Protein 1EWF (pdb70)

Sequence (456 aa):
VNPGVVVRISQKGLDYASQQGTAALQQKELKRIKIPDYSDSFKIKHLGKGHYSFYSMDDIREFQLPSSQISMVPNVGLKFSSISNANIKISSGKWKAQKRFLKMSGNFDLSSIEGMSISADLKLGSNPTSGKPTITCSSCSSHINSVHHVHISKSKVGWLIQLFHKKIESALRNKMNSQVCEKVTTNSVSSSELQPYFQTLPVMTKIDSVAGINYGLVAPPATTAETLDVQMKGEFYSENHHNPPPFAPPVVMEFPAAHDRMVYLGLSDYFFNTAGLVYQEAGVLKMTLRDDMIPKESKFRLTTKFFGTFLPEVAKKFPNMKIQIHVSASTPPHHLLSVQPTGLTFYPAVDVQAFAVLPNSALASLFLIGMHTTTGSMEVSAESNNRRLVGELKLDRLLLELKHSNIGPFPVELLQDIMNYIVPILVLPRVNEKLQKGFFPLPTPARVQLYNNVVLQPHQNFLLFGADVVVVYK

CATH classification: 3.15.10.10 (+1 more: 3.15.20.10)

Secondary structure (DSSP, 8-state):
---SEEEEEEHHHHHHHHHHHHHHHHHHHTT--PPPEEEE-S-SSSSS-EEEEEEEEEEEEE---EEEEEETTTEEEEEEEEEEEEEEEEEEEEETTEEEEEEEEEEEEEEEEEEEEEEEEETTTTEEEEEEEEEEEE--EEEEE-S-GGGHHHHHHIIIIIHHHHHHHHHHHHHHHHHHHIIIIIHHHHTTS-SEEE-SSS-EEE--BSS--EE-SSEEEEEE--EEE-SS--PPPSS-PPP-------SSSEEEEEEHHHHHHHHHHHHHTT-SEEEEEGGGS-TT-S--SBHHHHHTTSSSHHHHSTT-BEEEEEE-SSPPEEEEETTEEEEE-EEEEEEEEE-TTSPEEEEEEEEEE--EEEEEEE-SSEEEEEEEE-PPEEEEEEESS----GGGGHHHHHHHIIIIIHHHHHHHHHH-EE----TTEEEEEEEEEEETTEEEEEEEEEE-

Organism: Homo sapiens (NCBI:txid9606)

GO terms:
  GO:0005576 extracellular region (C, EXP)
  GO:0035578 azurophil granule lumen (C, TAS)
  GO:0035580 specific granule lumen (C, TAS)
  GO:0005576 extracellular region (C, TAS)
  GO:0001530 lipopolysaccharide binding (F, IDA)
  GO:0043031 negative regulation of macrophage activation (P, IDA)
  GO:0032715 negative regulation of interleukin-6 production (P, IDA)
  GO:0032717 negative regulation of interleukin-8 production (P, IDA)
  GO:0032720 negative regulation of tumor necrosis factor production (P, IDA)
  GO:0070062 extracellular exosome (C, HDA)
  GO:0010494 cytoplasmic stress granule (C, IDA)
  GO:0019731 antibacterial humoral response (P, IDA)
  GO:0050829 defense response to Gram-negative bacterium (P, IDA)
  GO:0061844 antimicrobial humoral immune response mediated by antimicrobial peptide (P, IDA)
  GO:0071222 cellular response to lipopolysaccharide (P, IDA)

InterPro domains:
  IPR001124 Lipid-binding serum glycoprotein, C-terminal [PF02886] (249-486)
  IPR001124 Lipid-binding serum glycoprotein, C-terminal [SM00329] (279-482)
  IPR017942 Lipid-binding serum glycoprotein, N-terminal [PF01273] (44-214)
  IPR017942 Lipid-binding serum glycoprotein, N-terminal [SM00328] (39-264)
  IPR017943 Bactericidal permeability-increasing protein, alpha/beta domain superfamily [SSF55394] (33-247)
  IPR017943 Bactericidal permeability-increasing protein, alpha/beta domain superfamily [SSF55394] (250-486)
  IPR017954 Lipid-binding serum glycoprotein, conserved site [PS00400] (34-66)
  IPR030675 Lipid binding protein BPI/LBP [PIRSF002417] (14-487)
  IPR032942 BPI/LBP/Plunc family [PTHR10504] (11-487)

Foldseek 3Di:
DFAQKKKKFWQLQQQVVLVVVVVVLQVLLQPDDAAKDKDFAQFDCAGGKIKIWDPKGWPGWAQPGWGWAFDAQFAIKIKGWWIKTKMKTKMWMDDPHDIDIDMKIKMFTGKMKMWGWGKWADQVQLFIAIATPDMWIATDDMDMDTPDPVVPVVVVCCVVPPVVVSRVVSRVSSVVSVRCCCVPPVGVQSRLFDAFADDDQFKTFGFRFNTIFGTRRTITMTGGNLAIDGPPDDDDPPDDWDHDDDDRDRPFGMKMKRFQRNVQNVLVRCQVVVNQKDKAWQVNPDPPDPQGQWLVRVVVQDACSCPVAPGFGKMKMKGAPDRWGWFFAQVAIKTKDKIKIWMWTQDPVRDTHTAFIKIKIFMWGWDWDDDWQFIAIAIDTDQIDMGTDTGPRDDDDRVSCRVVCVCCCVPPNRVVVRVVRHVGGGHRDTPQKTWDPWDWGIHGRIIMIGTYIDGD

B-factor: mean 29.44, std 10.06, range [12.9, 69.2]

Radius of gyration: 35.16 Å; Cα contacts (8 Å, |Δi|>4): 1064; chains: 1; bounding box: 123×43×54 Å

Nearest PDB structures (foldseek):
  1ewf-assembly1_A  TM=1.002E+00  e=1.754E-95  Homo sapiens
  1bp1-assembly1_A  TM=9.850E-01  e=1.234E-85  Homo sapiens
  4m4d-assembly1_A  TM=7.418E-01  e=2.536E-52  Mus musculus
  4m4d-assembly2_B  TM=7.754E-01  e=2.052E-51  Mus musculus
  4f2a-assembly1_A  TM=6.447E-01  e=2.519E-32  Homo sapiens

Structure (mmCIF, N/CA/C/O backbone):
data_1EWF
#
_entry.id   1EWF
#
_cell.length_a   184.320
_cell.length_b   31.230
_cell.length_c   80.660
_cell.angle_alpha   90.00
_cell.angle_beta   103.20
_cell.angle_gamma   90.00
#
_symmetry.space_group_name_H-M   'C 1 2 1'
#
loop_
_entity.id
_entity.type
_entity.pdbx_description
1 polymer 'BACTERICIDAL/PERMEABILITY-INCREASING PROTEIN'
2 non-polymer 1,2-DIACYL-SN-GLYCERO-3-PHOSPHOCHOLINE
3 water water
#
loop_
_atom_site.group_PDB
_atom_site.id
_atom_site.type_symbol
_atom_site.label_atom_id
_atom_site.label_alt_id
_atom_site.label_comp_id
_atom_site.label_asym_id
_atom_site.label_entity_id
_atom_site.label_seq_id
_atom_site.pdbx_PDB_ins_code
_atom_site.Cartn_x
_atom_site.Cartn_y
_atom_site.Cartn_z
_atom_site.occupancy
_atom_site.B_iso_or_equiv
_atom_site.auth_seq_id
_atom_site.auth_comp_id
_atom_site.auth_asym_id
_a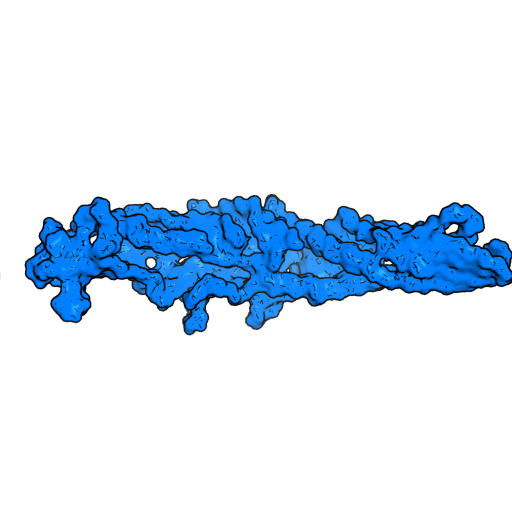tom_site.auth_atom_id
_atom_site.pdbx_PDB_model_num
ATOM 1 N N . VAL A 1 1 ? 99.123 12.600 15.157 1.00 44.04 1 VAL A N 1
ATOM 2 C CA . VAL A 1 1 ? 98.694 12.677 13.729 1.00 40.54 1 VAL A CA 1
ATOM 3 C C . VAL A 1 1 ? 97.859 13.917 13.453 1.00 38.35 1 VAL A C 1
ATOM 4 O O . VAL A 1 1 ? 98.159 14.635 12.519 1.00 38.36 1 VAL A O 1
ATOM 6 N N . ASN A 1 2 ? 96.797 14.144 14.233 1.00 34.30 2 ASN A N 1
ATOM 7 C CA . ASN A 1 2 ? 95.951 15.329 14.047 1.00 33.52 2 ASN A CA 1
ATOM 8 C C . ASN A 1 2 ? 96.045 16.262 15.254 1.00 28.68 2 ASN A C 1
ATOM 9 O O . ASN A 1 2 ? 95.362 16.081 16.275 1.00 31.83 2 ASN A O 1
ATOM 14 N N . PRO A 1 3 ? 96.933 17.237 15.177 1.00 23.64 3 PRO A N 1
ATOM 15 C CA . PRO A 1 3 ? 97.026 18.145 16.319 1.00 22.44 3 PRO A CA 1
ATOM 16 C C . PRO A 1 3 ? 95.864 19.158 16.345 1.00 18.47 3 PRO A C 1
ATOM 17 O O . PRO A 1 3 ? 95.165 19.342 15.339 1.00 20.64 3 PRO A O 1
ATOM 21 N N . GLY A 1 4 ? 95.701 19.803 17.500 1.00 19.55 4 GLY A N 1
ATOM 22 C CA . GLY A 1 4 ? 94.713 20.880 17.661 1.00 18.57 4 GLY A CA 1
ATOM 23 C C . GLY A 1 4 ? 95.225 22.175 17.010 1.00 18.22 4 GLY A C 1
ATOM 24 O O . GLY A 1 4 ? 94.427 23.044 16.520 1.00 18.00 4 GLY A O 1
ATOM 25 N N . VAL A 1 5 ? 96.545 22.311 16.979 1.00 16.24 5 VAL A N 1
ATOM 26 C CA . VAL A 1 5 ? 97.203 23.505 16.429 1.00 16.48 5 VAL A CA 1
ATOM 27 C C . VAL A 1 5 ? 98.475 23.082 15.680 1.00 20.26 5 VAL A C 1
ATOM 28 O O . VAL A 1 5 ? 99.229 22.213 16.168 1.00 17.97 5 VAL A O 1
ATOM 32 N N . VAL A 1 6 ? 98.688 23.657 14.497 1.00 17.00 6 VAL A N 1
ATOM 33 C CA . VAL A 1 6 ? 99.937 23.344 13.755 1.00 20.95 6 VAL A CA 1
ATOM 34 C C . VAL A 1 6 ? 100.655 24.631 13.408 1.00 21.83 6 VAL A C 1
ATOM 35 O O . VAL A 1 6 ? 100.010 25.634 13.120 1.00 20.53 6 VAL A O 1
ATOM 39 N N . VAL A 1 7 ? 101.990 24.614 13.507 1.00 23.46 7 VAL A N 1
ATOM 40 C CA . VAL A 1 7 ? 102.813 25.761 13.117 1.00 22.32 7 VAL A CA 1
ATOM 41 C C . VAL A 1 7 ? 103.700 25.203 11.996 1.00 22.10 7 VAL A C 1
ATOM 42 O O . VAL A 1 7 ? 104.494 24.260 12.214 1.00 23.46 7 VAL A O 1
ATOM 46 N N . ARG A 1 8 ? 103.496 25.740 10.794 1.00 19.55 8 ARG A N 1
ATOM 47 C CA . ARG A 1 8 ? 104.251 25.357 9.629 1.00 19.01 8 ARG A CA 1
ATOM 48 C C . ARG A 1 8 ? 105.253 26.462 9.288 1.00 18.98 8 ARG A C 1
ATOM 49 O O . ARG A 1 8 ? 104.859 27.620 9.075 1.00 22.70 8 ARG A O 1
ATOM 57 N N . ILE A 1 9 ? 106.537 26.124 9.262 1.00 17.75 9 ILE A N 1
ATOM 58 C CA . ILE A 1 9 ? 107.562 27.105 8.903 1.00 20.58 9 ILE A CA 1
ATOM 59 C C . ILE A 1 9 ? 107.946 26.883 7.419 1.00 23.60 9 ILE A C 1
ATOM 60 O O . ILE A 1 9 ? 108.258 25.756 7.005 1.00 19.72 9 ILE A O 1
ATOM 65 N N . SER A 1 10 ? 10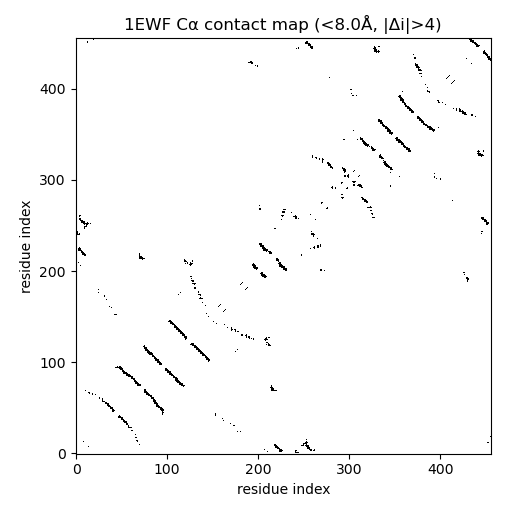7.875 27.965 6.625 1.00 19.29 10 SER A N 1
ATOM 66 C CA . SER A 1 10 ? 108.174 27.924 5.201 1.00 19.13 10 SER A CA 1
ATOM 67 C C . SER A 1 10 ? 109.674 28.141 4.963 1.00 19.57 10 SER A C 1
ATOM 68 O O . SER A 1 10 ? 110.418 28.494 5.901 1.00 21.31 10 SER A O 1
ATOM 71 N N . GLN A 1 11 ? 110.092 27.979 3.710 1.00 17.69 11 GLN A N 1
ATOM 72 C CA . GLN A 1 11 ? 111.508 28.195 3.353 1.00 19.09 11 GLN A CA 1
ATOM 73 C C . GLN A 1 11 ? 111.826 29.669 3.683 1.00 20.86 11 GLN A C 1
ATOM 74 O O . GLN A 1 11 ? 112.908 29.984 4.141 1.00 19.21 11 GLN A O 1
ATOM 80 N N . LYS A 1 12 ? 110.854 30.559 3.470 1.00 22.63 12 LYS A N 1
ATOM 81 C CA . LYS A 1 12 ? 111.066 31.994 3.811 1.00 22.40 12 LYS A CA 1
ATOM 82 C C . LYS A 1 12 ? 111.381 32.168 5.312 1.00 20.21 12 LYS A C 1
ATOM 83 O O . LYS A 1 12 ? 112.272 32.910 5.698 1.00 23.98 12 LYS A O 1
ATOM 89 N N . GLY A 1 13 ? 110.655 31.468 6.171 1.00 18.40 13 GLY A N 1
ATOM 90 C CA . GLY A 1 13 ? 110.922 31.561 7.587 1.00 16.33 13 GLY A CA 1
ATOM 91 C C . GLY A 1 13 ? 112.261 30.955 7.970 1.00 17.16 13 GLY A C 1
ATOM 92 O O . GLY A 1 13 ? 112.974 31.471 8.839 1.00 17.11 13 GLY A O 1
ATOM 93 N N . LEU A 1 14 ? 112.610 29.836 7.337 1.00 18.18 14 LEU A N 1
ATOM 94 C CA . LEU A 1 14 ? 113.891 29.232 7.632 1.00 19.55 14 LEU A CA 1
ATOM 95 C C . LEU A 1 14 ? 114.998 30.128 7.069 1.00 21.19 14 LEU A C 1
ATOM 96 O O . LEU A 1 14 ? 116.057 30.158 7.650 1.00 24.39 14 LEU A O 1
ATOM 101 N N . ASP A 1 15 ? 114.751 30.853 5.961 1.00 22.66 15 ASP A N 1
ATOM 102 C CA . ASP A 1 15 ? 115.777 31.781 5.370 1.00 24.92 15 ASP A CA 1
ATOM 103 C C . ASP A 1 15 ? 116.022 32.883 6.445 1.00 25.67 15 ASP A C 1
ATOM 104 O O . ASP A 1 15 ? 117.154 33.329 6.682 1.00 27.66 15 ASP A O 1
ATOM 109 N N . TYR A 1 16 ? 114.953 33.356 7.067 1.00 22.85 16 TYR A N 1
ATOM 110 C CA . TYR A 1 16 ? 115.121 34.367 8.122 1.00 21.53 16 TYR A CA 1
ATOM 111 C C . TYR A 1 16 ? 115.809 33.782 9.370 1.00 22.53 16 TYR A C 1
ATOM 112 O O . TYR A 1 16 ? 116.688 34.415 10.002 1.00 22.77 16 TYR A O 1
ATOM 121 N N . ALA A 1 17 ? 115.422 32.568 9.767 1.00 22.91 17 ALA A N 1
ATOM 122 C CA . ALA A 1 17 ? 116.047 31.995 10.941 1.00 22.31 17 ALA A CA 1
ATOM 123 C C . ALA A 1 17 ? 117.536 31.815 10.688 1.00 24.09 17 ALA A C 1
ATOM 124 O O . ALA A 1 17 ? 118.368 32.006 11.609 1.00 26.66 17 ALA A O 1
ATOM 126 N N . SER A 1 18 ? 117.874 31.460 9.448 1.00 23.70 18 SER A N 1
ATOM 127 C CA . SER A 1 18 ? 119.286 31.233 9.074 1.00 27.25 18 SER A CA 1
ATOM 128 C C . SER A 1 18 ? 120.097 32.533 9.307 1.00 27.23 18 SER A C 1
ATOM 129 O O . SER A 1 18 ? 121.153 32.500 9.928 1.00 27.40 18 SER A O 1
ATOM 132 N N . GLN A 1 19 ? 119.547 33.657 8.853 1.00 29.26 19 GLN A N 1
ATOM 133 C CA . GLN A 1 19 ? 120.178 34.965 8.970 1.00 30.47 19 GLN A CA 1
ATOM 134 C C . GLN A 1 19 ? 120.407 35.319 10.441 1.00 29.93 19 GLN A C 1
ATOM 135 O O . GLN A 1 19 ? 121.474 35.834 10.800 1.00 27.60 19 GLN A O 1
ATOM 141 N N . GLN A 1 20 ? 119.430 35.023 11.301 1.00 27.81 20 GLN A N 1
ATOM 142 C CA . GLN A 1 20 ? 119.579 35.331 12.720 1.00 26.88 20 GLN A CA 1
ATOM 143 C C . GLN A 1 20 ? 120.591 34.436 13.410 1.00 27.29 20 GLN A C 1
ATOM 144 O O . GLN A 1 20 ? 121.374 34.902 14.246 1.00 28.18 20 GLN A O 1
ATOM 150 N N . GLY A 1 21 ? 120.579 33.143 13.094 1.00 26.15 21 GLY A N 1
ATOM 151 C CA . GLY A 1 21 ? 121.532 32.247 13.744 1.00 26.98 21 GLY A CA 1
ATOM 152 C C . GLY A 1 21 ? 122.952 32.535 13.251 1.00 27.76 21 GLY A C 1
ATOM 153 O O . GLY A 1 21 ? 123.943 32.364 13.976 1.00 29.86 21 GLY A O 1
ATOM 154 N N . THR A 1 22 ? 123.056 32.980 12.007 1.00 27.86 22 THR A N 1
ATOM 155 C CA . THR A 1 22 ? 124.376 33.293 11.453 1.00 29.40 22 THR A CA 1
ATOM 156 C C . THR A 1 22 ? 124.942 34.519 12.183 1.00 30.38 22 THR A C 1
ATOM 157 O O . THR A 1 22 ? 126.147 34.587 12.470 1.00 31.00 22 THR A O 1
ATOM 161 N N . ALA A 1 23 ? 124.070 35.474 12.493 1.00 32.27 23 ALA A N 1
ATOM 162 C CA . ALA A 1 23 ? 124.522 36.681 13.205 1.00 31.91 23 ALA A CA 1
ATOM 163 C C . ALA A 1 23 ? 125.080 36.300 14.556 1.00 31.53 23 ALA A C 1
ATOM 164 O O . ALA A 1 23 ? 126.148 36.793 14.947 1.00 33.72 23 ALA A O 1
ATOM 166 N N . ALA A 1 24 ? 124.377 35.432 15.287 1.00 30.88 24 ALA A N 1
ATOM 167 C CA . ALA A 1 24 ? 124.860 34.999 16.592 1.00 31.01 24 ALA A CA 1
ATOM 168 C C . ALA A 1 24 ? 126.163 34.233 16.449 1.00 32.95 24 ALA A C 1
ATOM 169 O O . ALA A 1 24 ? 127.132 34.487 17.167 1.00 30.51 24 ALA A O 1
ATOM 171 N N . LEU A 1 25 ? 126.200 33.309 15.501 1.00 30.79 25 LEU A N 1
ATOM 172 C CA . LEU A 1 25 ? 127.389 32.503 15.305 1.00 32.62 25 LEU A CA 1
ATOM 173 C C . LEU A 1 25 ? 128.633 33.330 14.924 1.00 32.00 25 LEU A C 1
ATOM 174 O O . LEU A 1 25 ? 129.758 33.012 15.331 1.00 32.68 25 LEU A O 1
ATOM 179 N N A GLN A 1 26 ? 128.413 34.388 14.151 0.50 31.93 26 GLN A N 1
ATOM 180 N N B GLN A 1 26 ? 128.422 34.388 14.146 0.50 32.36 26 GLN A N 1
ATOM 181 C CA A GLN A 1 26 ? 129.494 35.258 13.704 0.50 32.03 26 GLN A CA 1
ATOM 182 C CA B GLN A 1 26 ? 129.520 35.239 13.701 0.50 32.83 26 GLN A CA 1
ATOM 183 C C A GLN A 1 26 ? 130.257 35.902 14.864 0.50 33.14 26 GLN A C 1
ATOM 184 C C B GLN A 1 26 ? 130.266 35.892 14.872 0.50 33.63 26 GLN A C 1
ATOM 185 O O A GLN A 1 26 ? 131.483 36.046 14.811 0.50 31.31 26 GLN A O 1
ATOM 186 O O B GLN A 1 26 ? 131.493 36.027 14.835 0.50 31.80 26 GLN A O 1
ATOM 197 N N . LYS A 1 27 ? 129.532 36.294 15.910 1.00 32.03 27 LYS A N 1
ATOM 198 C CA . LYS A 1 27 ? 130.175 36.902 17.069 1.00 33.30 27 LYS A CA 1
ATOM 199 C C . LYS A 1 27 ? 131.027 35.858 17.813 1.00 33.11 27 LYS A C 1
ATOM 200 O O . LYS A 1 27 ? 132.120 36.164 18.292 1.00 35.00 27 LYS A O 1
ATOM 206 N N . GLU A 1 28 ? 130.536 34.629 17.903 1.00 30.90 28 GLU A N 1
ATOM 207 C CA . GLU A 1 28 ? 131.260 33.553 18.580 1.00 31.44 28 GLU A CA 1
ATOM 208 C C . GLU A 1 28 ? 132.476 33.067 17.783 1.00 30.26 28 GLU A C 1
ATOM 209 O O . GLU A 1 28 ? 133.509 32.709 18.351 1.00 33.05 28 GLU A O 1
ATOM 215 N N . LEU A 1 29 ? 132.352 33.047 16.466 1.00 27.78 29 LEU A N 1
ATOM 216 C CA . LEU A 1 29 ? 133.458 32.616 15.628 1.00 28.25 29 LEU A CA 1
ATOM 217 C C . LEU A 1 29 ? 134.595 33.617 15.735 1.00 28.09 29 LEU A C 1
ATOM 218 O O . LEU A 1 29 ? 135.778 33.260 15.739 1.00 26.00 29 LEU A O 1
ATOM 223 N N . LYS A 1 30 ? 134.213 34.885 15.805 1.00 30.04 30 LYS A N 1
ATOM 224 C CA . LYS A 1 30 ? 135.184 35.947 15.898 1.00 33.25 30 LYS A CA 1
ATOM 225 C C . LYS A 1 30 ? 136.012 35.843 17.172 1.00 34.88 30 LYS A C 1
ATOM 226 O O . LYS A 1 30 ? 137.089 36.454 17.253 1.00 35.29 30 LYS A O 1
ATOM 232 N N . ARG A 1 31 ? 135.535 35.066 18.151 1.00 33.63 31 ARG A N 1
ATOM 233 C CA . ARG A 1 31 ? 136.250 34.888 19.425 1.00 36.10 31 ARG A CA 1
ATOM 234 C C . ARG A 1 31 ? 137.212 33.687 19.424 1.00 34.55 31 ARG A C 1
ATOM 235 O O . ARG A 1 31 ? 137.882 33.409 20.417 1.00 35.67 31 ARG A O 1
ATOM 243 N N . ILE A 1 32 ? 137.256 32.947 18.330 1.00 31.42 32 ILE A N 1
ATOM 244 C CA . ILE A 1 32 ? 138.181 31.823 18.259 1.00 28.65 32 ILE A CA 1
ATOM 245 C C . ILE A 1 32 ? 139.593 32.338 18.597 1.00 32.86 32 ILE A C 1
ATOM 246 O O . ILE A 1 32 ? 140.020 33.391 18.125 1.00 30.92 32 ILE A O 1
ATOM 251 N N . LYS A 1 33 ? 140.293 31.598 19.446 1.00 31.18 33 LYS A N 1
ATOM 252 C CA . LYS A 1 33 ? 141.643 31.965 19.812 1.00 32.80 33 LYS A CA 1
ATOM 253 C C . LYS A 1 33 ? 142.589 31.133 18.939 1.00 30.39 33 LYS A C 1
ATOM 254 O O . LYS A 1 33 ? 142.700 29.900 19.087 1.00 27.22 33 LYS A O 1
ATOM 256 N N . ILE A 1 34 ? 143.279 31.815 18.023 1.00 29.33 34 ILE A N 1
ATOM 257 C CA . ILE A 1 34 ? 144.196 31.126 17.119 1.00 28.76 34 ILE A CA 1
ATOM 258 C C . ILE A 1 34 ? 145.556 30.908 17.810 1.00 29.96 34 ILE A C 1
ATOM 259 O O . ILE A 1 34 ? 146.093 31.843 18.415 1.00 28.31 34 ILE A O 1
ATOM 264 N N . PRO A 1 35 ? 146.095 29.676 17.748 1.00 25.45 35 PRO A N 1
ATOM 265 C CA . PRO A 1 35 ? 147.387 29.333 18.361 1.00 24.11 35 PRO A CA 1
ATOM 266 C C . PRO A 1 35 ? 148.567 30.033 17.647 1.00 27.07 35 PRO A C 1
ATOM 267 O O . PRO A 1 35 ? 148.472 30.384 16.469 1.00 25.07 35 PRO A O 1
ATOM 271 N N . ASP A 1 36 ? 149.668 30.223 18.374 1.00 25.04 36 ASP A N 1
ATOM 272 C CA . ASP A 1 36 ? 150.909 30.750 17.791 1.00 24.93 36 ASP A CA 1
ATOM 273 C C . ASP A 1 36 ? 151.548 29.579 17.030 1.00 23.50 36 ASP A C 1
ATOM 274 O O . ASP A 1 36 ? 151.391 28.420 17.438 1.00 24.29 36 ASP A O 1
ATOM 279 N N . TYR A 1 37 ? 152.281 29.871 15.951 1.00 23.21 37 TYR A N 1
ATOM 280 C CA . TYR A 1 37 ? 152.984 28.847 15.167 1.00 25.87 37 TYR A CA 1
ATOM 281 C C . TYR A 1 37 ? 154.477 29.185 15.058 1.00 28.85 37 TYR A C 1
ATOM 282 O O . TYR A 1 37 ? 154.815 30.243 14.556 1.00 29.19 37 TYR A O 1
ATOM 291 N N . SER A 1 38 ? 155.374 28.308 15.503 1.00 25.37 38 SER A N 1
ATOM 292 C CA . SER A 1 38 ? 156.815 28.593 15.386 1.00 27.72 38 SER A CA 1
ATOM 293 C C . SER A 1 38 ? 157.466 27.438 14.673 1.00 28.75 38 SER A C 1
ATOM 294 O O . SER A 1 38 ? 156.922 26.330 14.688 1.00 27.50 38 SER A O 1
ATOM 297 N N . ASP A 1 39 ? 158.606 27.688 14.016 1.00 28.33 39 ASP A N 1
ATOM 298 C CA . ASP A 1 39 ? 159.341 26.646 13.302 1.00 28.25 39 ASP A CA 1
ATOM 299 C C . ASP A 1 39 ? 160.769 27.083 13.017 1.00 28.61 39 ASP A C 1
ATOM 300 O O . ASP A 1 39 ? 161.186 28.195 13.386 1.00 29.37 39 ASP A O 1
ATOM 305 N N . SER A 1 40 ? 161.526 26.209 12.364 1.00 29.41 40 SER A N 1
ATOM 306 C CA . SER A 1 40 ? 162.921 26.499 12.020 1.00 29.70 40 SER A CA 1
ATOM 307 C C . SER A 1 40 ? 163.157 26.372 10.515 1.00 28.44 40 SER A C 1
ATOM 308 O O . SER A 1 40 ? 162.338 25.793 9.799 1.00 29.16 40 SER A O 1
ATOM 311 N N . PHE A 1 41 ? 164.286 26.896 10.036 1.00 26.94 41 PHE A N 1
ATOM 312 C CA . PHE A 1 41 ? 164.644 26.814 8.630 1.00 33.23 41 PHE A CA 1
ATOM 313 C C . PHE A 1 41 ? 166.145 26.756 8.400 1.00 36.88 41 PHE A C 1
ATOM 314 O O . PHE A 1 41 ? 166.933 26.980 9.309 1.00 34.29 41 PHE A O 1
ATOM 322 N N . LYS A 1 42 ? 166.486 26.494 7.137 1.00 42.47 42 LYS A N 1
ATOM 323 C CA . LYS A 1 42 ? 167.843 26.440 6.577 1.00 47.56 42 LYS A CA 1
ATOM 324 C C . LYS A 1 42 ? 167.475 27.021 5.209 1.00 50.97 42 LYS A C 1
ATOM 325 O O . LYS A 1 42 ? 167.348 26.289 4.220 1.00 52.20 42 LYS A O 1
ATOM 331 N N . ILE A 1 43 ? 167.231 28.331 5.175 1.00 54.51 43 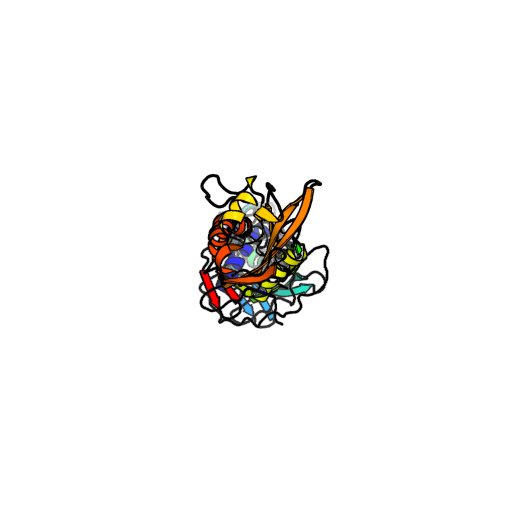ILE A N 1
ATOM 332 C CA . ILE A 1 43 ? 166.802 29.038 3.954 1.00 57.47 43 ILE A CA 1
ATOM 333 C C . ILE A 1 43 ? 166.818 30.544 4.277 1.00 60.72 43 ILE A C 1
ATOM 334 O O . ILE A 1 43 ? 165.919 31.108 4.912 1.00 63.60 43 ILE A O 1
ATOM 339 N N . LYS A 1 44 ? 167.916 31.150 3.846 1.00 62.14 44 LYS A N 1
ATOM 340 C CA . LYS A 1 44 ? 168.292 32.548 4.025 1.00 62.63 44 LYS A CA 1
ATOM 341 C C . LYS A 1 44 ? 167.409 33.771 4.349 1.00 62.83 44 LYS A C 1
ATOM 342 O O . LYS A 1 44 ? 166.191 33.755 4.459 1.00 61.93 44 LYS A O 1
ATOM 344 N N . HIS A 1 45 ? 168.186 34.838 4.453 1.00 64.30 45 HIS A N 1
ATOM 345 C CA . HIS A 1 45 ? 167.944 36.229 4.800 1.00 65.63 45 HIS A CA 1
ATOM 346 C C . HIS A 1 45 ? 169.347 36.141 5.414 1.00 66.88 45 HIS A C 1
ATOM 347 O O . HIS A 1 45 ? 169.977 37.122 5.836 1.00 68.54 45 HIS A O 1
ATOM 349 N N . LEU A 1 46 ? 169.764 34.864 5.420 1.00 67.18 46 LEU A N 1
ATOM 350 C CA . LEU A 1 46 ? 171.008 34.268 5.892 1.00 65.88 46 LEU A CA 1
ATOM 351 C C . LEU A 1 46 ? 170.667 32.906 6.558 1.00 65.40 46 LEU A C 1
ATOM 352 O O . LEU A 1 46 ? 170.094 32.857 7.653 1.00 66.14 46 LEU A O 1
ATOM 357 N N . GLY A 1 47 ? 171.001 31.820 5.850 1.00 64.85 47 GLY A N 1
ATOM 358 C CA . GLY A 1 47 ? 170.779 30.421 6.260 1.00 62.94 47 GLY A CA 1
ATOM 359 C C . GLY A 1 47 ? 170.024 29.849 7.476 1.00 61.36 47 GLY A C 1
ATOM 360 O O . GLY A 1 47 ? 168.941 29.279 7.335 1.00 62.05 47 GLY A O 1
ATOM 361 N N . LYS A 1 48 ? 170.657 29.963 8.642 1.00 59.03 48 LYS A N 1
ATOM 362 C CA . LYS A 1 48 ? 170.269 29.507 10.001 1.00 56.52 48 LYS A CA 1
ATOM 363 C C . LYS A 1 48 ? 168.870 29.261 10.669 1.00 53.42 48 LYS A C 1
ATOM 364 O O . LYS A 1 48 ? 168.304 28.175 10.725 1.00 54.47 48 LYS A O 1
ATOM 370 N N . GLY A 1 49 ? 168.451 30.328 11.324 1.00 48.55 49 GLY A N 1
ATOM 371 C CA . GLY A 1 49 ? 167.242 30.449 12.104 1.00 36.57 49 GLY A CA 1
ATOM 372 C C . GLY A 1 49 ? 165.954 29.725 12.386 1.00 30.66 49 GLY A C 1
ATOM 373 O O . GLY A 1 49 ? 165.681 28.544 12.124 1.00 29.43 49 GLY A O 1
ATOM 374 N N . HIS A 1 50 ? 165.138 30.561 13.003 1.00 28.49 50 HIS A N 1
ATOM 375 C CA . HIS A 1 50 ? 163.824 30.229 13.499 1.00 24.43 50 HIS A CA 1
ATOM 376 C C . HIS A 1 50 ? 162.902 31.383 13.182 1.00 25.65 50 HIS A C 1
ATOM 377 O O . HIS A 1 50 ? 163.348 32.525 12.946 1.00 26.86 50 HIS A O 1
ATOM 384 N N . TYR A 1 51 ? 161.611 31.104 13.226 1.00 21.98 51 TYR A N 1
ATOM 385 C CA . TYR A 1 51 ? 160.664 32.159 12.964 1.00 24.95 51 TYR A CA 1
ATOM 386 C C . TYR A 1 51 ? 159.329 31.830 13.662 1.00 22.65 51 TYR A C 1
ATOM 387 O O . TYR A 1 51 ? 159.119 30.721 14.118 1.00 23.78 51 TYR A O 1
ATOM 396 N N . SER A 1 52 ? 158.447 32.818 13.787 1.00 23.46 52 SER A N 1
ATOM 397 C CA . SER A 1 52 ? 157.161 32.544 14.412 1.00 24.05 52 SER A CA 1
ATOM 398 C C . SER A 1 52 ? 156.082 33.505 13.944 1.00 26.47 52 SER A C 1
ATOM 399 O O . SER A 1 52 ? 156.381 34.646 13.662 1.00 24.23 52 SER A O 1
ATOM 402 N N . PHE A 1 53 ? 154.836 33.020 13.847 1.00 24.70 53 PHE A N 1
ATOM 403 C CA . PHE A 1 53 ? 153.675 33.867 13.494 1.00 22.44 53 PHE A CA 1
ATOM 404 C C . PHE A 1 53 ? 152.849 33.792 14.790 1.00 22.83 53 PHE A C 1
ATOM 405 O O . PHE A 1 53 ? 152.386 32.701 15.165 1.00 26.89 53 PHE A O 1
ATOM 413 N N . TYR A 1 54 ? 152.675 34.917 15.480 1.00 23.21 54 TYR A N 1
ATOM 414 C CA . TYR A 1 54 ? 152.010 34.864 16.772 1.00 23.10 54 TYR A CA 1
ATOM 415 C C . TYR A 1 54 ? 151.084 36.005 17.155 1.00 23.18 54 TYR A C 1
ATOM 416 O O . TYR A 1 54 ? 150.928 36.985 16.403 1.00 23.21 54 TYR A O 1
ATOM 425 N N . SER A 1 55 ? 150.454 35.891 18.330 1.00 23.77 55 SER A N 1
ATOM 426 C CA . SER A 1 55 ? 149.468 36.907 18.817 1.00 22.90 55 SER A CA 1
ATOM 427 C C . SER A 1 55 ? 148.474 37.298 17.734 1.00 25.18 55 SER A C 1
ATOM 428 O O . SER A 1 55 ? 148.253 38.504 17.479 1.00 23.41 55 SER A O 1
ATOM 431 N N . MET A 1 56 ? 147.897 36.289 17.094 1.00 24.74 56 MET A N 1
ATOM 432 C CA . MET A 1 56 ? 146.935 36.530 16.020 1.00 25.71 56 MET A CA 1
ATOM 433 C C . MET A 1 56 ? 145.557 36.808 16.615 1.00 26.78 56 MET A C 1
ATOM 434 O O . MET A 1 56 ? 145.189 36.244 17.641 1.00 25.51 56 MET A O 1
ATOM 439 N N A ASP A 1 57 ? 144.808 37.676 15.945 0.50 25.73 57 ASP A N 1
ATOM 440 N N B ASP A 1 57 ? 144.804 37.679 15.955 0.50 26.36 57 ASP A N 1
ATOM 441 C CA A ASP A 1 57 ? 143.468 38.055 16.374 0.50 28.11 57 ASP A CA 1
ATOM 442 C CA B ASP A 1 57 ? 143.458 38.041 16.386 0.50 28.97 57 ASP A CA 1
ATOM 443 C C A ASP A 1 57 ? 142.578 38.134 15.136 0.50 25.78 57 ASP A C 1
ATOM 444 C C B ASP A 1 57 ? 142.578 38.129 15.142 0.50 26.58 57 ASP A C 1
ATOM 445 O O A ASP A 1 57 ? 143.010 38.604 14.082 0.50 24.22 57 ASP A O 1
ATOM 446 O O B ASP A 1 57 ? 143.016 38.603 14.093 0.50 25.12 57 ASP A O 1
ATOM 455 N N . ILE A 1 58 ? 141.341 37.656 15.252 1.00 27.15 58 ILE A N 1
ATOM 456 C CA . ILE A 1 58 ? 140.423 37.741 14.132 1.00 25.72 58 ILE A CA 1
ATOM 457 C C . ILE A 1 58 ? 139.821 39.168 14.128 1.00 27.58 58 ILE A C 1
ATOM 458 O O . ILE A 1 58 ? 139.111 39.562 15.061 1.00 30.85 58 ILE A O 1
ATOM 463 N N . ARG A 1 59 ? 140.136 39.938 13.099 1.00 29.15 59 ARG A N 1
ATOM 464 C CA . ARG A 1 59 ? 139.638 41.307 12.949 1.00 30.60 59 ARG A CA 1
ATOM 465 C C . ARG A 1 59 ? 138.252 41.275 12.315 1.00 32.65 59 ARG A C 1
ATOM 466 O O . ARG A 1 59 ? 137.389 42.083 12.669 1.00 32.68 59 ARG A O 1
ATOM 474 N N . GLU A 1 60 ? 138.055 40.356 11.370 1.00 29.22 60 GLU A N 1
ATOM 475 C CA . GLU A 1 60 ? 136.761 40.190 10.695 1.00 29.61 60 GLU A CA 1
ATOM 476 C C . GLU A 1 60 ? 136.479 38.735 10.303 1.00 29.36 60 GLU A C 1
ATOM 477 O O . GLU A 1 60 ? 137.370 38.043 9.845 1.00 26.75 60 GLU A O 1
ATOM 483 N N . PHE A 1 61 ? 135.233 38.280 10.497 1.00 26.31 61 PHE A N 1
ATOM 484 C CA . PHE A 1 61 ? 134.841 36.905 10.122 1.00 29.11 61 PHE A CA 1
ATOM 485 C C . PHE A 1 61 ? 133.548 37.172 9.333 1.00 28.32 61 PHE A C 1
ATOM 486 O O . PHE A 1 61 ? 132.473 37.330 9.924 1.00 32.28 61 PHE A O 1
ATOM 494 N N . GLN A 1 62 ? 133.713 37.316 8.020 1.00 29.23 62 GLN A N 1
ATOM 495 C CA . GLN A 1 62 ? 132.647 37.649 7.070 1.00 30.19 62 GLN A CA 1
ATOM 496 C C . GLN A 1 62 ? 131.866 36.417 6.667 1.00 28.99 62 GLN A C 1
ATOM 497 O O . GLN A 1 62 ? 132.435 35.466 6.136 1.00 25.59 62 GLN A O 1
ATOM 503 N N . LEU A 1 63 ? 130.560 36.459 6.883 1.00 33.41 63 LEU A N 1
ATOM 504 C CA . LEU A 1 63 ? 129.673 35.349 6.524 1.00 32.25 63 LEU A CA 1
ATOM 505 C C . LEU A 1 63 ? 128.623 36.031 5.683 1.00 37.17 63 LEU A C 1
ATOM 506 O O . LEU A 1 63 ? 127.551 36.355 6.190 1.00 38.61 63 LEU A O 1
ATOM 511 N N . PRO A 1 64 ? 128.928 36.272 4.399 1.00 39.32 64 PRO A N 1
ATOM 512 C CA . PRO A 1 64 ? 128.160 36.927 3.328 1.00 42.91 64 PRO A CA 1
ATOM 513 C C . PRO A 1 64 ? 126.774 36.372 3.075 1.00 44.03 64 PRO A C 1
ATOM 514 O O . PRO A 1 64 ? 125.818 37.125 2.829 1.00 44.61 64 PRO A O 1
ATOM 518 N N . SER A 1 65 ? 126.677 35.048 3.090 1.00 42.25 65 SER A N 1
ATOM 519 C CA . SER A 1 65 ? 125.398 34.404 2.882 1.00 40.81 65 SER A CA 1
ATOM 520 C C . SER A 1 65 ? 125.436 33.048 3.563 1.00 39.28 65 SER A C 1
ATOM 521 O O . SER A 1 65 ? 126.507 32.458 3.788 1.00 38.70 65 SER A O 1
ATOM 524 N N . SER A 1 66 ? 124.251 32.579 3.922 1.00 36.47 66 SER A N 1
ATOM 525 C CA . SER A 1 66 ? 124.095 31.310 4.599 1.00 32.25 66 SER A CA 1
ATOM 526 C C . SER A 1 66 ? 122.755 30.807 4.118 1.00 27.93 66 SER A C 1
ATOM 527 O O . SER A 1 66 ? 121.990 31.570 3.533 1.00 27.87 66 SER A O 1
ATOM 530 N N . GLN A 1 67 ? 122.474 29.536 4.347 1.00 22.30 67 GLN A N 1
ATOM 531 C CA . GLN A 1 67 ? 121.184 28.985 3.936 1.00 22.45 67 GLN A CA 1
ATOM 532 C C . GLN A 1 67 ? 120.797 27.881 4.881 1.00 23.86 67 GLN A C 1
ATOM 533 O O . GLN A 1 67 ? 121.664 27.294 5.506 1.00 22.05 67 GLN A O 1
ATOM 539 N N . ILE A 1 68 ? 119.492 27.580 4.964 1.00 22.22 68 ILE A N 1
ATOM 540 C CA . ILE A 1 68 ? 119.034 26.422 5.731 1.00 21.71 68 ILE A CA 1
ATOM 541 C C . ILE A 1 68 ? 118.310 25.603 4.644 1.00 20.86 68 ILE A C 1
ATOM 542 O O . ILE A 1 68 ? 117.463 26.167 3.944 1.00 26.85 68 ILE A O 1
ATOM 547 N N . SER A 1 69 ? 118.688 24.331 4.462 1.00 19.48 69 SER A N 1
ATOM 548 C CA . SER A 1 69 ? 118.089 23.458 3.435 1.00 19.11 69 SER A CA 1
ATOM 549 C C . SER A 1 69 ? 117.155 22.488 4.140 1.00 22.11 69 SER A C 1
ATOM 550 O O . SER A 1 69 ? 117.482 21.959 5.190 1.00 22.70 69 SER A O 1
ATOM 553 N N . MET A 1 70 ? 115.988 22.249 3.560 1.00 19.12 70 MET A N 1
ATOM 554 C CA . MET A 1 70 ? 115.078 21.272 4.172 1.00 19.35 70 MET A CA 1
ATOM 555 C C . MET A 1 70 ? 115.367 19.925 3.501 1.00 19.79 70 MET A C 1
ATOM 556 O O . MET A 1 70 ? 115.147 19.783 2.277 1.00 19.65 70 MET A O 1
ATOM 561 N N . VAL A 1 71 ? 115.826 18.949 4.291 1.00 17.44 71 VAL A N 1
ATOM 562 C CA . VAL A 1 71 ? 116.166 17.580 3.769 1.00 18.30 71 VAL A CA 1
ATOM 563 C C . VAL A 1 71 ? 114.936 16.733 4.156 1.00 18.45 71 VAL A C 1
ATOM 564 O O . VAL A 1 71 ? 114.738 16.375 5.318 1.00 20.54 71 VAL A O 1
ATOM 568 N N . PRO A 1 72 ? 114.111 16.359 3.168 1.00 19.94 72 PRO A N 1
ATOM 569 C CA . PRO A 1 72 ? 112.908 15.617 3.522 1.00 19.94 72 PRO A CA 1
ATOM 570 C C . PRO A 1 72 ? 113.092 14.387 4.383 1.00 22.65 72 PRO A C 1
ATOM 571 O O . PRO A 1 72 ? 113.927 13.537 4.051 1.00 22.68 72 PRO A O 1
ATOM 575 N N . ASN A 1 73 ? 112.321 14.333 5.482 1.00 24.03 73 ASN A N 1
ATOM 576 C CA . ASN A 1 73 ? 112.298 13.230 6.435 1.00 24.79 73 ASN A CA 1
ATOM 577 C C . ASN A 1 73 ? 113.597 12.986 7.160 1.00 25.88 73 ASN A C 1
ATOM 578 O O . ASN A 1 73 ? 113.772 11.921 7.769 1.00 24.35 73 ASN A O 1
ATOM 583 N N . VAL A 1 74 ? 114.506 13.961 7.101 1.00 23.53 74 VAL A N 1
ATOM 584 C CA . VAL A 1 74 ? 115.790 13.818 7.757 1.00 22.72 74 VAL A CA 1
ATOM 585 C C . VAL A 1 74 ? 115.994 14.966 8.748 1.00 23.25 74 VAL A C 1
ATOM 586 O O . VAL A 1 74 ? 116.283 14.739 9.913 1.00 21.64 74 VAL A O 1
ATOM 590 N N . GLY A 1 75 ? 115.791 16.201 8.285 1.00 18.56 75 GLY A N 1
ATOM 591 C CA . GLY A 1 75 ? 116.026 17.339 9.162 1.00 20.15 75 GLY A CA 1
ATOM 592 C C . GLY A 1 75 ? 116.504 18.566 8.369 1.00 19.09 75 GLY A C 1
ATOM 593 O O . GLY A 1 75 ? 116.192 18.714 7.194 1.00 17.07 75 GLY A O 1
ATOM 594 N N . LEU A 1 76 ? 117.291 19.422 9.009 1.00 18.27 76 LEU A N 1
ATOM 595 C CA . LEU A 1 76 ? 117.780 20.636 8.352 1.00 16.25 76 LEU A CA 1
ATOM 596 C C . LEU A 1 76 ? 119.284 20.610 8.125 1.00 21.88 76 LEU A C 1
ATOM 597 O O . LEU A 1 76 ? 120.027 19.940 8.870 1.00 24.75 76 LEU A O 1
ATOM 602 N N . LYS A 1 77 ? 119.739 21.307 7.077 1.00 20.48 77 LYS A N 1
ATOM 603 C CA . LYS A 1 77 ? 121.181 21.419 6.838 1.00 21.33 77 LYS A CA 1
ATOM 604 C C . LYS A 1 77 ? 121.513 22.919 6.845 1.00 20.52 77 LYS A C 1
ATOM 605 O O . LYS A 1 77 ? 120.930 23.687 6.104 1.00 23.43 77 LYS A O 1
ATOM 611 N N . PHE A 1 78 ? 122.403 23.340 7.744 1.00 20.17 78 PHE A N 1
ATOM 612 C CA . PHE A 1 78 ? 122.831 24.736 7.818 1.00 21.37 78 PHE A CA 1
ATOM 613 C C . PHE A 1 78 ? 124.165 24.869 7.020 1.00 20.62 78 PHE A C 1
ATOM 614 O O . PHE A 1 78 ? 125.098 24.070 7.216 1.00 22.60 78 PHE A O 1
ATOM 622 N N A SER A 1 79 ? 124.256 25.849 6.124 0.50 19.53 79 SER A N 1
ATOM 623 N N B SER A 1 79 ? 124.250 25.863 6.144 0.50 20.75 79 SER A N 1
ATOM 624 C CA A SER A 1 79 ? 125.488 26.013 5.340 0.50 19.78 79 SER A CA 1
ATOM 625 C CA B SER A 1 79 ? 125.466 26.042 5.349 0.50 22.15 79 SER A CA 1
ATOM 626 C C A SER A 1 79 ? 125.881 27.466 5.099 0.50 21.05 79 SER A C 1
ATOM 627 C C B SER A 1 79 ? 125.879 27.494 5.198 0.50 22.32 79 SER A C 1
ATOM 628 O O A SER A 1 79 ? 125.034 28.351 4.928 0.50 19.47 79 SER A O 1
ATOM 629 O O B SER A 1 79 ? 125.042 28.404 5.194 0.50 20.13 79 SER A O 1
ATOM 634 N N . ILE A 1 80 ? 127.193 27.683 5.092 1.00 22.24 80 ILE A N 1
ATOM 635 C CA . ILE A 1 80 ? 127.794 28.978 4.868 1.00 24.19 80 ILE A CA 1
ATOM 636 C C . ILE A 1 80 ? 128.715 28.696 3.709 1.00 24.41 80 ILE A C 1
ATOM 637 O O . ILE A 1 80 ? 129.588 27.842 3.772 1.00 24.11 80 ILE A O 1
ATOM 642 N N . SER A 1 81 ? 128.553 29.425 2.612 1.00 27.37 81 SER A N 1
ATOM 643 C CA . SER A 1 81 ? 129.334 29.091 1.429 1.00 29.84 81 SER A CA 1
ATOM 644 C C . SER A 1 81 ? 130.668 29.687 1.057 1.00 33.15 81 SER A C 1
ATOM 645 O O . SER A 1 81 ? 131.572 28.980 0.608 1.00 36.37 81 SER A O 1
ATOM 648 N N . ASN A 1 82 ? 130.765 30.989 1.212 1.00 31.00 82 ASN A N 1
ATOM 649 C CA . ASN A 1 82 ? 131.949 31.726 0.793 1.00 32.50 82 ASN A CA 1
ATOM 650 C C . ASN A 1 82 ? 132.363 32.705 1.880 1.00 28.11 82 ASN A C 1
ATOM 651 O O . ASN A 1 82 ? 132.411 33.918 1.658 1.00 29.86 82 ASN A O 1
ATOM 656 N N . ALA A 1 83 ? 132.634 32.166 3.061 1.00 24.41 83 ALA A N 1
ATOM 657 C CA . ALA A 1 83 ? 133.053 32.975 4.208 1.00 22.45 83 ALA A CA 1
ATOM 658 C C . ALA A 1 83 ? 134.532 33.409 4.070 1.00 22.84 83 ALA A C 1
ATOM 659 O O . ALA A 1 83 ? 135.311 32.758 3.378 1.00 21.56 83 ALA A O 1
ATOM 661 N N . ASN A 1 84 ? 134.904 34.518 4.699 1.00 23.80 84 ASN A N 1
ATOM 662 C CA . ASN A 1 84 ? 136.321 34.927 4.628 1.00 24.29 84 ASN A CA 1
ATOM 663 C C . ASN A 1 84 ? 136.732 35.488 5.978 1.00 23.21 84 ASN A C 1
ATOM 664 O O . ASN A 1 84 ? 135.947 36.119 6.663 1.00 24.01 84 ASN A O 1
ATOM 669 N N . ILE A 1 85 ? 137.959 35.190 6.392 1.00 22.67 85 ILE A N 1
ATOM 670 C CA . ILE A 1 85 ? 138.407 35.650 7.696 1.00 22.26 85 ILE A CA 1
ATOM 671 C C . ILE A 1 85 ? 139.610 36.557 7.493 1.00 25.49 85 ILE A C 1
ATOM 672 O O . ILE A 1 85 ? 140.452 36.256 6.677 1.00 22.03 85 ILE A O 1
ATOM 677 N N . LYS A 1 86 ? 139.640 37.683 8.199 1.00 23.67 86 LYS A N 1
ATOM 678 C CA . LYS A 1 86 ? 140.791 38.580 8.128 1.00 25.28 86 LYS A CA 1
ATOM 679 C C . LYS A 1 86 ? 141.435 38.518 9.512 1.00 25.53 86 LYS A C 1
ATOM 680 O O . LYS A 1 86 ? 140.764 38.738 10.520 1.00 23.83 86 LYS A O 1
ATOM 683 N N . ILE A 1 87 ? 142.737 38.203 9.556 1.00 22.34 87 ILE A N 1
ATOM 684 C CA . ILE A 1 87 ? 143.453 38.064 10.816 1.00 22.43 87 ILE A CA 1
ATOM 685 C C . ILE A 1 87 ? 144.691 38.950 10.797 1.00 22.61 87 ILE A C 1
ATOM 686 O O . ILE A 1 87 ? 145.310 39.132 9.748 1.00 22.28 87 ILE A O 1
ATOM 691 N N A SER A 1 88 ? 145.015 39.555 11.949 0.50 23.16 88 SER A N 1
ATOM 692 N N B SER A 1 88 ? 145.046 39.497 11.949 0.50 23.70 88 SER A N 1
ATOM 693 C CA A SER A 1 88 ? 146.211 40.416 12.083 0.50 20.26 88 SER A CA 1
ATOM 694 C CA B SER A 1 88 ? 146.264 40.282 12.005 0.50 21.49 88 SER A CA 1
ATOM 695 C C A SER A 1 88 ? 147.072 39.844 13.219 0.50 20.40 88 SER A C 1
ATOM 696 C C B SER A 1 88 ? 147.098 39.584 13.068 0.50 20.77 88 SER A C 1
ATOM 697 O O A SER A 1 88 ? 146.539 39.471 14.247 0.50 19.73 88 SER A O 1
ATOM 698 O O B SER A 1 88 ? 146.584 38.813 13.859 0.50 22.55 88 SER A O 1
ATOM 703 N N . GLY A 1 89 ? 148.391 39.830 13.040 1.00 20.01 89 GLY A N 1
ATOM 704 C CA . GLY A 1 89 ? 149.278 39.251 14.033 1.00 24.31 89 GLY A CA 1
ATOM 705 C C . GLY A 1 89 ? 150.678 39.814 13.896 1.00 22.39 89 GLY A C 1
ATOM 706 O O . GLY A 1 89 ? 150.881 40.779 13.164 1.00 23.72 89 GLY A O 1
ATOM 707 N N . LYS A 1 90 ? 151.610 39.222 14.640 1.00 24.28 90 LYS A N 1
ATOM 708 C CA . LYS A 1 90 ? 153.008 39.641 14.663 1.00 23.69 90 LYS A CA 1
ATOM 709 C C . LYS A 1 90 ? 153.855 38.479 14.165 1.00 23.77 90 LYS A C 1
ATOM 710 O O . LYS A 1 90 ? 153.516 37.312 14.343 1.00 21.80 90 LYS A O 1
ATOM 716 N N . TRP A 1 91 ? 154.973 38.805 13.522 1.00 21.76 91 TRP A N 1
ATOM 717 C CA . TRP A 1 91 ? 155.888 37.757 13.056 1.00 22.40 91 TRP A CA 1
ATOM 718 C C . TRP A 1 91 ? 157.309 38.133 13.524 1.00 21.38 91 TRP A C 1
ATOM 719 O O . TRP A 1 91 ? 157.563 39.282 13.827 1.00 22.12 91 TRP A O 1
ATOM 730 N N . LYS A 1 92 ? 158.204 37.163 13.598 1.00 21.79 92 LYS A N 1
ATOM 731 C CA . LYS A 1 92 ? 159.609 37.469 13.944 1.00 20.93 92 LYS A CA 1
ATOM 732 C C . LYS A 1 92 ? 160.455 36.355 13.351 1.00 21.03 92 LYS A C 1
ATOM 733 O O . LYS A 1 92 ? 159.972 35.227 13.146 1.00 21.06 92 LYS A O 1
ATOM 739 N N . ALA A 1 93 ? 161.694 36.662 12.968 1.00 18.15 93 ALA A N 1
ATOM 740 C CA . ALA A 1 93 ? 162.559 35.620 12.424 1.00 19.46 93 ALA A CA 1
ATOM 741 C C . ALA A 1 93 ? 163.972 35.935 12.869 1.00 24.33 93 ALA A C 1
ATOM 742 O O . ALA A 1 93 ? 164.306 37.094 13.138 1.00 24.02 93 ALA A O 1
ATOM 744 N N . GLN A 1 94 ? 164.802 34.896 12.934 1.00 22.39 94 GLN A N 1
ATOM 745 C CA . GLN A 1 94 ? 166.175 35.100 13.357 1.00 26.59 94 GLN A CA 1
ATOM 746 C C . GLN A 1 94 ? 167.136 34.197 12.602 1.00 22.65 94 GLN A C 1
ATOM 747 O O . GLN A 1 94 ? 166.860 33.027 12.371 1.00 25.68 94 GLN A O 1
ATOM 753 N N . LYS A 1 95 ? 168.273 34.779 12.212 1.00 24.42 95 LYS A N 1
ATOM 754 C CA . LYS A 1 95 ? 169.315 34.075 11.484 1.00 21.97 95 LYS A CA 1
ATOM 755 C C . LYS A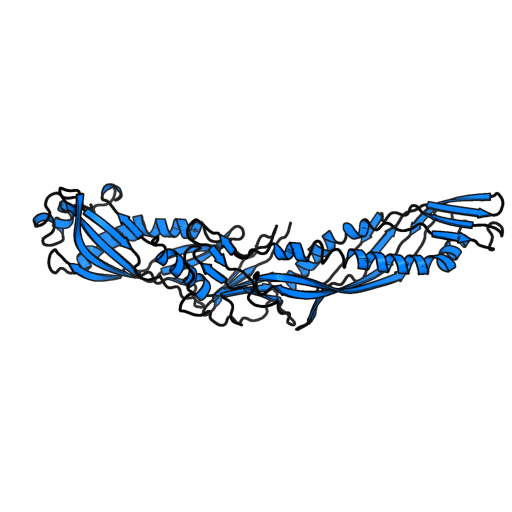 1 95 ? 170.602 34.619 12.138 1.00 25.33 95 LYS A C 1
ATOM 756 O O . LYS A 1 95 ? 170.953 35.800 11.985 1.00 24.33 95 LYS A O 1
ATOM 758 N N . ARG A 1 96 ? 171.264 33.749 12.873 1.00 24.94 96 ARG A N 1
ATOM 759 C CA . ARG A 1 96 ? 172.474 34.109 13.615 1.00 24.07 96 ARG A CA 1
ATOM 760 C C . ARG A 1 96 ? 172.075 35.229 14.589 1.00 23.00 96 ARG A C 1
ATOM 761 O O . ARG A 1 96 ? 171.250 35.008 15.480 1.00 24.39 96 ARG A O 1
ATOM 769 N N . PHE A 1 97 ? 172.619 36.427 14.422 1.00 22.63 97 PHE A N 1
ATOM 770 C CA . PHE A 1 97 ? 172.291 37.501 15.371 1.00 23.86 97 PHE A CA 1
ATOM 771 C C . PHE A 1 97 ? 171.279 38.480 14.815 1.00 23.28 97 PHE A C 1
ATOM 772 O O . PHE A 1 97 ? 170.825 39.378 15.534 1.00 25.98 97 PHE A O 1
ATOM 780 N N . LEU A 1 98 ? 170.932 38.306 13.549 1.00 23.41 98 LEU A N 1
ATOM 781 C CA . LEU A 1 98 ? 169.990 39.239 12.917 1.00 26.32 98 LEU A CA 1
ATOM 782 C C . LEU A 1 98 ? 168.559 38.925 13.351 1.00 27.35 98 LEU A C 1
ATOM 783 O O . LEU A 1 98 ? 168.113 37.787 13.240 1.00 30.10 98 LEU A O 1
ATOM 788 N N . LYS A 1 99 ? 167.868 39.935 13.870 1.00 25.74 99 LYS A N 1
ATOM 789 C CA . LYS A 1 99 ? 166.501 39.783 14.338 1.00 27.25 99 LYS A CA 1
ATOM 790 C C . LYS A 1 99 ? 165.617 40.623 13.416 1.00 30.30 99 LYS A C 1
ATOM 791 O O . LYS A 1 99 ? 165.926 41.776 13.119 1.00 30.57 99 LYS A O 1
ATOM 793 N N . MET A 1 100 ? 164.545 40.009 12.917 1.00 29.66 100 MET A N 1
ATOM 794 C CA . MET A 1 100 ? 163.618 40.700 12.019 1.00 28.99 100 MET A CA 1
ATOM 795 C C . MET A 1 100 ? 162.248 40.559 12.658 1.00 27.42 100 MET A C 1
ATOM 796 O O . MET A 1 100 ? 161.983 39.563 13.299 1.00 27.29 100 MET A O 1
ATOM 801 N N . SER A 1 101 ? 161.378 41.556 12.507 1.00 23.45 101 SER A N 1
ATOM 802 C CA . SER A 1 101 ? 160.056 41.423 13.116 1.00 24.63 101 SER A CA 1
ATOM 803 C C . SER A 1 101 ? 159.082 42.436 12.502 1.00 23.55 101 SER A C 1
ATOM 804 O O . SER A 1 101 ? 159.502 43.403 11.852 1.00 24.07 101 SER A O 1
ATOM 807 N N . GLY A 1 102 ? 157.789 42.230 12.755 1.00 22.08 102 GLY A N 1
ATOM 808 C CA . GLY A 1 102 ? 156.804 43.151 12.209 1.00 23.14 102 GLY A CA 1
ATOM 809 C C . GLY A 1 102 ? 155.380 42.658 12.371 1.00 22.83 102 GLY A C 1
ATOM 810 O O . GLY A 1 102 ? 155.102 41.809 13.207 1.00 22.38 102 GLY A O 1
ATOM 811 N N . ASN A 1 103 ? 154.469 43.231 11.586 1.00 23.46 103 ASN A N 1
ATOM 812 C CA . ASN A 1 103 ? 153.061 42.825 11.614 1.00 22.49 103 ASN A CA 1
ATOM 813 C C . ASN A 1 103 ? 152.747 42.049 10.322 1.00 20.64 103 ASN A C 1
ATOM 814 O O . ASN A 1 103 ? 153.428 42.176 9.299 1.00 19.15 103 ASN A O 1
ATOM 819 N N . PHE A 1 104 ? 151.696 41.243 10.384 1.00 20.66 104 PHE A N 1
ATOM 820 C CA . PHE A 1 104 ? 151.242 40.569 9.151 1.00 19.34 104 PHE A CA 1
ATOM 821 C C . PHE A 1 104 ? 149.713 40.497 9.171 1.00 21.52 104 PHE A C 1
ATOM 822 O O . PHE A 1 104 ? 149.072 40.588 10.220 1.00 20.97 104 PHE A O 1
ATOM 830 N N . ASP A 1 105 ? 149.135 40.362 7.978 1.00 23.74 105 ASP A N 1
ATOM 831 C CA . ASP A 1 105 ? 147.689 40.204 7.828 1.00 20.72 105 ASP A CA 1
ATOM 832 C C . ASP A 1 105 ? 147.527 38.895 7.096 1.00 21.31 105 ASP A C 1
ATOM 833 O O . ASP A 1 105 ? 148.220 38.614 6.122 1.00 20.54 105 ASP A O 1
ATOM 838 N N . LEU A 1 106 ? 146.565 38.113 7.541 1.00 21.47 106 LEU A N 1
ATOM 839 C CA . LEU A 1 106 ? 146.313 36.822 6.925 1.00 22.72 106 LEU A CA 1
ATOM 840 C C . LEU A 1 106 ? 144.860 36.844 6.442 1.00 24.68 106 LEU A C 1
ATOM 841 O O . LEU A 1 106 ? 143.964 37.296 7.180 1.00 24.55 106 LEU A O 1
ATOM 846 N N A SER A 1 107 ? 144.637 36.378 5.211 0.50 21.67 107 SER A N 1
ATOM 847 N N B SER A 1 107 ? 144.632 36.374 5.217 0.50 22.18 107 SER A N 1
ATOM 848 C CA A SER A 1 107 ? 143.305 36.321 4.622 0.50 21.78 107 SER A CA 1
ATOM 849 C CA B SER A 1 107 ? 143.289 36.320 4.660 0.50 22.50 107 SER A CA 1
ATOM 850 C C A SER A 1 107 ? 142.947 34.861 4.333 0.50 21.97 107 SER A C 1
ATOM 851 C C B SER A 1 107 ? 142.947 34.867 4.342 0.50 22.41 107 SER A C 1
ATOM 852 O O A SER A 1 107 ? 143.645 34.208 3.555 0.50 21.66 107 SER A O 1
ATOM 853 O O B SER A 1 107 ? 143.651 34.227 3.558 0.50 21.93 107 SER A O 1
ATOM 858 N N . ILE A 1 108 ? 141.890 34.344 4.966 1.00 21.20 108 ILE A N 1
ATOM 859 C CA . ILE A 1 108 ? 141.452 32.979 4.723 1.00 21.64 108 ILE A CA 1
ATOM 860 C C . ILE A 1 108 ? 140.218 33.194 3.842 1.00 21.69 108 ILE A C 1
ATOM 861 O O . ILE A 1 108 ? 139.250 33.852 4.275 1.00 23.36 108 ILE A O 1
ATOM 866 N N . GLU A 1 109 ? 140.279 32.640 2.635 1.00 23.05 109 GLU A N 1
ATOM 867 C CA . GLU A 1 109 ? 139.251 32.850 1.626 1.00 23.47 109 GLU A CA 1
ATOM 868 C C . GLU A 1 109 ? 138.484 31.618 1.179 1.00 22.66 109 GLU A C 1
ATOM 869 O O . GLU A 1 109 ? 138.991 30.506 1.188 1.00 20.85 109 GLU A O 1
ATOM 875 N N . GLY A 1 110 ? 137.232 31.846 0.808 1.00 22.53 110 GLY A N 1
ATOM 876 C CA . GLY A 1 110 ? 136.442 30.731 0.305 1.00 25.28 110 GLY A CA 1
ATOM 877 C C . GLY A 1 110 ? 136.208 29.591 1.277 1.00 24.79 110 GLY A C 1
ATOM 878 O O . GLY A 1 110 ? 136.309 28.407 0.886 1.00 23.81 110 GLY A O 1
ATOM 879 N N . MET A 1 111 ? 135.833 29.921 2.514 1.00 23.49 111 MET A N 1
ATOM 880 C CA . MET A 1 111 ? 135.605 28.882 3.520 1.00 21.00 111 MET A CA 1
ATOM 881 C C . MET A 1 111 ? 134.153 28.414 3.437 1.00 22.68 111 MET A C 1
ATOM 882 O O . MET A 1 111 ? 133.233 29.232 3.356 1.00 24.61 111 MET A O 1
ATOM 887 N N . SER A 1 112 ? 133.949 27.100 3.428 1.00 17.62 112 SER A N 1
ATOM 888 C CA . SER A 1 112 ? 132.569 26.616 3.393 1.00 22.22 112 SER A CA 1
ATOM 889 C C . SER A 1 112 ? 132.347 25.777 4.652 1.00 21.56 112 SER A C 1
ATOM 890 O O . SER A 1 112 ? 133.193 24.959 5.017 1.00 22.01 112 SER A O 1
ATOM 893 N N . ILE A 1 113 ? 131.222 26.007 5.308 1.00 22.11 113 ILE A N 1
ATOM 894 C CA . ILE A 1 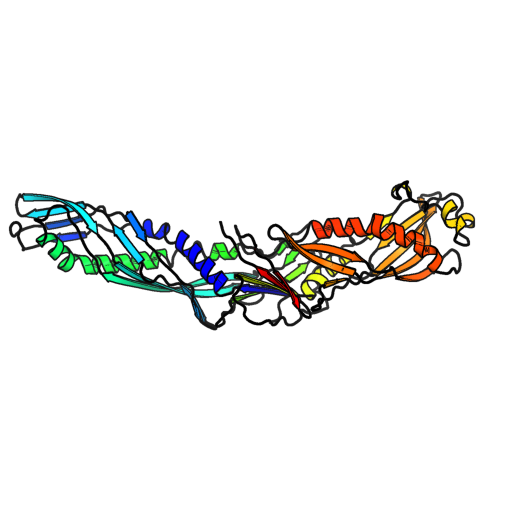113 ? 130.891 25.297 6.535 1.00 20.66 113 ILE A CA 1
ATOM 895 C C . ILE A 1 113 ? 129.512 24.644 6.409 1.00 24.58 113 ILE A C 1
ATOM 896 O O . ILE A 1 113 ? 128.568 25.229 5.795 1.00 22.13 113 ILE A O 1
ATOM 901 N N . SER A 1 114 ? 129.376 23.426 6.917 1.00 20.55 114 SER A N 1
ATOM 902 C CA . SER A 1 114 ? 128.016 22.861 6.864 1.00 25.37 114 SER A CA 1
ATOM 903 C C . SER A 1 114 ? 127.736 21.944 8.060 1.00 27.04 114 SER A C 1
ATOM 904 O O . SER A 1 114 ? 128.610 21.194 8.523 1.00 24.97 114 SER A O 1
ATOM 907 N N . ALA A 1 115 ? 126.510 22.024 8.570 1.00 24.26 115 ALA A N 1
ATOM 908 C CA . ALA A 1 115 ? 126.120 21.250 9.750 1.00 24.95 115 ALA A CA 1
ATOM 909 C C . ALA A 1 115 ? 124.722 20.692 9.623 1.00 26.40 115 ALA A C 1
ATOM 910 O O . ALA A 1 115 ? 123.787 21.443 9.268 1.00 24.48 115 ALA A O 1
ATOM 912 N N . ASP A 1 116 ? 124.580 19.401 9.938 1.00 22.64 116 ASP A N 1
ATOM 913 C CA . ASP A 1 116 ? 123.269 18.736 9.858 1.00 22.98 116 ASP A CA 1
ATOM 914 C C . ASP A 1 116 ? 122.568 18.819 11.217 1.00 22.09 116 ASP A C 1
ATOM 915 O O . ASP A 1 116 ? 123.178 18.537 12.254 1.00 23.22 116 ASP A O 1
ATOM 920 N N . LEU A 1 117 ? 121.296 19.225 11.211 1.00 20.41 117 LEU A N 1
ATOM 921 C CA . LEU A 1 117 ? 120.546 19.386 12.448 1.00 21.52 117 LEU A CA 1
ATOM 922 C C . LEU A 1 117 ? 119.379 18.392 12.479 1.00 23.01 117 LEU A C 1
ATOM 923 O O . LEU A 1 117 ? 118.590 18.343 11.544 1.00 23.43 117 LEU A O 1
ATOM 928 N N . LYS A 1 118 ? 119.321 17.549 13.519 1.00 21.80 118 LYS A N 1
ATOM 929 C CA . LYS A 1 118 ? 118.227 16.557 13.663 1.00 19.22 118 LYS A CA 1
ATOM 930 C C . LYS A 1 118 ? 117.261 17.199 14.650 1.00 19.99 118 LYS A C 1
ATOM 931 O O . LYS A 1 118 ? 117.669 17.641 15.745 1.00 18.76 118 LYS A O 1
ATOM 933 N N . LEU A 1 119 ? 116.007 17.309 14.234 1.00 22.60 119 LEU A N 1
ATOM 934 C CA . LEU A 1 119 ? 114.961 17.902 15.072 1.00 23.30 119 LEU A CA 1
ATOM 935 C C . LEU A 1 119 ? 114.130 16.780 15.685 1.00 24.97 119 LEU A C 1
ATOM 936 O O . LEU A 1 119 ? 113.818 15.800 14.999 1.00 27.05 119 LEU A O 1
ATOM 941 N N . GLY A 1 120 ? 113.734 16.939 16.942 1.00 21.57 120 GLY A N 1
ATOM 942 C CA . GLY A 1 120 ? 112.921 15.914 17.576 1.00 20.39 120 GLY A CA 1
ATOM 943 C C . GLY A 1 120 ? 112.024 16.523 18.645 1.00 25.82 120 GLY A C 1
ATOM 944 O O . GLY A 1 120 ? 111.875 17.750 18.727 1.00 24.69 120 GLY A O 1
ATOM 945 N N . SER A 1 121 ? 111.399 15.671 19.449 1.00 22.61 121 SER A N 1
ATOM 946 C CA . SER A 1 121 ? 110.546 16.153 20.548 1.00 25.90 121 SER A CA 1
ATOM 947 C C . SER A 1 121 ? 110.669 15.184 21.733 1.00 29.24 121 SER A C 1
ATOM 948 O O . SER A 1 121 ? 110.905 13.996 21.526 1.00 28.90 121 SER A O 1
ATOM 951 N N . ASN A 1 122 ? 110.524 15.704 22.953 1.00 32.34 122 ASN A N 1
ATOM 952 C CA . ASN A 1 122 ? 110.533 14.889 24.168 1.00 35.84 122 ASN A CA 1
ATOM 953 C C . ASN A 1 122 ? 109.033 14.641 24.406 1.00 33.91 122 ASN A C 1
ATOM 954 O O . ASN A 1 122 ? 108.291 15.545 24.817 1.00 30.71 122 ASN A O 1
ATOM 959 N N . PRO A 1 123 ? 108.568 13.407 24.177 1.00 33.73 123 PRO A N 1
ATOM 960 C CA . PRO A 1 123 ? 107.136 13.051 24.331 1.00 33.66 123 PRO A CA 1
ATOM 961 C C . PRO A 1 123 ? 106.423 13.294 25.670 1.00 36.42 123 PRO A C 1
ATOM 962 O O . PRO A 1 123 ? 105.212 13.534 25.715 1.00 35.65 123 PRO A O 1
ATOM 966 N N . THR A 1 124 ? 107.183 13.216 26.744 1.00 34.58 124 THR A N 1
ATOM 967 C CA . THR A 1 124 ? 106.648 13.425 28.076 1.00 38.05 124 THR A CA 1
ATOM 968 C C . THR A 1 124 ? 106.471 14.938 28.360 1.00 35.63 124 THR A C 1
ATOM 969 O O . THR A 1 124 ? 105.428 15.365 28.835 1.00 38.20 124 THR A O 1
ATOM 973 N N . SER A 1 125 ? 107.491 15.733 28.060 1.00 34.06 125 SER A N 1
ATOM 974 C CA . SER A 1 125 ? 107.442 17.178 28.352 1.00 30.51 125 SER A CA 1
ATOM 975 C C . SER A 1 125 ? 106.802 18.047 27.269 1.00 29.87 125 SER A C 1
ATOM 976 O O . SER A 1 125 ? 106.440 19.209 27.537 1.00 26.13 125 SER A O 1
ATOM 979 N N . GLY A 1 126 ? 106.652 17.493 26.060 1.00 23.48 126 GLY A N 1
ATOM 980 C CA . GLY A 1 126 ? 106.097 18.264 24.950 1.00 21.99 126 GLY A CA 1
ATOM 981 C C . GLY A 1 126 ? 107.063 19.341 24.441 1.00 21.52 126 GLY A C 1
ATOM 982 O O . GLY A 1 126 ? 106.653 20.272 23.742 1.00 17.73 126 GLY A O 1
ATOM 983 N N . LYS A 1 127 ? 108.356 19.225 24.765 1.00 21.71 127 LYS A N 1
ATOM 984 C CA . LYS A 1 127 ? 109.345 20.229 24.334 1.00 25.04 127 LYS A CA 1
ATOM 985 C C . LYS A 1 127 ? 110.155 19.745 23.119 1.00 25.34 127 LYS A C 1
ATOM 986 O O . LYS A 1 127 ? 110.351 18.556 22.960 1.00 25.65 127 LYS A O 1
ATOM 992 N N . PRO A 1 128 ? 110.594 20.668 22.243 1.00 24.84 128 PRO A N 1
ATOM 993 C CA . PRO A 1 128 ? 111.393 20.336 21.049 1.00 24.56 128 PRO A CA 1
ATOM 994 C C . PRO A 1 128 ? 112.870 20.023 21.367 1.00 23.01 128 PRO A C 1
ATOM 995 O O . PRO A 1 128 ? 113.424 20.517 22.373 1.00 24.57 128 PRO A O 1
ATOM 999 N N . THR A 1 129 ? 113.527 19.243 20.509 1.00 23.56 129 THR A N 1
ATOM 1000 C CA . THR A 1 129 ? 114.976 19.008 20.684 1.00 21.19 129 THR A CA 1
ATOM 1001 C C . THR A 1 129 ? 115.655 19.300 19.324 1.00 22.02 129 THR A C 1
ATOM 1002 O O . THR A 1 129 ? 115.043 19.163 18.266 1.00 21.34 129 THR A O 1
ATOM 1006 N N . ILE A 1 130 ? 116.900 19.747 19.363 1.00 22.22 130 ILE A N 1
ATOM 1007 C CA . ILE A 1 130 ? 117.663 19.995 18.146 1.00 21.56 130 ILE A CA 1
ATOM 1008 C C . ILE A 1 130 ? 119.087 19.567 18.428 1.00 26.53 130 ILE A C 1
ATOM 1009 O O . ILE A 1 130 ? 119.727 20.082 19.376 1.00 25.09 130 ILE A O 1
ATOM 1014 N N . THR A 1 131 ? 119.596 18.630 17.636 1.00 24.43 131 THR A N 1
ATOM 1015 C CA . THR A 1 131 ? 120.977 18.174 17.855 1.00 26.97 131 THR A CA 1
ATOM 1016 C C . THR A 1 131 ? 121.810 18.292 16.575 1.00 26.32 131 THR A C 1
ATOM 1017 O O . THR A 1 131 ? 121.272 18.190 15.457 1.00 25.94 131 THR A O 1
ATOM 1021 N N . CYS A 1 132 ? 123.105 18.552 16.735 1.00 26.85 132 CYS A N 1
ATOM 1022 C CA . CYS A 1 132 ? 123.973 18.693 15.562 1.00 27.04 132 CYS A CA 1
ATOM 1023 C C . CYS A 1 132 ? 124.628 17.334 15.316 1.00 27.37 132 CYS A C 1
ATOM 1024 O O . CYS A 1 132 ? 125.398 16.848 16.158 1.00 30.63 132 CYS A O 1
ATOM 1027 N N . SER A 1 133 ? 124.309 16.701 14.179 1.00 26.87 133 SER A N 1
ATOM 1028 C CA . SER A 1 133 ? 124.843 15.348 13.924 1.00 30.35 133 SER A CA 1
ATOM 1029 C C . SER A 1 133 ? 126.123 15.277 13.137 1.00 30.92 133 SER A C 1
ATOM 1030 O O . SER A 1 133 ? 126.722 14.206 13.021 1.00 33.53 133 SER A O 1
ATOM 1033 N N . SER A 1 134 ? 126.528 16.395 12.552 1.00 29.99 134 SER A N 1
ATOM 1034 C CA . SER A 1 134 ? 127.797 16.441 11.831 1.00 29.02 134 SER A CA 1
ATOM 1035 C C . SER A 1 134 ? 128.100 17.876 11.445 1.00 28.23 134 SER A C 1
ATOM 1036 O O . SER A 1 134 ? 127.205 18.732 11.394 1.00 26.16 134 SER A O 1
ATOM 1039 N N . CYS A 1 135 ? 129.375 18.125 11.188 1.00 24.39 135 CYS A N 1
ATOM 1040 C CA . CYS A 1 135 ? 129.826 19.449 10.797 1.00 23.58 135 CYS A CA 1
ATOM 1041 C C . CYS A 1 135 ? 131.121 19.253 9.985 1.00 22.61 135 CYS A C 1
ATOM 1042 O O . CYS A 1 135 ? 131.951 18.389 10.317 1.00 23.89 135 CYS A O 1
ATOM 1045 N N . SER A 1 136 ? 131.271 20.035 8.922 1.00 21.46 136 SER A N 1
ATOM 1046 C CA . SER A 1 136 ? 132.504 20.024 8.126 1.00 22.04 136 SER A CA 1
ATOM 1047 C C . SER A 1 136 ? 132.815 21.501 7.819 1.00 23.24 136 SER A C 1
ATOM 1048 O O . SER A 1 136 ? 131.922 22.324 7.786 1.00 23.47 136 SER A O 1
ATOM 1051 N N . SER A 1 137 ? 134.082 21.826 7.637 1.00 23.28 137 SER A N 1
ATOM 1052 C CA . SER A 1 137 ? 134.519 23.203 7.357 1.00 21.12 137 SER A CA 1
ATOM 1053 C C . SER A 1 137 ? 135.714 23.006 6.399 1.00 24.00 137 SER A C 1
ATOM 1054 O O . SER A 1 137 ? 136.613 22.184 6.676 1.00 26.28 137 SER A O 1
ATOM 1057 N N . HIS A 1 138 ? 135.720 23.718 5.274 1.00 22.89 138 HIS A N 1
ATOM 1058 C CA . HIS A 1 138 ? 136.817 23.603 4.321 1.00 22.59 138 HIS A CA 1
ATOM 1059 C C . HIS A 1 138 ? 137.270 25.033 3.960 1.00 21.69 138 HIS A C 1
ATOM 1060 O O . HIS A 1 138 ? 136.487 25.986 4.108 1.00 22.19 138 HIS A O 1
ATOM 1067 N N . ILE A 1 139 ? 138.506 25.177 3.480 1.00 22.03 139 ILE A N 1
ATOM 1068 C CA . ILE A 1 139 ? 139.056 26.499 3.125 1.00 21.48 139 ILE A CA 1
ATOM 1069 C C . ILE A 1 139 ? 139.622 26.443 1.724 1.00 23.05 139 ILE A C 1
ATOM 1070 O O . ILE A 1 139 ? 140.310 25.489 1.392 1.00 25.15 139 ILE A O 1
ATOM 1075 N N . ASN A 1 140 ? 139.350 27.466 0.909 1.00 24.38 140 ASN A N 1
ATOM 1076 C CA . ASN A 1 140 ? 139.867 27.433 -0.464 1.00 25.84 140 ASN A CA 1
ATOM 1077 C C . ASN A 1 140 ? 141.297 27.943 -0.609 1.00 26.82 140 ASN A C 1
ATOM 1078 O O . ASN A 1 140 ? 142.129 27.306 -1.280 1.00 26.46 140 ASN A O 1
ATOM 1083 N N . SER A 1 141 ? 141.592 29.077 0.028 1.00 24.19 141 SER A N 1
ATOM 1084 C CA . SER A 1 141 ? 142.943 29.620 -0.069 1.00 21.42 141 SER A CA 1
ATOM 1085 C C . SER A 1 141 ? 143.304 30.511 1.115 1.00 21.81 141 SER A C 1
ATOM 1086 O O . SER A 1 141 ? 142.428 30.958 1.877 1.00 20.83 141 SER A O 1
ATOM 1089 N N . VAL A 1 142 ? 144.616 30.687 1.319 1.00 20.93 142 VAL A N 1
ATOM 1090 C CA . VAL A 1 142 ? 145.137 31.530 2.413 1.00 22.71 142 VAL A CA 1
ATOM 1091 C C . VAL A 1 142 ? 146.206 32.455 1.855 1.00 24.50 142 VAL A C 1
ATOM 1092 O O . VAL A 1 142 ? 147.129 31.983 1.148 1.00 27.06 142 VAL A O 1
ATOM 1096 N N A HIS A 1 143 ? 146.113 33.741 2.183 0.50 22.08 143 HIS A N 1
ATOM 1097 N N B HIS A 1 143 ? 146.113 33.750 2.158 0.50 22.98 143 HIS A N 1
ATOM 1098 C CA A HIS A 1 143 ? 147.083 34.704 1.690 0.50 23.19 143 HIS A CA 1
ATOM 1099 C CA B HIS A 1 143 ? 147.112 34.707 1.682 0.50 24.45 143 HIS A CA 1
ATOM 1100 C C A HIS A 1 143 ? 147.674 35.551 2.832 0.50 22.83 143 HIS A C 1
ATOM 1101 C C B HIS A 1 143 ? 147.683 35.509 2.852 0.50 23.68 143 HIS A C 1
ATOM 1102 O O A HIS A 1 143 ? 146.933 36.116 3.653 0.50 22.06 143 HIS A O 1
ATOM 1103 O O B HIS A 1 143 ? 146.939 35.990 3.718 0.50 23.22 143 HIS A O 1
ATOM 1116 N N . VAL A 1 144 ? 149.006 35.658 2.855 1.00 22.26 144 VAL A N 1
ATOM 1117 C CA . VAL A 1 144 ? 149.710 36.432 3.899 1.00 23.31 144 VAL A CA 1
ATOM 1118 C C . VAL A 1 144 ? 150.288 37.716 3.282 1.00 23.12 144 VAL A C 1
ATOM 1119 O O . VAL A 1 144 ? 150.855 37.668 2.174 1.00 22.14 144 VAL A O 1
ATOM 1123 N N . HIS A 1 145 ? 150.118 38.855 3.949 1.00 20.90 145 HIS A N 1
ATOM 1124 C CA . HIS A 1 145 ? 150.690 40.117 3.453 1.00 20.43 145 HIS A CA 1
ATOM 1125 C C . HIS A 1 145 ? 151.527 40.727 4.563 1.00 20.71 145 HIS A C 1
ATOM 1126 O O . HIS A 1 145 ? 151.091 40.792 5.713 1.00 21.06 145 HIS A O 1
ATOM 1133 N N . ILE A 1 146 ? 152.743 41.139 4.210 1.00 18.59 146 ILE A N 1
ATOM 1134 C CA . ILE A 1 146 ? 153.609 41.835 5.167 1.00 18.37 146 ILE A CA 1
ATOM 1135 C C . ILE A 1 146 ? 154.094 43.107 4.467 1.00 18.36 146 ILE A C 1
ATOM 1136 O O . ILE A 1 146 ? 154.538 43.055 3.338 1.00 17.91 146 ILE A O 1
ATOM 1141 N N . SER A 1 147 ? 153.973 44.247 5.144 1.00 20.80 147 SER A N 1
ATOM 1142 C CA . SER A 1 147 ? 154.378 45.529 4.554 1.00 22.81 147 SER A CA 1
ATOM 1143 C C . SER A 1 147 ? 155.837 45.584 4.090 1.00 23.25 147 SER A C 1
ATOM 1144 O O . SER A 1 147 ? 156.169 46.280 3.108 1.00 26.01 147 SER A O 1
ATOM 1147 N N . LYS A 1 148 ? 156.728 44.878 4.782 1.00 24.52 148 LYS A N 1
ATOM 1148 C CA . LYS A 1 148 ? 158.136 44.872 4.359 1.00 25.59 148 LYS A CA 1
ATOM 1149 C C . LYS A 1 148 ? 158.293 43.850 3.213 1.00 25.07 148 LYS A C 1
ATOM 1150 O O . LYS A 1 148 ? 158.142 42.646 3.416 1.00 24.80 148 LYS A O 1
ATOM 1156 N N . SER A 1 149 ? 158.649 44.343 2.027 1.00 23.82 149 SER A N 1
ATOM 1157 C CA . SER A 1 149 ? 158.801 43.501 0.831 1.00 23.15 149 SER A CA 1
ATOM 1158 C C . SER A 1 149 ? 159.932 42.495 0.900 1.00 25.21 149 SER A C 1
ATOM 1159 O O . SER A 1 149 ? 159.894 41.459 0.204 1.00 24.56 149 SER A O 1
ATOM 1162 N N . LYS A 1 150 ? 160.924 42.749 1.754 1.00 22.84 150 LYS A N 1
ATOM 1163 C CA . LYS A 1 150 ? 162.064 41.825 1.789 1.00 23.22 150 LYS A CA 1
ATOM 1164 C C . LYS A 1 150 ? 161.823 40.439 2.389 1.00 23.06 150 LYS A C 1
ATOM 1165 O O . LYS A 1 150 ? 162.769 39.622 2.339 1.00 21.71 150 LYS A O 1
ATOM 1171 N N . VAL A 1 151 ? 160.618 40.146 2.907 1.00 23.33 151 VAL A N 1
ATOM 1172 C CA . VAL A 1 151 ? 160.411 38.820 3.517 1.00 24.28 151 VAL A CA 1
ATOM 1173 C C . VAL A 1 151 ? 159.562 37.812 2.770 1.00 23.01 151 VAL A C 1
ATOM 1174 O O . VAL A 1 151 ? 158.873 37.001 3.360 1.00 20.36 151 VAL A O 1
ATOM 1178 N N . GLY A 1 152 ? 159.649 37.889 1.444 1.00 21.86 152 GLY A N 1
ATOM 1179 C CA . GLY A 1 152 ? 158.959 36.964 0.571 1.00 21.76 152 GLY A CA 1
ATOM 1180 C C . GLY A 1 152 ? 159.370 35.553 0.948 1.00 23.30 152 GLY A C 1
ATOM 1181 O O . GLY A 1 152 ? 158.542 34.644 0.915 1.00 20.77 152 GLY A O 1
ATOM 1182 N N . TRP A 1 153 ? 160.639 35.369 1.333 1.00 21.70 153 TRP A N 1
ATOM 1183 C CA . TRP A 1 153 ? 161.115 34.036 1.707 1.00 21.21 153 TRP A CA 1
ATOM 1184 C C . TRP A 1 153 ? 160.382 33.517 2.951 1.00 19.05 153 TRP A C 1
ATOM 1185 O O . TRP A 1 153 ? 160.125 32.324 3.073 1.00 21.95 153 TRP A O 1
ATOM 1196 N N . LEU A 1 154 ? 160.050 34.406 3.872 1.00 17.94 154 LEU A N 1
ATOM 1197 C CA . LEU A 1 154 ? 159.369 33.986 5.108 1.00 20.50 154 LEU A CA 1
ATOM 1198 C C . LEU A 1 154 ? 157.921 33.613 4.782 1.00 21.27 154 LEU A C 1
ATOM 1199 O O . LEU A 1 154 ? 157.374 32.668 5.353 1.00 22.45 154 LEU A O 1
ATOM 1204 N N . ILE A 1 155 ? 157.288 34.345 3.863 1.00 18.31 155 ILE A N 1
ATOM 1205 C CA . ILE A 1 155 ? 155.909 33.987 3.519 1.00 19.89 155 ILE A CA 1
ATOM 1206 C C . ILE A 1 155 ? 155.915 32.611 2.812 1.00 18.64 155 ILE A C 1
ATOM 1207 O O . ILE A 1 155 ? 154.995 31.814 2.980 1.00 22.17 155 ILE A O 1
ATOM 1212 N N . GLN A 1 156 ? 156.957 32.335 2.034 1.00 18.94 156 GLN A N 1
ATOM 1213 C CA . GLN A 1 156 ? 157.078 31.024 1.396 1.00 18.98 156 GLN A CA 1
ATOM 1214 C C . GLN A 1 156 ? 157.252 29.940 2.485 1.00 18.90 156 GLN A C 1
ATOM 1215 O O . GLN A 1 156 ? 156.670 28.834 2.373 1.00 21.67 156 GLN A O 1
ATOM 1221 N N . LEU A 1 157 ? 158.013 30.220 3.551 1.00 20.68 157 LEU A N 1
ATOM 1222 C CA . LEU A 1 157 ? 158.125 29.189 4.604 1.00 21.82 157 LEU A CA 1
ATOM 1223 C C . LEU A 1 157 ? 156.748 28.964 5.251 1.00 22.51 157 LEU A C 1
ATOM 1224 O O . LEU A 1 157 ? 156.389 27.839 5.596 1.00 23.51 157 LEU A O 1
ATOM 1229 N N . PHE A 1 158 ? 155.992 30.046 5.424 1.00 21.43 158 PHE A N 1
ATOM 1230 C CA . PHE A 1 158 ? 154.647 29.931 6.000 1.00 22.87 158 PHE A CA 1
ATOM 1231 C C . PHE A 1 158 ? 153.801 28.953 5.178 1.00 22.22 158 PHE A C 1
ATOM 1232 O O . PHE A 1 158 ? 153.173 28.013 5.732 1.00 21.69 158 PHE A O 1
ATOM 1240 N N . HIS A 1 159 ? 153.778 29.165 3.858 1.00 22.94 159 HIS A N 1
ATOM 1241 C CA . HIS A 1 159 ?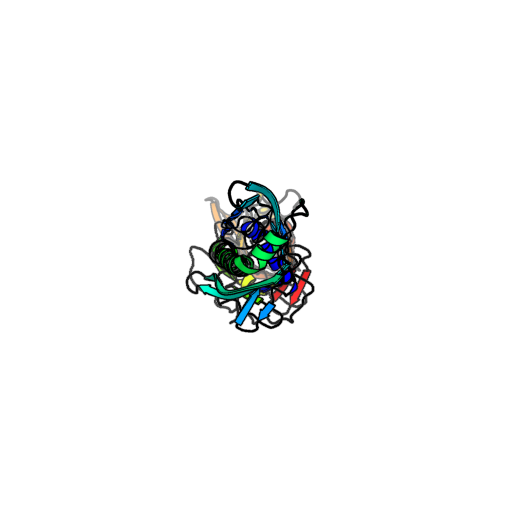 153.033 28.262 2.981 1.00 23.08 159 HIS A CA 1
ATOM 1242 C C . HIS A 1 159 ? 153.550 26.813 3.029 1.00 24.35 159 HIS A C 1
ATOM 1243 O O . HIS A 1 159 ? 152.769 25.871 3.125 1.00 23.24 159 HIS A O 1
ATOM 1250 N N . LYS A 1 160 ? 154.867 26.635 2.974 1.00 25.32 160 LYS A N 1
ATOM 1251 C CA . LYS A 1 160 ? 155.416 25.285 3.010 1.00 28.19 160 LYS A CA 1
ATOM 1252 C C . LYS A 1 160 ? 155.332 24.548 4.337 1.00 26.65 160 LYS A C 1
ATOM 1253 O O . LYS A 1 160 ? 155.135 23.330 4.330 1.00 27.81 160 LYS A O 1
ATOM 1259 N N . LYS A 1 161 ? 155.479 25.255 5.456 1.00 23.14 161 LYS A N 1
ATOM 1260 C CA . LYS A 1 161 ? 155.491 24.592 6.756 1.00 27.05 161 LYS A CA 1
ATOM 1261 C C . LYS A 1 161 ? 154.407 24.870 7.803 1.00 26.50 161 LYS A C 1
ATOM 1262 O O . LYS A 1 161 ? 154.272 24.107 8.760 1.00 26.75 161 LYS A O 1
ATOM 1268 N N . ILE A 1 162 ? 153.625 25.934 7.634 1.00 24.98 162 ILE A N 1
ATOM 1269 C CA . ILE A 1 162 ? 152.595 26.289 8.591 1.00 26.09 162 ILE A CA 1
ATOM 1270 C C . ILE A 1 162 ? 151.152 26.225 8.048 1.00 24.13 162 ILE A C 1
ATOM 1271 O O . ILE A 1 162 ? 150.242 25.762 8.739 1.00 22.91 162 ILE A O 1
ATOM 1276 N N . GLU A 1 163 ? 150.943 26.664 6.813 1.00 23.29 163 GLU A N 1
ATOM 1277 C CA . GLU A 1 163 ? 149.587 26.738 6.251 1.00 23.82 163 GLU A CA 1
ATOM 1278 C C . GLU A 1 163 ? 148.663 25.542 6.477 1.00 25.26 163 GLU A C 1
ATOM 1279 O O . GLU A 1 163 ? 147.525 25.723 6.916 1.00 25.68 163 GLU A O 1
ATOM 1285 N N . SER A 1 164 ? 149.115 24.330 6.157 1.00 24.25 164 SER A N 1
ATOM 1286 C CA . SER A 1 164 ? 148.265 23.163 6.352 1.00 26.69 164 SER A CA 1
ATOM 1287 C C . SER A 1 164 ? 147.808 23.004 7.793 1.00 25.60 164 SER A C 1
ATOM 1288 O O . SER A 1 164 ? 146.629 22.766 8.045 1.00 25.68 164 SER A O 1
ATOM 1291 N N . ALA A 1 165 ? 148.749 23.089 8.735 1.00 26.04 165 ALA A N 1
ATOM 1292 C CA . ALA A 1 165 ? 148.429 22.975 10.146 1.00 24.77 165 ALA A CA 1
ATOM 1293 C C . ALA A 1 165 ? 147.417 24.043 10.584 1.00 22.29 165 ALA A C 1
ATOM 1294 O O . ALA A 1 165 ? 146.432 23.767 11.317 1.00 24.60 165 ALA A O 1
ATOM 1296 N N . LEU A 1 166 ? 147.681 25.280 10.165 1.00 23.43 166 LEU A N 1
ATOM 1297 C CA . LEU A 1 166 ? 146.852 26.381 10.522 1.00 21.35 166 LEU A CA 1
ATOM 1298 C C . LEU A 1 166 ? 145.437 26.170 9.934 1.00 23.20 166 LEU A C 1
ATOM 1299 O O . LEU A 1 166 ? 144.447 26.411 10.625 1.00 24.09 166 LEU A O 1
ATOM 1304 N N . ARG A 1 167 ? 145.350 25.688 8.692 1.00 22.59 167 ARG A N 1
ATOM 1305 C CA . ARG A 1 167 ? 144.029 25.447 8.095 1.00 24.48 167 ARG A CA 1
ATOM 1306 C C . ARG A 1 167 ? 143.263 24.343 8.836 1.00 25.83 167 ARG A C 1
ATOM 1307 O O . ARG A 1 167 ? 142.080 24.509 9.139 1.00 24.96 167 ARG A O 1
ATOM 1315 N N . ASN A 1 168 ? 143.942 23.232 9.117 1.00 26.42 168 ASN A N 1
ATOM 1316 C CA . ASN A 1 168 ? 143.322 22.113 9.822 1.00 26.35 168 ASN A CA 1
ATOM 1317 C C . ASN A 1 168 ? 142.766 22.530 11.167 1.00 26.11 168 ASN A C 1
ATOM 1318 O O . ASN A 1 168 ? 141.610 22.182 11.559 1.00 23.82 168 ASN A O 1
ATOM 1323 N N . LYS A 1 169 ? 143.570 23.302 11.887 1.00 23.11 169 LYS A N 1
ATOM 1324 C CA . LYS A 1 169 ? 143.155 23.765 13.205 1.00 25.98 169 LYS A CA 1
ATOM 1325 C C . LYS A 1 169 ? 141.978 24.734 13.119 1.00 22.95 169 LYS A C 1
ATOM 1326 O O . LYS A 1 169 ? 141.048 24.670 13.925 1.00 27.85 169 LYS A O 1
ATOM 1332 N N . MET A 1 170 ? 142.011 25.640 12.145 1.00 22.68 170 MET A N 1
ATOM 1333 C CA . MET A 1 170 ? 140.929 26.603 12.007 1.00 24.64 170 MET A CA 1
ATOM 1334 C C . MET A 1 170 ? 139.621 25.862 11.706 1.00 20.15 170 MET A C 1
ATOM 1335 O O . MET A 1 170 ? 138.581 26.187 12.303 1.00 23.65 170 MET A O 1
ATOM 1340 N N . ASN A 1 171 ? 139.669 24.891 10.801 1.00 22.71 171 ASN A N 1
ATOM 1341 C CA . ASN A 1 171 ? 138.456 24.129 10.447 1.00 24.07 171 ASN A CA 1
ATOM 1342 C C . ASN A 1 171 ? 137.913 23.395 11.657 1.00 25.60 171 ASN A C 1
ATOM 1343 O O . ASN A 1 171 ? 136.689 23.354 11.864 1.00 23.50 171 ASN A O 1
ATOM 1348 N N . SER A 1 172 ? 138.800 22.828 12.490 1.00 24.48 172 SER A N 1
ATOM 1349 C CA . SER A 1 172 ? 138.298 22.142 13.698 1.00 26.82 172 SER A CA 1
ATOM 1350 C C . SER A 1 172 ? 137.740 23.147 14.732 1.00 22.82 172 SER A C 1
ATOM 1351 O O . SER A 1 172 ? 136.695 22.911 15.372 1.00 25.07 172 SER A O 1
ATOM 1354 N N . GLN A 1 173 ? 138.406 24.277 14.919 1.00 23.86 173 GLN A N 1
ATOM 1355 C CA . GLN A 1 173 ? 137.864 25.239 15.863 1.00 24.83 173 GLN A CA 1
ATOM 1356 C C . GLN A 1 173 ? 136.505 25.763 15.362 1.00 25.26 173 GLN A C 1
ATOM 1357 O O . GLN A 1 173 ? 135.560 25.981 16.150 1.00 27.23 173 GLN A O 1
ATOM 1363 N N . VAL A 1 174 ? 136.387 25.964 14.058 1.00 25.13 174 VAL A N 1
ATOM 1364 C CA . VAL A 1 174 ? 135.106 26.432 13.534 1.00 24.65 174 VAL A CA 1
ATOM 1365 C C . VAL A 1 174 ? 133.994 25.407 13.791 1.00 21.41 174 VAL A C 1
ATOM 1366 O O . VAL A 1 174 ? 132.947 25.770 14.289 1.00 24.63 174 VAL A O 1
ATOM 1370 N N . CYS A 1 175 ? 134.210 24.131 13.513 1.00 21.16 175 CYS A N 1
ATOM 1371 C CA . CYS A 1 175 ? 133.135 23.157 13.780 1.00 24.75 175 CYS A CA 1
ATOM 1372 C C . CYS A 1 175 ? 132.847 22.940 15.285 1.00 26.89 175 CYS A C 1
ATOM 1373 O O . CYS A 1 175 ? 131.742 22.558 15.702 1.00 24.35 175 CYS A O 1
ATOM 1376 N N . GLU A 1 176 ? 133.855 23.229 16.112 1.00 29.43 176 GLU A N 1
ATOM 1377 C CA . GLU A 1 176 ? 133.716 23.179 17.550 1.00 29.98 176 GLU A CA 1
ATOM 1378 C C . GLU A 1 176 ? 132.757 24.291 17.985 1.00 27.93 176 GLU A C 1
ATOM 1379 O O . GLU A 1 176 ? 131.832 24.054 18.803 1.00 31.72 176 GLU A O 1
ATOM 1385 N N . LYS A 1 177 ? 132.937 25.497 17.449 1.00 26.10 177 LYS A N 1
ATOM 1386 C CA . LYS A 1 177 ? 132.062 26.605 17.822 1.00 27.23 177 LYS A CA 1
ATOM 1387 C C . LYS A 1 177 ? 130.621 26.326 17.342 1.00 28.94 177 LYS A C 1
ATOM 1388 O O . LYS A 1 177 ? 129.658 26.574 18.077 1.00 29.06 177 LYS A O 1
ATOM 1394 N N . VAL A 1 178 ? 130.485 25.780 16.132 1.00 27.24 178 VAL A N 1
ATOM 1395 C CA . VAL A 1 178 ? 129.156 25.479 15.585 1.00 26.07 178 VAL A CA 1
ATOM 1396 C C . VAL A 1 178 ? 128.437 24.410 16.426 1.00 24.57 178 VAL A C 1
ATOM 1397 O O . VAL A 1 178 ? 127.305 24.653 16.900 1.00 24.46 178 VAL A O 1
ATOM 1401 N N A THR A 1 179 ? 129.089 23.268 16.636 0.50 25.08 179 THR A N 1
ATOM 1402 N N B THR A 1 179 ? 129.083 23.267 16.645 0.50 25.39 179 THR A N 1
ATOM 1403 C CA A THR A 1 179 ? 128.477 22.189 17.413 0.50 27.71 179 THR A CA 1
ATOM 1404 C CA B THR A 1 179 ? 128.457 22.201 17.436 0.50 28.23 179 THR A CA 1
ATOM 1405 C C A THR A 1 179 ? 128.135 22.629 18.848 0.50 29.24 179 THR A C 1
ATOM 1406 C C B THR A 1 179 ? 128.104 22.672 18.847 0.50 29.56 179 THR A C 1
ATOM 1407 O O A THR A 1 179 ? 127.075 22.275 19.379 0.50 30.28 179 THR A O 1
ATOM 1408 O O B THR A 1 179 ? 127.017 22.381 19.361 0.50 30.62 179 THR A O 1
ATOM 1415 N N . ASN A 1 180 ? 129.021 23.395 19.478 1.00 31.21 180 ASN A N 1
ATOM 1416 C CA . ASN A 1 180 ? 128.776 23.889 20.844 1.00 33.89 180 ASN A CA 1
ATOM 1417 C C . ASN A 1 180 ? 127.564 24.772 20.843 1.00 33.19 180 ASN A C 1
ATOM 1418 O O . ASN A 1 180 ? 126.754 24.716 21.764 1.00 37.55 180 ASN A O 1
ATOM 1423 N N . SER A 1 181 ? 127.448 25.621 19.824 1.00 30.38 181 SER A N 1
ATOM 1424 C CA . SER A 1 181 ? 126.340 26.561 19.791 1.00 30.09 181 SER A CA 1
ATOM 1425 C C . SER A 1 181 ? 124.967 25.946 19.682 1.00 26.83 181 SER A C 1
ATOM 1426 O O . SER A 1 181 ? 124.010 26.494 20.237 1.00 25.07 181 SER A O 1
ATOM 1429 N N . VAL A 1 182 ? 124.874 24.829 18.970 1.00 24.75 182 VAL A N 1
ATOM 1430 C CA . VAL A 1 182 ? 123.593 24.142 18.830 1.00 27.22 182 VAL A CA 1
ATOM 1431 C C . VAL A 1 182 ? 123.095 23.607 20.198 1.00 26.25 182 VAL A C 1
ATOM 1432 O O . VAL A 1 182 ? 121.943 23.821 20.588 1.00 23.16 182 VAL A O 1
ATOM 1436 N N A SER A 1 183 ? 123.983 22.936 20.925 0.50 26.36 183 SER A N 1
ATOM 1437 N N B SER A 1 183 ? 123.959 22.927 20.940 0.50 26.00 183 SER A N 1
ATOM 1438 C CA A SER A 1 183 ? 123.641 22.358 22.222 0.50 28.23 183 SER A CA 1
ATOM 1439 C CA B SER A 1 183 ? 123.526 22.388 22.224 0.50 27.45 183 SER A CA 1
ATOM 1440 C C A SER A 1 183 ? 123.429 23.413 23.310 0.50 28.30 183 SER A C 1
ATOM 1441 C C B SER A 1 183 ? 123.372 23.465 23.300 0.50 27.70 183 SER A C 1
ATOM 1442 O O A SER A 1 183 ? 122.467 23.351 24.090 0.50 26.71 183 SER A O 1
ATOM 1443 O O B SER A 1 183 ? 122.394 23.471 24.064 0.50 24.65 183 SER A O 1
ATOM 1448 N N . SER A 1 184 ? 124.303 24.411 23.326 1.00 27.41 184 SER A N 1
ATOM 1449 C CA . SER A 1 184 ? 124.258 25.444 24.346 1.00 28.94 184 SER A CA 1
ATOM 1450 C C . SER A 1 184 ? 123.401 26.686 24.122 1.00 27.27 184 SER A C 1
ATOM 1451 O O . SER A 1 184 ? 123.108 27.423 25.072 1.00 28.49 184 SER A O 1
ATOM 1454 N N . GLU A 1 185 ? 122.974 26.934 22.900 1.00 24.34 185 GLU A N 1
ATOM 1455 C CA . GLU A 1 185 ? 122.196 28.140 22.669 1.00 21.04 185 GLU A CA 1
ATOM 1456 C C . GLU A 1 185 ? 120.962 27.860 21.800 1.00 22.31 185 GLU A C 1
ATOM 1457 O O . GLU A 1 185 ? 119.865 28.289 22.133 1.00 22.95 185 GLU A O 1
ATOM 1463 N N . LEU A 1 186 ? 121.146 27.101 20.732 1.00 23.00 186 LEU A N 1
ATOM 1464 C CA . LEU A 1 186 ? 120.033 26.809 19.810 1.00 23.22 186 LEU A CA 1
ATOM 1465 C C . LEU A 1 186 ? 118.932 25.955 20.421 1.00 20.40 186 LEU A C 1
ATOM 1466 O O . LEU A 1 186 ? 117.769 26.330 20.342 1.00 22.38 186 LEU A O 1
ATOM 1471 N N . GLN A 1 187 ? 119.263 24.810 21.009 1.00 23.18 187 GLN A N 1
ATOM 1472 C CA . GLN A 1 187 ? 118.212 23.986 21.597 1.00 24.27 187 GLN A CA 1
ATOM 1473 C C . GLN A 1 187 ? 117.475 24.717 22.737 1.00 25.94 187 GLN A C 1
ATOM 1474 O O . GLN A 1 187 ? 116.237 24.698 22.818 1.00 23.84 187 GLN A O 1
ATOM 1480 N N . PRO A 1 188 ? 118.222 25.345 23.646 1.00 26.18 188 PRO A N 1
ATOM 1481 C CA . PRO A 1 188 ? 117.562 26.069 24.741 1.00 27.85 188 PRO A CA 1
ATOM 1482 C C . PRO A 1 188 ? 116.657 27.168 24.198 1.00 24.86 188 PRO A C 1
ATOM 1483 O O . PRO A 1 188 ? 115.612 27.430 24.768 1.00 25.50 188 PRO A O 1
ATOM 1487 N N . TYR A 1 189 ? 117.074 27.815 23.102 1.00 24.19 189 TYR A N 1
ATOM 1488 C CA . TYR A 1 189 ? 116.256 28.876 22.502 1.00 24.40 189 TYR A CA 1
ATOM 1489 C C . TYR A 1 189 ? 114.927 28.296 22.034 1.00 25.09 189 TYR A C 1
ATOM 1490 O O . TYR A 1 189 ? 113.852 28.780 22.414 1.00 23.23 189 TYR A O 1
ATOM 1499 N N . PHE A 1 190 ? 114.967 27.240 21.236 1.00 22.83 190 PHE A N 1
ATOM 1500 C CA . PHE A 1 190 ? 113.680 26.751 20.775 1.00 25.66 190 PHE A CA 1
ATOM 1501 C C . PHE A 1 190 ? 112.844 26.143 21.929 1.00 23.67 190 PHE A C 1
ATOM 1502 O O . PHE A 1 190 ? 111.605 26.099 21.827 1.00 22.61 190 PHE A O 1
ATOM 1510 N N . GLN A 1 191 ? 113.503 25.740 23.020 1.00 23.88 191 GLN A N 1
ATOM 1511 C CA . GLN A 1 191 ? 112.805 25.253 24.197 1.00 23.48 191 GLN A CA 1
ATOM 1512 C C . GLN A 1 191 ? 112.121 26.414 24.966 1.00 22.32 191 GLN A C 1
ATOM 1513 O O . GLN A 1 191 ? 111.507 26.182 26.001 1.00 20.88 191 GLN A O 1
ATOM 1519 N N . THR A 1 192 ? 112.203 27.635 24.436 1.00 21.04 192 THR A N 1
ATOM 1520 C CA . THR A 1 192 ? 111.444 28.746 25.033 1.00 20.04 192 THR A CA 1
ATOM 1521 C C . THR A 1 192 ? 110.022 28.750 24.488 1.00 20.79 192 THR A C 1
ATOM 1522 O O . THR A 1 192 ? 109.168 29.552 24.890 1.00 19.72 192 THR A O 1
ATOM 1526 N N . LEU A 1 193 ? 109.749 27.849 23.559 1.00 21.88 193 LEU A N 1
ATOM 1527 C CA . LEU A 1 193 ? 108.363 27.717 23.074 1.00 22.29 193 LEU A CA 1
ATOM 1528 C C . LEU A 1 193 ? 107.538 27.373 24.340 1.00 20.07 193 LEU A C 1
ATOM 1529 O O . LEU A 1 193 ? 107.958 26.567 25.179 1.00 21.77 193 LEU A O 1
ATOM 1534 N N . PRO A 1 194 ? 106.349 27.986 24.506 1.00 20.29 194 PRO A N 1
ATOM 1535 C CA . PRO A 1 194 ? 105.579 27.639 25.714 1.00 19.31 194 PRO A CA 1
ATOM 1536 C C . PRO A 1 194 ? 104.887 26.272 25.654 1.00 18.13 194 PRO A C 1
ATOM 1537 O O . PRO A 1 194 ? 104.413 25.859 24.597 1.00 21.37 194 PRO A O 1
ATOM 1541 N N . VAL A 1 195 ? 104.866 25.560 26.778 1.00 19.82 195 VAL A N 1
ATOM 1542 C CA . VAL A 1 195 ? 104.107 24.284 26.788 1.00 21.94 195 VAL A CA 1
ATOM 1543 C C . VAL A 1 195 ? 102.730 24.455 27.446 1.00 23.92 195 VAL A C 1
ATOM 1544 O O . VAL A 1 195 ? 101.717 24.441 26.732 1.00 25.89 195 VAL A O 1
ATOM 1548 N N . MET A 1 196 ? 102.693 24.559 28.785 1.00 25.99 196 MET A N 1
ATOM 1549 C CA . MET A 1 196 ? 101.432 24.788 29.561 1.00 25.86 196 MET A CA 1
ATOM 1550 C C . MET A 1 196 ? 101.415 26.322 29.766 1.00 27.21 196 MET A C 1
ATOM 1551 O O . MET A 1 196 ? 102.098 26.848 30.662 1.00 28.87 196 MET A O 1
ATOM 1556 N N . THR A 1 197 ? 100.673 27.043 28.922 1.00 26.18 197 THR A N 1
ATOM 1557 C CA . THR A 1 197 ? 100.637 28.521 28.955 1.00 23.64 197 THR A CA 1
ATOM 1558 C C . THR A 1 197 ? 99.353 29.083 29.621 1.00 22.70 197 THR A C 1
ATOM 1559 O O . THR A 1 197 ? 98.235 29.054 29.081 1.00 17.43 197 THR A O 1
ATOM 1563 N N . LYS A 1 198 ? 99.538 29.560 30.855 1.00 17.69 198 LYS A N 1
ATOM 1564 C CA . LYS A 1 198 ? 98.411 30.034 31.693 1.00 16.55 198 LYS A CA 1
ATOM 1565 C C . LYS A 1 198 ? 97.832 31.370 31.225 1.00 17.07 198 LYS A C 1
ATOM 1566 O O . LYS A 1 198 ? 98.548 32.344 30.963 1.00 20.17 198 LYS A O 1
ATOM 1572 N N . ILE A 1 199 ? 96.517 31.421 31.110 1.00 17.09 199 ILE A N 1
ATOM 1573 C CA . ILE A 1 199 ? 95.817 32.605 30.650 1.00 18.15 199 ILE A CA 1
ATOM 1574 C C . ILE A 1 199 ? 95.323 33.481 31.801 1.00 19.51 199 ILE A C 1
ATOM 1575 O O . ILE A 1 199 ? 95.517 34.713 31.831 1.00 21.21 199 ILE A O 1
ATOM 1580 N N . ASP A 1 200 ? 94.653 32.837 32.741 1.00 14.93 200 ASP A N 1
ATOM 1581 C CA . ASP A 1 200 ? 94.013 33.508 33.864 1.00 17.10 200 ASP A CA 1
ATOM 1582 C C . ASP A 1 200 ? 93.783 32.502 34.976 1.00 19.63 200 ASP A C 1
ATOM 1583 O O . ASP A 1 200 ? 94.344 31.399 34.924 1.00 19.11 200 ASP A O 1
ATOM 1588 N N . SER A 1 201 ? 92.944 32.854 35.951 1.00 19.02 201 SER A N 1
ATOM 1589 C CA . SER A 1 201 ? 92.747 31.932 37.093 1.00 20.50 201 SER A CA 1
ATOM 1590 C C . SER A 1 201 ? 91.902 30.738 36.817 1.00 19.77 201 SER A C 1
ATOM 1591 O O . SER A 1 201 ? 91.754 29.864 37.688 1.00 23.22 201 SER A O 1
ATOM 1594 N N . VAL A 1 202 ? 91.378 30.660 35.595 1.00 18.29 202 VAL A N 1
ATOM 1595 C CA . VAL A 1 202 ? 90.518 29.553 35.208 1.00 16.71 202 VAL A CA 1
ATOM 1596 C C . VAL A 1 202 ? 91.098 28.589 34.166 1.00 17.73 202 VAL A C 1
ATOM 1597 O O . VAL A 1 202 ? 90.909 27.367 34.300 1.00 17.56 202 VAL A O 1
ATOM 1601 N N . ALA A 1 203 ? 91.799 29.129 33.168 1.00 16.82 203 ALA A N 1
ATOM 1602 C CA . ALA A 1 203 ? 92.320 28.284 32.087 1.00 15.01 203 ALA A CA 1
ATOM 1603 C C . ALA A 1 203 ? 93.738 28.505 31.640 1.00 17.70 203 ALA A C 1
ATOM 1604 O O . ALA A 1 203 ? 94.352 29.550 31.914 1.00 15.33 203 ALA A O 1
ATOM 1606 N N . GLY A 1 204 ? 94.223 27.513 30.913 1.00 15.41 204 GLY A N 1
ATOM 1607 C CA . GLY A 1 204 ? 95.546 27.565 30.281 1.00 17.66 204 GLY A CA 1
ATOM 1608 C C . GLY A 1 204 ? 95.391 26.908 28.887 1.00 16.76 204 GLY A C 1
ATOM 1609 O O . GLY A 1 204 ? 94.319 26.382 28.567 1.00 14.75 204 GLY A O 1
ATOM 1610 N N . ILE A 1 205 ? 96.421 26.992 28.065 1.00 14.46 205 ILE A N 1
ATOM 1611 C CA . ILE A 1 205 ? 96.427 26.341 26.766 1.00 15.49 205 ILE A CA 1
ATOM 1612 C C . ILE A 1 205 ? 97.642 25.420 26.698 1.00 16.26 205 ILE A C 1
ATOM 1613 O O . ILE A 1 205 ? 98.746 25.843 27.028 1.00 16.31 205 ILE A O 1
ATOM 1618 N N . ASN A 1 206 ? 97.426 24.158 26.303 1.00 15.74 206 ASN A N 1
ATOM 1619 C CA . ASN A 1 206 ? 98.512 23.200 26.170 1.00 19.28 206 ASN A CA 1
ATOM 1620 C C . ASN A 1 206 ? 99.020 23.242 24.704 1.00 17.73 206 ASN A C 1
ATOM 1621 O O . ASN A 1 206 ? 98.299 22.844 23.764 1.00 15.25 206 ASN A O 1
ATOM 1626 N N . TYR A 1 207 ? 100.220 23.775 24.523 1.00 14.46 207 TYR A N 1
ATOM 1627 C CA . TYR A 1 207 ? 100.857 23.902 23.221 1.00 14.21 207 TYR A CA 1
ATOM 1628 C C . TYR A 1 207 ? 102.011 22.894 23.081 1.00 15.08 207 TYR A C 1
ATOM 1629 O O . TYR A 1 207 ? 102.853 23.025 22.195 1.00 15.16 207 TYR A O 1
ATOM 1638 N N . GLY A 1 208 ? 102.046 21.903 23.964 1.00 17.19 208 GLY A N 1
ATOM 1639 C CA . GLY A 1 208 ? 103.128 20.895 23.876 1.00 18.13 208 GLY A CA 1
ATOM 1640 C C . GLY A 1 208 ? 103.155 20.147 22.569 1.00 17.53 208 GLY A C 1
ATOM 1641 O O . GLY A 1 208 ? 102.126 19.901 21.998 1.00 17.81 208 GLY A O 1
ATOM 1642 N N . LEU A 1 209 ? 104.350 19.778 22.078 1.00 16.77 209 LEU A N 1
ATOM 1643 C CA . LEU A 1 209 ? 104.405 19.066 20.785 1.00 13.76 209 LEU A CA 1
ATOM 1644 C C . LEU A 1 209 ? 103.855 17.658 20.979 1.00 17.46 209 LEU A C 1
ATOM 1645 O O . LEU A 1 209 ? 104.145 17.050 22.020 1.00 19.02 209 LEU A O 1
ATOM 1650 N N . VAL A 1 210 ? 103.057 17.195 20.011 1.00 17.56 210 VAL A N 1
ATOM 1651 C CA . VAL A 1 210 ? 102.472 15.830 20.076 1.00 16.69 210 VAL A CA 1
ATOM 1652 C C . VAL A 1 210 ? 103.223 14.906 19.091 1.00 21.90 210 VAL A C 1
ATOM 1653 O O . VAL A 1 210 ? 102.866 13.737 18.938 1.00 18.52 210 VAL A O 1
ATOM 1657 N N . ALA A 1 211 ? 104.240 15.448 18.414 1.00 19.94 211 ALA A N 1
ATOM 1658 C CA . ALA A 1 211 ? 105.082 14.678 17.465 1.00 19.38 211 ALA A CA 1
ATOM 1659 C C . ALA A 1 211 ? 106.375 15.411 17.220 1.00 21.07 211 ALA A C 1
ATOM 1660 O O . ALA A 1 211 ? 106.471 16.601 17.467 1.00 19.58 211 ALA A O 1
ATOM 1662 N N . PRO A 1 212 ? 107.419 14.715 16.741 1.00 20.58 212 PRO A N 1
ATOM 1663 C CA . PRO A 1 212 ? 108.653 15.470 16.487 1.00 19.71 212 PRO A CA 1
ATOM 1664 C C . PRO A 1 212 ? 108.469 16.327 15.214 1.00 20.34 212 PRO A C 1
ATOM 1665 O O . PRO A 1 212 ? 107.695 15.978 14.353 1.00 18.95 212 PRO A O 1
ATOM 1669 N N . PRO A 1 213 ? 109.139 17.489 15.113 1.00 19.28 213 PRO A N 1
ATOM 1670 C CA . PRO A 1 213 ? 109.004 18.345 13.925 1.00 19.81 213 PRO A CA 1
ATOM 1671 C C . PRO A 1 213 ? 109.322 17.540 12.660 1.00 20.67 213 PRO A C 1
ATOM 1672 O O . PRO A 1 213 ? 110.345 16.856 12.620 1.00 22.30 213 PRO A O 1
ATOM 1676 N N . ALA A 1 214 ? 108.465 17.631 11.650 1.00 20.43 214 ALA A N 1
ATOM 1677 C CA . ALA A 1 214 ? 108.639 16.855 10.428 1.00 21.64 214 ALA A CA 1
ATOM 1678 C C . ALA A 1 214 ? 109.039 17.757 9.248 1.00 24.37 214 ALA A C 1
ATOM 1679 O O . ALA A 1 214 ? 108.352 18.730 8.963 1.00 22.63 214 ALA A O 1
ATOM 1681 N N . THR A 1 215 ? 110.115 17.382 8.551 1.00 20.66 215 THR A N 1
ATOM 1682 C CA . THR A 1 215 ? 110.647 18.158 7.432 1.00 22.28 215 THR A CA 1
ATOM 1683 C C . THR A 1 215 ? 110.241 17.548 6.096 1.00 21.26 215 THR A C 1
ATOM 1684 O O . THR A 1 215 ? 110.400 16.324 5.909 1.00 20.02 215 THR A O 1
ATOM 1688 N N . THR A 1 216 ? 109.652 18.374 5.225 1.00 21.25 216 THR A N 1
ATOM 1689 C CA . THR A 1 216 ? 109.290 17.968 3.872 1.00 21.70 216 THR A CA 1
ATOM 1690 C C . THR A 1 216 ? 110.068 18.865 2.909 1.00 19.85 216 THR A C 1
ATOM 1691 O O . THR A 1 216 ? 110.931 19.624 3.366 1.00 21.33 216 THR A O 1
ATOM 1695 N N . ALA A 1 217 ? 109.808 18.778 1.593 1.00 19.35 217 ALA A N 1
ATOM 1696 C CA . ALA A 1 217 ? 110.580 19.572 0.635 1.00 21.35 217 ALA A CA 1
ATOM 1697 C C . ALA A 1 217 ? 110.355 21.053 0.801 1.00 22.61 217 ALA A C 1
ATOM 1698 O O . ALA A 1 217 ? 111.255 21.874 0.571 1.00 21.02 217 ALA A O 1
ATOM 1700 N N . GLU A 1 218 ? 109.145 21.398 1.213 1.00 21.92 218 GLU A N 1
ATOM 1701 C CA . GLU A 1 218 ? 108.824 22.815 1.356 1.00 22.75 218 GLU A CA 1
ATOM 1702 C C . GLU A 1 218 ? 108.286 23.293 2.685 1.00 23.86 218 GLU A C 1
ATOM 1703 O O . GLU A 1 218 ? 108.096 24.508 2.857 1.00 21.12 218 GLU A O 1
ATOM 1709 N N . THR A 1 219 ? 108.077 22.376 3.635 1.00 22.78 219 THR A N 1
ATOM 1710 C CA . THR A 1 219 ? 107.552 22.767 4.925 1.00 24.31 219 THR A CA 1
ATOM 1711 C C . THR A 1 219 ? 108.221 22.096 6.139 1.00 24.94 219 THR A C 1
ATOM 1712 O O . THR A 1 219 ? 108.702 20.954 6.045 1.00 21.65 219 THR A O 1
ATOM 1716 N N . LEU A 1 220 ? 108.290 22.824 7.263 1.00 24.74 220 LEU A N 1
ATOM 1717 C CA . LEU A 1 220 ? 108.758 22.246 8.536 1.00 22.94 220 LEU A CA 1
ATOM 1718 C C . LEU A 1 220 ? 107.507 22.380 9.406 1.00 19.99 220 LEU A C 1
ATOM 1719 O O . LEU A 1 220 ? 107.091 23.503 9.705 1.00 18.54 220 LEU A O 1
ATOM 1724 N N . ASP A 1 221 ? 106.895 21.253 9.779 1.00 19.66 221 ASP A N 1
ATOM 1725 C CA . ASP A 1 221 ? 105.652 21.330 10.570 1.00 23.35 221 ASP A CA 1
ATOM 1726 C C . ASP A 1 221 ? 105.826 20.897 12.028 1.00 23.88 221 ASP A C 1
ATOM 1727 O O . ASP A 1 221 ? 106.385 19.822 12.316 1.00 23.57 221 ASP A O 1
ATOM 1732 N N . VAL A 1 222 ? 105.341 21.753 12.934 1.00 21.22 222 VAL A N 1
ATOM 1733 C CA . VAL A 1 222 ? 105.459 21.533 14.371 1.00 21.26 222 VAL A CA 1
ATOM 1734 C C . VAL A 1 222 ? 104.008 21.318 14.854 1.00 22.51 222 VAL A C 1
ATOM 1735 O O . VAL A 1 222 ? 103.205 22.240 14.854 1.00 22.46 222 VAL A O 1
ATOM 1739 N N . GLN A 1 223 ? 103.695 20.117 15.305 1.00 18.38 223 GLN A N 1
ATOM 1740 C CA . GLN A 1 223 ? 102.296 19.777 15.696 1.00 17.00 223 GLN A CA 1
ATOM 1741 C C . GLN A 1 223 ? 102.115 19.869 17.197 1.00 18.33 223 GLN A C 1
ATOM 1742 O O . GLN A 1 223 ? 102.863 19.231 17.944 1.00 17.27 223 GLN A O 1
ATOM 1748 N N . MET A 1 224 ? 101.143 20.694 17.632 1.00 17.69 224 MET A N 1
ATOM 1749 C CA . MET A 1 224 ? 100.942 20.960 19.068 1.00 17.18 224 MET A CA 1
ATOM 1750 C C . MET A 1 224 ? 99.566 20.469 19.553 1.00 14.46 224 MET A C 1
ATOM 1751 O O . MET A 1 224 ? 98.584 20.410 18.777 1.00 15.86 224 MET A O 1
ATOM 1756 N N . LYS A 1 225 ? 99.497 20.116 20.826 1.00 15.01 225 LYS A N 1
ATOM 1757 C CA . LYS A 1 225 ? 98.254 19.615 21.420 1.00 17.20 225 LYS A CA 1
ATOM 1758 C C . LYS A 1 225 ? 97.079 20.577 21.075 1.00 19.43 225 LYS A C 1
ATOM 1759 O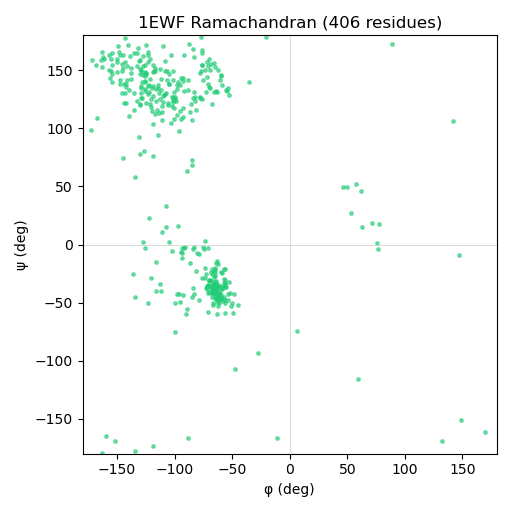 O . LYS A 1 225 ? 95.996 20.145 20.578 1.00 17.01 225 LYS A O 1
ATOM 1765 N N . GLY A 1 226 ? 97.302 21.867 21.332 1.00 17.33 226 GLY A N 1
ATOM 1766 C CA . GLY A 1 226 ? 96.314 22.898 21.012 1.00 17.08 226 GLY A CA 1
ATOM 1767 C C . GLY A 1 226 ? 94.976 22.669 21.682 1.00 18.80 226 GLY A C 1
ATOM 1768 O O . GLY A 1 226 ? 93.928 22.695 21.023 1.00 18.72 226 GLY A O 1
ATOM 1769 N N . GLU A 1 227 ? 95.034 22.484 23.001 1.00 15.16 227 GLU A N 1
ATOM 1770 C CA . GLU A 1 227 ? 93.857 22.254 23.842 1.00 14.49 227 GLU A CA 1
ATOM 1771 C C . GLU A 1 227 ? 93.818 23.221 25.045 1.00 14.65 227 GLU A C 1
ATOM 1772 O O . GLU A 1 227 ? 94.793 23.294 25.811 1.00 17.14 227 GLU A O 1
ATOM 1778 N N . PHE A 1 228 ? 92.700 23.945 25.211 1.00 16.67 228 PHE A N 1
ATOM 1779 C CA . PHE A 1 228 ? 92.520 24.739 26.414 1.00 15.56 228 PHE A CA 1
ATOM 1780 C C . PHE A 1 228 ? 92.250 23.724 27.563 1.00 16.34 228 PHE A C 1
ATOM 1781 O O . PHE A 1 228 ? 91.569 22.691 27.348 1.00 18.01 228 PHE A O 1
ATOM 1789 N N . TYR A 1 229 ? 92.744 24.007 28.772 1.00 15.48 229 TYR A N 1
ATOM 1790 C CA . TYR A 1 229 ? 92.513 23.099 29.911 1.00 19.84 229 TYR A CA 1
ATOM 1791 C C . TYR A 1 229 ? 92.344 23.881 31.229 1.00 20.68 229 TYR A C 1
ATOM 1792 O O . TYR A 1 229 ? 92.667 25.068 31.326 1.00 18.45 229 TYR A O 1
ATOM 1801 N N . SER A 1 230 ? 91.796 23.197 32.226 1.00 23.78 230 SER A N 1
ATOM 1802 C CA . SER A 1 230 ? 91.611 23.750 33.579 1.00 26.93 230 SER A CA 1
ATOM 1803 C C . SER A 1 230 ? 92.693 23.115 34.479 1.00 31.83 230 SER A C 1
ATOM 1804 O O . SER A 1 230 ? 93.083 21.975 34.256 1.00 31.61 230 SER A O 1
ATOM 1807 N N . GLU A 1 231 ? 93.209 23.826 35.475 1.00 37.31 231 GLU A N 1
ATOM 1808 C CA . GLU A 1 231 ? 94.212 23.176 36.330 1.00 44.66 231 GLU A CA 1
ATOM 1809 C C . GLU A 1 231 ? 93.508 22.301 37.360 1.00 48.25 231 GLU A C 1
ATOM 1810 O O . GLU A 1 231 ? 94.153 21.529 38.072 1.00 50.37 231 GLU A O 1
ATOM 1816 N N . ASN A 1 232 ? 92.177 22.396 37.399 1.00 51.16 232 ASN A N 1
ATOM 1817 C CA . ASN A 1 232 ? 91.366 21.597 38.316 1.00 53.91 232 ASN A CA 1
ATOM 1818 C C . ASN A 1 232 ? 90.819 20.338 37.636 1.00 55.63 232 ASN A C 1
ATOM 1819 O O . ASN A 1 232 ? 90.823 19.260 38.228 1.00 57.18 232 ASN A O 1
ATOM 1821 N N . HIS A 1 233 ? 90.347 20.461 36.398 1.00 57.55 233 HIS A N 1
ATOM 1822 C CA . HIS A 1 233 ? 89.790 19.306 35.682 1.00 58.37 233 HIS A CA 1
ATOM 1823 C C . HIS A 1 233 ? 90.874 18.476 34.992 1.00 58.77 233 HIS A C 1
ATOM 1824 O O . HIS A 1 233 ? 92.025 18.914 34.884 1.00 60.07 233 HIS A O 1
ATOM 1826 N N . HIS A 1 234 ? 90.507 17.281 34.519 1.00 57.54 234 HIS A N 1
ATOM 1827 C CA . HIS A 1 234 ? 91.470 16.400 33.838 1.00 55.46 234 HIS A CA 1
ATOM 1828 C C . HIS A 1 234 ? 90.955 15.725 32.553 1.00 53.71 234 HIS A C 1
ATOM 1829 O O . HIS A 1 234 ? 91.744 15.372 31.671 1.00 54.83 234 HIS A O 1
ATOM 1831 N N . ASN A 1 235 ? 89.638 15.558 32.449 1.00 49.69 235 ASN A N 1
ATOM 1832 C CA . ASN A 1 235 ? 88.992 14.897 31.304 1.00 45.13 235 ASN A CA 1
ATOM 1833 C C . ASN A 1 235 ? 89.284 15.462 29.901 1.00 40.67 235 ASN A C 1
ATOM 1834 O O . ASN A 1 235 ? 89.236 16.671 29.692 1.00 40.43 235 ASN A O 1
ATOM 1836 N N . PRO A 1 236 ? 89.605 14.589 28.921 1.00 36.39 236 PRO A N 1
ATOM 1837 C CA . PRO A 1 236 ? 89.869 15.117 27.572 1.00 33.34 236 PRO A CA 1
ATOM 1838 C C . PRO A 1 236 ? 88.503 15.587 27.039 1.00 28.17 236 PRO A C 1
ATOM 1839 O O . PRO A 1 236 ? 87.475 15.172 27.550 1.00 27.99 236 PRO A O 1
ATOM 1843 N N . PRO A 1 237 ? 88.489 16.466 26.031 1.00 23.79 237 PRO A N 1
ATOM 1844 C CA . PRO A 1 237 ? 87.231 16.950 25.443 1.00 20.12 237 PRO A CA 1
ATOM 1845 C C . PRO A 1 237 ? 86.593 15.697 24.803 1.00 22.36 237 PRO A C 1
ATOM 1846 O O . PRO A 1 237 ? 87.294 14.776 24.430 1.00 20.34 237 PRO A O 1
ATOM 1850 N N . PRO A 1 238 ? 85.280 15.660 24.681 1.00 17.79 238 PRO A N 1
ATOM 1851 C CA . PRO A 1 238 ? 84.682 14.462 24.068 1.00 18.04 238 PRO A CA 1
ATOM 1852 C C . PRO A 1 238 ? 84.679 14.478 22.535 1.00 23.31 238 PRO A C 1
ATOM 1853 O O . PRO A 1 238 ? 84.262 13.520 21.905 1.00 25.60 238 PRO A O 1
ATOM 1857 N N . PHE A 1 239 ? 85.168 15.553 21.921 1.00 21.27 239 PHE A N 1
ATOM 1858 C CA . PHE A 1 239 ? 85.233 15.658 20.469 1.00 21.01 239 PHE A CA 1
ATOM 1859 C C . PHE A 1 239 ? 86.708 15.583 20.060 1.00 21.12 239 PHE A C 1
ATOM 1860 O O . PHE A 1 239 ? 87.588 15.632 20.916 1.00 20.28 239 PHE A O 1
ATOM 1868 N N . ALA A 1 240 ? 86.978 15.479 18.759 1.00 23.40 240 ALA A N 1
ATOM 1869 C CA . ALA A 1 240 ? 88.327 15.291 18.246 1.00 24.11 240 ALA A CA 1
ATOM 1870 C C . ALA A 1 240 ? 88.760 16.344 17.257 1.00 21.45 240 ALA A C 1
ATOM 1871 O O . ALA A 1 240 ? 87.946 16.963 16.595 1.00 22.52 240 ALA A O 1
ATOM 1873 N N . PRO A 1 241 ? 90.062 16.521 17.119 1.00 21.88 241 PRO A N 1
ATOM 1874 C CA . PRO A 1 241 ? 90.578 17.516 16.180 1.00 22.65 241 PRO A CA 1
ATOM 1875 C C . PRO A 1 241 ? 90.315 17.063 14.731 1.00 21.80 241 PRO A C 1
ATOM 1876 O O . PRO A 1 241 ? 90.270 15.821 14.444 1.00 20.85 241 PRO A O 1
ATOM 1880 N N . PRO A 1 242 ? 90.147 18.022 13.808 1.00 19.29 242 PRO A N 1
ATOM 1881 C CA . PRO A 1 242 ? 89.911 17.705 12.389 1.00 18.79 242 PRO A CA 1
ATOM 1882 C C . PRO A 1 242 ? 91.267 17.579 11.683 1.00 20.78 242 PRO A C 1
ATOM 1883 O O . PRO A 1 242 ? 92.300 17.934 12.237 1.00 20.96 242 PRO A O 1
ATOM 1887 N N A VAL A 1 243 ? 91.290 17.023 10.478 0.50 22.70 243 VAL A N 1
ATOM 1888 N N B VAL A 1 243 ? 91.262 17.057 10.464 0.50 22.06 243 VAL A N 1
ATOM 1889 C CA A VAL A 1 243 ? 92.571 16.960 9.777 0.50 21.31 243 VAL A CA 1
ATOM 1890 C CA B VAL A 1 243 ? 92.509 16.969 9.704 0.50 19.93 243 VAL A CA 1
ATOM 1891 C C A VAL A 1 243 ? 92.705 18.376 9.196 0.50 21.94 243 VAL A C 1
ATOM 1892 C C B VAL A 1 243 ? 92.700 18.381 9.132 0.50 21.31 243 VAL A C 1
ATOM 1893 O O A VAL A 1 243 ? 91.709 18.981 8.792 0.50 22.85 243 VAL A O 1
ATOM 1894 O O B VAL A 1 243 ? 91.734 18.994 8.668 0.50 22.80 243 VAL A O 1
ATOM 1901 N N . MET A 1 244 ? 93.913 18.923 9.204 1.00 20.72 244 MET A N 1
ATOM 1902 C CA . MET A 1 244 ? 94.139 20.254 8.675 1.00 23.41 244 MET A CA 1
ATOM 1903 C C . MET A 1 244 ? 95.184 20.107 7.570 1.00 26.71 244 MET A C 1
ATOM 1904 O O . MET A 1 244 ? 96.371 19.901 7.832 1.00 30.28 244 MET A O 1
ATOM 1909 N N . GLU A 1 245 ? 94.736 20.200 6.328 1.00 26.88 245 GLU A N 1
ATOM 1910 C CA . GLU A 1 245 ? 95.666 20.090 5.187 1.00 31.38 245 GLU A CA 1
ATOM 1911 C C . GLU A 1 245 ? 95.583 21.338 4.336 1.00 31.54 245 GLU A C 1
ATOM 1912 O O . GLU A 1 245 ? 94.490 21.800 3.999 1.00 31.62 245 GLU A O 1
ATOM 1918 N N . PHE A 1 246 ? 96.746 21.899 4.016 1.00 33.99 246 PHE A N 1
ATOM 1919 C CA . PHE A 1 246 ? 96.823 23.078 3.164 1.00 34.20 246 PHE A CA 1
ATOM 1920 C C . PHE A 1 246 ? 98.127 23.070 2.373 1.00 37.48 246 PHE A C 1
ATOM 1921 O O . PHE A 1 246 ? 99.170 22.605 2.849 1.00 34.14 246 PHE A O 1
ATOM 1929 N N . PRO A 1 247 ? 98.086 23.633 1.155 1.00 40.99 247 PRO A N 1
ATOM 1930 C CA . PRO A 1 247 ? 99.244 23.685 0.261 1.00 40.38 247 PRO A CA 1
ATOM 1931 C C . PRO A 1 247 ? 100.409 24.474 0.810 1.00 39.40 247 PRO A C 1
ATOM 1932 O O . PRO A 1 247 ? 100.237 25.415 1.591 1.00 39.23 247 PRO A O 1
ATOM 1936 N N . ALA A 1 248 ? 101.609 24.068 0.404 1.00 38.78 248 ALA A N 1
ATOM 1937 C CA . ALA A 1 248 ? 102.800 24.785 0.809 1.00 40.12 248 ALA A CA 1
ATOM 1938 C C . ALA A 1 248 ? 102.703 26.132 0.064 1.00 40.68 248 ALA A C 1
ATOM 1939 O O . ALA A 1 248 ? 102.349 26.190 -1.123 1.00 40.32 248 ALA A O 1
ATOM 1941 N N . ALA A 1 249 ? 102.978 27.204 0.791 1.00 37.54 249 ALA A N 1
ATOM 1942 C CA . ALA A 1 249 ? 102.955 28.557 0.254 1.00 38.92 249 ALA A CA 1
ATOM 1943 C C . ALA A 1 249 ? 104.275 29.087 0.779 1.00 37.54 249 ALA A C 1
ATOM 1944 O O . ALA A 1 249 ? 104.769 28.600 1.789 1.00 35.55 249 ALA A O 1
ATOM 1946 N N . HIS A 1 250 ? 104.846 30.067 0.089 1.00 38.81 250 HIS A N 1
ATOM 1947 C CA . HIS A 1 250 ? 106.140 30.594 0.478 1.00 39.15 250 HIS A CA 1
ATOM 1948 C C . HIS A 1 250 ? 106.127 32.104 0.622 1.00 38.15 250 HIS A C 1
ATOM 1949 O O . HIS A 1 250 ? 107.160 32.710 0.874 1.00 36.45 250 HIS A O 1
ATOM 1956 N N . ASP A 1 251 ? 104.968 32.714 0.434 1.00 34.36 251 ASP A N 1
ATOM 1957 C CA . ASP A 1 251 ? 104.864 34.159 0.549 1.00 36.92 251 ASP A CA 1
ATOM 1958 C C . ASP A 1 251 ? 105.114 34.678 1.974 1.00 34.32 251 ASP A C 1
ATOM 1959 O O . ASP A 1 251 ? 105.515 35.828 2.164 1.00 35.79 251 ASP A O 1
ATOM 1964 N N . ARG A 1 252 ? 104.839 33.862 2.982 1.00 28.81 252 ARG A N 1
ATOM 1965 C CA . ARG A 1 252 ? 105.064 34.286 4.355 1.00 24.57 252 ARG A CA 1
ATOM 1966 C C . ARG A 1 252 ? 105.915 33.267 5.112 1.00 23.19 252 ARG A C 1
ATOM 1967 O O . ARG A 1 252 ? 106.025 32.118 4.688 1.00 23.04 252 ARG A O 1
ATOM 1975 N N . MET A 1 253 ? 106.482 33.713 6.228 1.00 19.98 253 MET A N 1
ATOM 1976 C CA . MET A 1 253 ? 107.406 32.876 7.044 1.00 20.40 253 MET A CA 1
ATOM 1977 C C . MET A 1 253 ? 106.803 31.714 7.836 1.00 21.82 253 MET A C 1
ATOM 1978 O O . MET A 1 253 ? 107.438 30.658 8.001 1.00 20.21 253 MET A O 1
ATOM 1983 N N . VAL A 1 254 ? 105.594 31.904 8.333 1.00 19.67 254 VAL A N 1
ATOM 1984 C CA . VAL A 1 254 ? 104.982 30.859 9.132 1.00 23.94 254 VAL A CA 1
ATOM 1985 C C . VAL A 1 254 ? 103.482 30.811 8.904 1.00 22.95 254 VAL A C 1
ATOM 1986 O O . VAL A 1 254 ? 102.835 31.833 8.511 1.00 22.10 254 VAL A O 1
ATOM 1990 N N . TYR A 1 255 ? 102.929 29.605 9.081 1.00 20.57 255 TYR A N 1
ATOM 1991 C CA . TYR A 1 255 ? 101.489 29.450 8.919 1.00 19.82 255 TYR A CA 1
ATOM 1992 C C . TYR A 1 255 ? 100.969 28.736 10.172 1.00 24.29 255 TYR A C 1
ATOM 1993 O O . TYR A 1 255 ? 101.508 27.717 10.572 1.00 25.10 255 TYR A O 1
ATOM 2002 N N . LEU A 1 256 ? 99.975 29.337 10.825 1.00 22.20 256 LEU A N 1
ATOM 2003 C CA . LEU A 1 256 ? 99.387 28.782 12.052 1.00 22.73 256 LEU A CA 1
ATOM 2004 C C . LEU A 1 256 ? 98.035 28.210 11.734 1.00 20.05 256 LEU A C 1
ATOM 2005 O O . LEU A 1 256 ? 97.182 28.955 11.270 1.00 22.21 256 LEU A O 1
ATOM 2010 N N . GLY A 1 257 ? 97.833 26.909 11.961 1.00 20.18 257 GLY A N 1
ATOM 2011 C CA . GLY A 1 257 ? 96.504 26.330 11.714 1.00 20.14 257 GLY A CA 1
ATOM 2012 C C . GLY A 1 257 ? 95.825 26.222 13.060 1.00 18.39 257 GLY A C 1
ATOM 2013 O O . GLY A 1 257 ? 96.324 25.510 13.945 1.00 20.61 257 GLY A O 1
ATOM 2014 N N . LEU A 1 258 ? 94.710 26.919 13.244 1.00 15.18 258 LEU A N 1
ATOM 2015 C CA . LEU A 1 258 ? 93.992 26.886 14.536 1.00 15.25 258 LEU A CA 1
ATOM 2016 C C . LEU A 1 258 ? 92.684 26.142 14.273 1.00 15.59 258 LEU A C 1
ATOM 2017 O O . LEU A 1 258 ? 91.756 26.658 13.641 1.00 16.49 258 LEU A O 1
ATOM 2022 N N . SER A 1 259 ? 92.622 24.917 14.779 1.00 17.23 259 SER A N 1
ATOM 2023 C CA . SER A 1 259 ? 91.455 24.104 14.545 1.00 16.74 259 SER A CA 1
ATOM 2024 C C . SER A 1 259 ? 90.187 24.482 15.260 1.00 16.58 259 SER A C 1
ATOM 2025 O O . SER A 1 259 ? 90.210 25.116 16.305 1.00 15.07 259 SER A O 1
ATOM 2028 N N . ASP A 1 260 ? 89.044 24.056 14.687 1.00 16.41 260 ASP A N 1
ATOM 2029 C CA . ASP A 1 260 ? 87.794 24.311 15.369 1.00 16.86 260 ASP A CA 1
ATOM 2030 C C . ASP A 1 260 ? 87.865 23.702 16.778 1.00 20.16 260 ASP A C 1
ATOM 2031 O O . ASP A 1 260 ? 87.395 24.287 17.762 1.00 18.71 260 ASP A O 1
ATOM 2036 N N . TYR A 1 261 ? 88.517 22.546 16.891 1.00 15.22 261 TYR A N 1
ATOM 2037 C CA . TYR A 1 261 ? 88.686 21.870 18.168 1.00 15.66 261 TYR A CA 1
ATOM 2038 C C . TYR A 1 261 ? 89.324 22.816 19.243 1.00 16.80 261 TYR A C 1
ATOM 2039 O O . TYR A 1 261 ? 88.830 22.955 20.360 1.00 16.98 261 TYR A O 1
ATOM 2048 N N . PHE A 1 262 ? 90.390 23.487 18.860 1.00 15.63 262 PHE A N 1
ATOM 2049 C CA . PHE A 1 262 ? 91.098 24.437 19.737 1.00 14.26 262 PHE A CA 1
ATOM 2050 C C . PHE A 1 262 ? 90.097 25.437 20.351 1.00 14.52 262 PHE A C 1
ATOM 2051 O O . PHE A 1 262 ? 89.978 25.561 21.592 1.00 15.62 262 PHE A O 1
ATOM 2059 N N . PHE A 1 263 ? 89.309 26.075 19.484 1.00 14.45 263 PHE A N 1
ATOM 2060 C CA . PHE A 1 263 ? 88.352 27.075 19.943 1.00 15.30 263 PHE A CA 1
ATOM 2061 C C . PHE A 1 263 ? 87.258 26.479 20.819 1.00 15.97 263 PHE A C 1
ATOM 2062 O O . PHE A 1 263 ? 86.796 27.095 21.814 1.00 15.61 263 PHE A O 1
ATOM 2070 N N . ASN A 1 264 ? 86.756 25.301 20.424 1.00 15.18 264 ASN A N 1
ATOM 2071 C CA . ASN A 1 264 ? 85.726 24.675 21.214 1.00 16.06 264 ASN A CA 1
ATOM 2072 C C . ASN A 1 264 ? 86.223 24.205 22.606 1.00 15.79 264 ASN A C 1
ATOM 2073 O O . ASN A 1 264 ? 85.421 24.152 23.550 1.00 17.13 264 ASN A O 1
ATOM 2078 N N . THR A 1 265 ? 87.506 23.805 22.732 1.00 15.14 265 THR A N 1
ATOM 2079 C CA . THR A 1 265 ? 87.998 23.425 24.064 1.00 13.57 265 THR A CA 1
ATOM 2080 C C . THR A 1 265 ? 87.962 24.670 24.980 1.00 16.07 265 THR A C 1
ATOM 2081 O O . THR A 1 265 ? 87.731 24.531 26.186 1.00 13.96 265 THR A O 1
ATOM 2085 N N . ALA A 1 266 ? 88.158 25.853 24.410 1.00 15.69 266 ALA A N 1
ATOM 2086 C CA . ALA A 1 266 ? 88.031 27.061 25.262 1.00 17.59 266 ALA A CA 1
ATOM 2087 C C . ALA A 1 266 ? 86.579 27.201 25.769 1.00 16.83 266 ALA A C 1
ATOM 2088 O O . ALA A 1 266 ? 86.348 27.456 26.938 1.00 17.30 266 ALA A O 1
ATOM 2090 N N . GLY A 1 267 ? 85.581 27.050 24.891 1.00 16.75 267 GLY A N 1
ATOM 2091 C CA . GLY A 1 267 ? 84.215 27.136 25.401 1.00 17.52 267 GLY A CA 1
ATOM 2092 C C . GLY A 1 267 ? 83.926 26.095 26.483 1.00 17.67 267 GLY A C 1
ATOM 2093 O O . GLY A 1 267 ? 83.226 26.356 27.438 1.00 17.14 267 GLY A O 1
ATOM 2094 N N . LEU A 1 268 ? 84.447 24.880 26.337 1.00 15.09 268 LEU A N 1
ATOM 2095 C CA . LEU A 1 268 ? 84.225 23.805 27.288 1.00 18.38 268 LEU A CA 1
ATOM 2096 C C . LEU A 1 268 ? 84.811 24.145 28.668 1.00 14.86 268 LEU A C 1
ATOM 2097 O O . LEU A 1 268 ? 84.116 24.074 29.681 1.00 17.18 268 LEU A O 1
ATOM 2102 N N . VAL A 1 269 ? 86.064 24.590 28.705 1.00 13.96 269 VAL A N 1
ATOM 2103 C CA . VAL A 1 269 ? 86.721 24.931 29.973 1.00 16.30 269 VAL A CA 1
ATOM 2104 C C . VAL A 1 269 ? 86.024 26.065 30.736 1.00 15.45 269 VAL A C 1
ATOM 2105 O O . VAL A 1 269 ? 85.739 25.927 31.934 1.00 16.25 269 VAL A O 1
ATOM 2109 N N . TYR A 1 270 ? 85.745 27.170 30.056 1.00 15.81 270 TYR A N 1
ATOM 2110 C CA . TYR A 1 270 ? 85.103 28.293 30.755 1.00 15.28 270 TYR A CA 1
ATOM 2111 C C . TYR A 1 270 ? 83.656 27.950 31.179 1.00 15.51 270 TYR A C 1
ATOM 2112 O O . TYR A 1 270 ? 83.226 28.314 32.260 1.00 16.48 270 TYR A O 1
ATOM 2121 N N . GLN A 1 271 ? 82.923 27.203 30.343 1.00 14.05 271 GLN A N 1
ATOM 2122 C CA . GLN A 1 271 ? 81.569 26.878 30.766 1.00 17.26 271 GLN A CA 1
ATOM 2123 C C . GLN A 1 271 ? 81.626 25.950 32.008 1.00 16.43 271 GLN A C 1
ATOM 2124 O O . GLN A 1 271 ? 80.846 26.094 32.956 1.00 16.56 271 GLN A O 1
ATOM 2130 N N . GLU A 1 272 ? 82.529 24.966 31.973 1.00 23.33 272 GLU A N 1
ATOM 2131 C CA . GLU A 1 272 ? 82.624 24.036 33.095 1.00 22.10 272 GLU A CA 1
ATOM 2132 C C . GLU A 1 272 ? 83.082 24.665 34.418 1.00 24.10 272 GLU A C 1
ATOM 2133 O O . GLU A 1 272 ? 82.756 24.185 35.518 1.00 23.52 272 GLU A O 1
ATOM 2139 N N . ALA A 1 273 ? 83.799 25.771 34.320 1.00 22.43 273 ALA A N 1
ATOM 2140 C CA . ALA A 1 273 ? 84.305 26.464 35.473 1.00 20.25 273 ALA A CA 1
ATOM 2141 C C . ALA A 1 273 ? 83.204 27.299 36.117 1.00 20.10 273 ALA A C 1
ATOM 2142 O O . ALA A 1 273 ? 83.410 27.920 37.170 1.00 21.65 273 ALA A O 1
ATOM 2144 N N . GLY A 1 274 ? 82.073 27.383 35.432 1.00 18.17 274 GLY A N 1
ATOM 2145 C CA . GLY A 1 274 ? 80.985 28.185 35.965 1.00 22.05 274 GLY A CA 1
ATOM 2146 C C . GLY A 1 274 ? 81.136 29.691 35.799 1.00 23.12 274 GLY A C 1
ATOM 2147 O O . GLY A 1 274 ? 80.435 30.463 36.476 1.00 26.02 274 GLY A O 1
ATOM 2148 N N . VAL A 1 275 ? 82.003 30.139 34.906 1.00 18.92 275 VAL A N 1
ATOM 2149 C CA . VAL A 1 275 ? 82.144 31.567 34.713 1.00 20.71 275 VAL A CA 1
ATOM 2150 C C . VAL A 1 275 ? 81.313 32.201 33.590 1.00 18.53 275 VAL A C 1
ATOM 2151 O O . VAL A 1 275 ? 81.299 33.452 33.460 1.00 20.13 275 VAL A O 1
ATOM 2155 N N . LEU A 1 276 ? 80.620 31.384 32.792 1.00 17.52 276 LEU A N 1
ATOM 2156 C CA . LEU A 1 276 ? 79.788 31.920 31.722 1.00 18.05 276 LEU A CA 1
ATOM 2157 C C . LEU A 1 276 ? 78.388 32.177 32.310 1.00 20.58 276 LEU A C 1
ATOM 2158 O O . LEU A 1 276 ? 77.382 31.550 31.931 1.00 21.55 276 LEU A O 1
ATOM 2163 N N . LYS A 1 277 ? 78.335 33.093 33.271 1.00 19.75 277 LYS A N 1
ATOM 2164 C CA . LYS A 1 277 ? 77.060 33.434 33.912 1.00 21.66 277 LYS A CA 1
ATOM 2165 C C . LYS A 1 277 ? 77.092 34.875 34.370 1.00 20.25 277 LYS A C 1
ATOM 2166 O O . LYS A 1 277 ? 78.165 35.474 34.516 1.00 22.40 277 LYS A O 1
ATOM 2172 N N . MET A 1 278 ? 75.920 35.441 34.584 1.00 19.99 278 MET A N 1
ATOM 2173 C CA . MET A 1 278 ? 75.828 36.817 35.037 1.00 16.84 278 MET A CA 1
ATOM 2174 C C . MET A 1 278 ? 74.494 37.029 35.754 1.00 18.46 278 MET A C 1
ATOM 2175 O O . MET A 1 278 ? 73.492 36.433 35.381 1.00 19.35 278 MET A O 1
ATOM 2180 N N . THR A 1 279 ? 74.500 37.834 36.809 1.00 18.01 279 THR A N 1
ATOM 2181 C CA . THR A 1 279 ? 73.257 38.158 37.527 1.00 19.46 279 THR A CA 1
ATOM 2182 C C . THR A 1 279 ? 72.946 39.632 37.230 1.00 22.45 279 THR A C 1
ATOM 2183 O O . THR A 1 279 ? 73.806 40.498 37.377 1.00 22.57 279 THR A O 1
ATOM 2187 N N . LEU A 1 280 ? 71.729 39.891 36.777 1.00 22.38 280 LEU A N 1
ATOM 2188 C CA . LEU A 1 280 ? 71.286 41.249 36.475 1.00 24.48 280 LEU A CA 1
ATOM 2189 C C . LEU A 1 280 ? 70.288 41.699 37.548 1.00 25.89 280 LEU A C 1
ATOM 2190 O O . LEU A 1 280 ? 69.339 40.971 37.899 1.00 24.93 280 LEU A O 1
ATOM 2195 N N . ARG A 1 281 ? 70.518 42.884 38.102 1.00 27.91 281 ARG A N 1
ATOM 2196 C CA . ARG A 1 281 ? 69.635 43.481 39.125 1.00 30.19 281 ARG A CA 1
ATOM 2197 C C . ARG A 1 281 ? 69.163 44.814 38.534 1.00 32.36 281 ARG A C 1
ATOM 2198 O O . ARG A 1 281 ? 69.808 45.344 37.607 1.00 30.59 281 ARG A O 1
ATOM 2206 N N . ASP A 1 282 ? 68.049 45.330 39.061 1.00 31.98 282 ASP A N 1
ATOM 2207 C CA . ASP A 1 282 ? 67.487 46.593 38.563 1.00 33.01 282 ASP A CA 1
ATOM 2208 C C . ASP A 1 282 ? 68.483 47.751 38.625 1.00 30.97 282 ASP A C 1
ATOM 2209 O O . ASP A 1 282 ? 68.498 48.605 37.743 1.00 31.89 282 ASP A O 1
ATOM 2214 N N . ASP A 1 283 ? 69.343 47.782 39.633 1.00 33.43 283 ASP A N 1
ATOM 2215 C CA . ASP A 1 283 ? 70.325 48.862 39.728 1.00 35.26 283 ASP A CA 1
ATOM 2216 C C . ASP A 1 283 ? 71.338 48.876 38.559 1.00 35.13 283 ASP A C 1
ATOM 2217 O O . ASP A 1 283 ? 72.030 49.867 38.350 1.00 35.69 283 ASP A O 1
ATOM 2222 N N . MET A 1 284 ? 71.433 47.773 37.802 1.00 29.89 284 MET A N 1
ATOM 2223 C CA . MET A 1 284 ? 72.361 47.675 36.677 1.00 25.19 284 MET A CA 1
ATOM 2224 C C . MET A 1 284 ? 71.706 48.060 35.345 1.00 27.52 284 MET A C 1
ATOM 2225 O O . MET A 1 284 ? 72.383 48.136 34.313 1.00 28.22 284 MET A O 1
ATOM 2230 N N . ILE A 1 285 ? 70.399 48.276 35.357 1.00 28.04 285 ILE A N 1
ATOM 2231 C CA . ILE A 1 285 ? 69.669 48.630 34.133 1.00 30.56 285 ILE A CA 1
ATOM 2232 C C . ILE A 1 285 ? 69.751 50.134 33.907 1.00 32.39 285 ILE A C 1
ATOM 2233 O O . ILE A 1 285 ? 69.097 50.870 34.633 1.00 31.53 285 ILE A O 1
ATOM 2238 N N . PRO A 1 286 ? 70.546 50.581 32.900 1.00 32.61 286 PRO A N 1
ATOM 2239 C CA . PRO A 1 286 ? 70.764 51.989 32.511 1.00 36.58 286 PRO A CA 1
ATOM 2240 C C . PRO A 1 286 ? 69.516 52.833 32.666 1.00 34.52 286 PRO A C 1
ATOM 2241 O O . PRO A 1 286 ? 68.403 52.407 32.376 1.00 36.47 286 PRO A O 1
ATOM 2245 N N . LYS A 1 287 ? 69.720 54.048 33.151 1.00 38.14 287 LYS A N 1
ATOM 2246 C CA . LYS A 1 287 ? 68.632 54.972 33.380 1.00 38.21 287 LYS A CA 1
ATOM 2247 C C . LYS A 1 287 ? 67.852 55.181 32.090 1.00 37.23 287 LYS A C 1
ATOM 2248 O O . LYS A 1 287 ? 66.639 55.388 32.106 1.00 34.13 287 LYS A O 1
ATOM 2254 N N . GLU A 1 288 ? 68.568 55.127 30.969 1.00 38.24 288 GLU A N 1
ATOM 2255 C CA . GLU A 1 288 ? 67.934 55.320 29.669 1.00 39.72 288 GLU A CA 1
ATOM 2256 C C . GLU A 1 288 ? 66.892 54.254 29.330 1.00 41.08 288 GLU A C 1
ATOM 2257 O O . GLU A 1 288 ? 66.067 54.440 28.428 1.00 39.85 288 GLU A O 1
ATOM 2263 N N . SER A 1 289 ? 66.878 53.148 30.065 1.00 41.55 289 SER A N 1
ATOM 2264 C CA . SER A 1 289 ? 65.919 52.116 29.701 1.00 41.57 289 SER A CA 1
ATOM 2265 C C . SER A 1 289 ? 64.537 52.195 30.327 1.00 40.41 289 SER A C 1
ATOM 2266 O O . SER A 1 289 ? 64.383 52.510 31.507 1.00 41.76 289 SER A O 1
ATOM 2269 N N . LYS A 1 290 ? 63.528 51.861 29.534 1.00 38.86 290 LYS A N 1
ATOM 2270 C CA . LYS A 1 290 ? 62.168 51.848 30.023 1.00 40.53 290 LYS A CA 1
ATOM 2271 C C . LYS A 1 290 ? 61.911 50.548 30.776 1.00 40.08 290 LYS A C 1
ATOM 2272 O O . LYS A 1 290 ? 61.037 50.463 31.613 1.00 41.53 290 LYS A O 1
ATOM 2278 N N . PHE A 1 291 ? 62.695 49.533 30.474 1.00 39.87 291 PHE A N 1
ATOM 2279 C CA . PHE A 1 291 ? 62.528 48.234 31.126 1.00 40.45 291 PHE A CA 1
ATOM 2280 C C . PHE A 1 291 ? 63.114 48.353 32.540 1.00 39.12 291 PHE A C 1
ATOM 2281 O O . PHE A 1 291 ? 64.250 48.790 32.685 1.00 41.30 291 PHE A O 1
ATOM 2289 N N . ARG A 1 292 ? 62.337 48.027 33.579 1.00 34.25 292 ARG A N 1
ATOM 2290 C CA . ARG A 1 292 ? 62.883 48.073 34.943 1.00 34.51 292 ARG A CA 1
ATOM 2291 C C . ARG A 1 292 ? 62.738 46.671 35.515 1.00 32.77 292 ARG A C 1
ATOM 2292 O O . ARG A 1 292 ? 61.751 46.004 35.246 1.00 29.04 292 ARG A O 1
ATOM 2300 N N . LEU A 1 293 ? 63.711 46.221 36.296 1.00 30.32 293 LEU A N 1
ATOM 2301 C CA . LEU A 1 293 ? 63.591 44.880 36.911 1.00 31.40 293 LEU A CA 1
ATOM 2302 C C . LEU A 1 293 ? 62.781 44.912 38.228 1.00 30.83 293 LEU A C 1
ATOM 2303 O O . LEU A 1 293 ? 63.338 44.811 39.333 1.00 29.32 293 LEU A O 1
ATOM 2308 N N . THR A 1 294 ? 61.470 45.092 38.101 1.00 31.22 294 THR A N 1
ATOM 2309 C CA . THR A 1 294 ? 60.581 45.135 39.271 1.00 30.79 294 THR A CA 1
ATOM 2310 C C . THR A 1 294 ? 59.316 44.406 38.859 1.00 27.38 294 THR A C 1
ATOM 2311 O O . THR A 1 294 ? 58.986 44.380 37.658 1.00 27.61 294 THR A O 1
ATOM 2315 N N . THR A 1 295 ? 58.597 43.830 39.822 1.00 29.10 295 THR A N 1
ATOM 2316 C CA . THR A 1 295 ? 57.357 43.121 39.505 1.00 30.44 295 THR A CA 1
ATOM 2317 C C . THR A 1 295 ? 56.308 44.177 39.053 1.00 32.74 295 THR A C 1
ATOM 2318 O O . THR A 1 295 ? 55.459 43.892 38.215 1.00 31.08 295 THR A O 1
ATOM 2322 N N . LYS A 1 296 ? 56.420 45.388 39.602 1.00 34.57 296 LYS A N 1
ATOM 2323 C CA . LYS A 1 296 ? 55.511 46.472 39.217 1.00 36.19 296 LYS A CA 1
ATOM 2324 C C . LYS A 1 296 ? 55.614 46.625 37.698 1.00 34.75 296 LYS A C 1
ATOM 2325 O O . LYS A 1 296 ? 54.624 46.435 36.969 1.00 32.70 296 LYS A O 1
ATOM 2331 N N . PHE A 1 297 ? 56.824 46.899 37.208 1.00 35.27 297 PHE A N 1
ATOM 2332 C CA . PHE A 1 297 ? 57.005 47.089 35.774 1.00 34.42 297 PHE A CA 1
ATOM 2333 C C . PHE A 1 297 ? 56.651 45.856 34.976 1.00 35.51 297 PHE A C 1
ATOM 2334 O O . PHE A 1 297 ? 55.927 45.953 33.992 1.00 36.39 297 PHE A O 1
ATOM 2342 N N . PHE A 1 298 ? 57.158 44.685 35.367 1.00 33.02 298 PHE A N 1
ATOM 2343 C CA . PHE A 1 298 ? 56.796 43.491 34.614 1.00 30.06 298 PHE A CA 1
ATOM 2344 C C . PHE A 1 298 ? 55.286 43.279 34.572 1.00 33.42 298 PHE A C 1
ATOM 2345 O O . PHE A 1 298 ? 54.775 42.685 33.624 1.00 34.10 298 PHE A O 1
ATOM 2353 N N . GLY A 1 299 ? 54.589 43.726 35.617 1.00 36.32 299 GLY A N 1
ATOM 2354 C CA . GLY A 1 299 ? 53.139 43.590 35.677 1.00 40.46 299 GLY A CA 1
ATOM 2355 C C . GLY A 1 299 ? 52.391 44.265 34.531 1.00 42.69 299 GLY A C 1
ATOM 2356 O O . GLY A 1 299 ? 51.268 43.879 34.195 1.00 43.32 299 GLY A O 1
ATOM 2357 N N . THR A 1 300 ? 53.014 45.274 33.933 1.00 43.13 300 THR A N 1
ATOM 2358 C CA . THR A 1 300 ? 52.415 45.989 32.822 1.00 43.17 300 THR A CA 1
ATOM 2359 C C . THR A 1 300 ? 52.311 45.084 31.611 1.00 44.09 300 THR A C 1
ATOM 2360 O O . THR A 1 300 ? 51.455 45.307 30.759 1.00 43.97 300 THR A O 1
ATOM 2364 N N . PHE A 1 301 ? 53.159 44.058 31.506 1.00 42.79 301 PHE A N 1
ATOM 2365 C CA . PHE A 1 301 ? 53.034 43.191 30.345 1.00 42.82 301 PHE A CA 1
ATOM 2366 C C . PHE A 1 301 ? 52.754 41.698 30.552 1.00 45.27 301 PHE A C 1
ATOM 2367 O O . PHE A 1 301 ? 52.120 41.069 29.705 1.00 45.34 301 PHE A O 1
ATOM 2375 N N . LEU A 1 302 ? 53.187 41.119 31.665 1.00 46.34 302 LEU A N 1
ATOM 2376 C CA . LEU A 1 302 ? 52.933 39.694 31.886 1.00 47.31 302 LEU A CA 1
ATOM 2377 C C . LEU A 1 302 ? 51.795 39.488 32.884 1.00 49.46 302 LEU A C 1
ATOM 2378 O O . LEU A 1 302 ? 51.427 40.409 33.596 1.00 48.56 302 LEU A O 1
ATOM 2383 N N . PRO A 1 303 ? 51.218 38.261 32.931 1.00 51.75 303 PRO A N 1
ATOM 2384 C CA . PRO A 1 303 ? 50.107 37.797 33.785 1.00 51.76 303 PRO A CA 1
ATOM 2385 C C . PRO A 1 303 ? 50.075 38.060 35.309 1.00 52.16 303 PRO A C 1
ATOM 2386 O O . PRO A 1 303 ? 49.830 39.178 35.766 1.00 52.37 303 PRO A O 1
ATOM 2390 N N . GLU A 1 304 ? 50.311 37.007 36.079 1.00 51.38 304 GLU A N 1
ATOM 2391 C CA . GLU A 1 304 ? 50.268 37.064 37.524 1.00 49.34 304 GLU A CA 1
ATOM 2392 C C . GLU A 1 304 ? 51.408 37.730 38.323 1.00 46.24 304 GLU A C 1
ATOM 2393 O O . GLU A 1 304 ? 51.283 37.859 39.538 1.00 45.66 304 GLU A O 1
ATOM 2399 N N . VAL A 1 305 ? 52.480 38.187 37.673 1.00 41.53 305 VAL A N 1
ATOM 2400 C CA . VAL A 1 305 ? 53.623 38.747 38.419 1.00 40.51 305 VAL A CA 1
ATOM 2401 C C . VAL A 1 305 ? 53.397 39.804 39.500 1.00 40.68 305 VAL A C 1
ATOM 2402 O O . VAL A 1 305 ? 53.794 39.578 40.654 1.00 38.26 305 VAL A O 1
ATOM 2406 N N . ALA A 1 306 ? 52.800 40.952 39.139 1.00 41.04 306 ALA A N 1
ATOM 2407 C CA . ALA A 1 306 ? 52.542 42.038 40.095 1.00 39.81 306 ALA A CA 1
ATOM 2408 C C . ALA A 1 306 ? 51.583 41.577 41.191 1.00 40.47 306 ALA A C 1
ATOM 2409 O O . ALA A 1 306 ? 51.701 41.972 42.346 1.00 41.63 306 ALA A O 1
ATOM 2411 N N . LYS A 1 307 ? 50.651 40.717 40.812 1.00 40.77 307 LYS A N 1
ATOM 2412 C CA . LYS A 1 307 ? 49.652 40.167 41.717 1.00 43.28 307 LYS A CA 1
ATOM 2413 C C . LYS A 1 307 ? 50.292 39.184 42.684 1.00 41.59 307 LYS A C 1
ATOM 2414 O O . LYS A 1 307 ? 50.220 39.354 43.907 1.00 42.23 307 LYS A O 1
ATOM 2420 N N . LYS A 1 308 ? 50.916 38.151 42.120 1.00 39.65 308 LYS A N 1
ATOM 2421 C CA . LYS A 1 308 ? 51.538 37.120 42.928 1.00 38.61 308 LYS A CA 1
ATOM 2422 C C . LYS A 1 308 ? 52.708 37.628 43.785 1.00 36.78 308 LYS A C 1
ATOM 2423 O O . LYS A 1 308 ? 52.874 37.183 44.912 1.00 34.50 308 LYS A O 1
ATOM 2429 N N . PHE A 1 309 ? 53.501 38.566 43.265 1.00 33.40 309 PHE A N 1
ATOM 2430 C CA . PHE A 1 309 ? 54.640 39.120 44.009 1.00 33.19 309 PHE A CA 1
ATOM 2431 C C . PHE A 1 309 ? 54.640 40.652 44.006 1.00 34.89 309 PHE A C 1
ATOM 2432 O O . PHE A 1 309 ? 55.415 41.296 43.308 1.00 32.46 309 PHE A O 1
ATOM 2440 N N . PRO A 1 310 ? 53.787 41.254 44.841 1.00 35.46 310 PRO A N 1
ATOM 2441 C CA . PRO A 1 310 ? 53.664 42.701 44.939 1.00 34.26 310 PRO A CA 1
ATOM 2442 C C . PRO A 1 310 ? 54.858 43.493 45.436 1.00 33.31 310 PRO A C 1
ATOM 2443 O O . PRO A 1 310 ? 55.437 43.169 46.499 1.00 31.12 310 PRO A O 1
ATOM 2447 N N . ASN A 1 311 ? 55.180 44.559 44.692 1.00 32.36 311 ASN A N 1
ATOM 2448 C CA . ASN A 1 311 ? 56.232 45.519 45.070 1.00 35.60 311 ASN A CA 1
ATOM 2449 C C . ASN A 1 311 ? 57.549 44.879 45.457 1.00 35.30 311 ASN A C 1
ATOM 2450 O O . ASN A 1 311 ? 58.126 45.169 46.534 1.00 35.48 311 ASN A O 1
ATOM 2455 N N . MET A 1 312 ? 57.995 43.973 44.595 1.00 34.53 312 MET A N 1
ATOM 2456 C CA . MET A 1 312 ? 59.249 43.263 44.795 1.00 32.63 312 MET A CA 1
ATOM 2457 C C . MET A 1 312 ? 60.224 43.561 43.660 1.00 30.68 312 MET A C 1
ATOM 2458 O O . MET A 1 312 ? 59.823 43.910 42.550 1.00 30.81 312 MET A O 1
ATOM 2463 N N . LYS A 1 313 ? 61.507 43.436 43.958 1.00 29.20 313 LYS A N 1
ATOM 2464 C CA . LYS A 1 313 ? 62.516 43.652 42.942 1.00 30.48 313 LYS A CA 1
ATOM 2465 C C . LYS A 1 313 ? 62.647 42.329 42.156 1.00 29.98 313 LYS A C 1
ATOM 2466 O O . LYS A 1 313 ? 62.196 41.268 42.609 1.00 28.89 313 LYS A O 1
ATOM 2472 N N . ILE A 1 314 ? 63.215 42.398 40.963 1.00 28.60 314 ILE A N 1
ATOM 2473 C CA . ILE A 1 314 ? 63.377 41.176 40.173 1.00 26.52 314 ILE A CA 1
ATOM 2474 C C . ILE A 1 314 ? 64.835 41.022 39.796 1.00 23.53 314 ILE A C 1
ATOM 2475 O O . ILE A 1 314 ? 65.547 42.003 39.610 1.00 23.19 314 ILE A O 1
ATOM 2480 N N . GLN A 1 315 ? 65.295 39.773 39.704 1.00 23.51 315 GLN A N 1
ATOM 2481 C CA . GLN A 1 315 ? 66.665 39.532 39.272 1.00 19.49 315 GLN A CA 1
ATOM 2482 C C . GLN A 1 315 ? 66.580 38.562 38.074 1.00 19.49 315 GLN A C 1
ATOM 2483 O O . GLN A 1 315 ? 65.699 37.710 38.035 1.00 18.23 315 GLN A O 1
ATOM 2489 N N . ILE A 1 316 ? 67.478 38.736 37.097 1.00 22.89 316 ILE A N 1
ATOM 2490 C CA . ILE A 1 316 ? 67.509 37.894 35.897 1.00 19.87 316 ILE A CA 1
ATOM 2491 C C . ILE A 1 316 ? 68.880 37.254 35.892 1.00 23.17 316 ILE A C 1
ATOM 2492 O O . ILE A 1 316 ? 69.886 37.961 35.835 1.00 23.46 316 ILE A O 1
ATOM 2497 N N . HIS A 1 317 ? 68.918 35.921 35.975 1.00 19.09 317 HIS A N 1
ATOM 2498 C CA . HIS A 1 317 ? 70.172 35.177 35.955 1.00 16.10 317 HIS A CA 1
ATOM 2499 C C . HIS A 1 317 ? 70.358 34.556 34.545 1.00 18.62 317 HIS A C 1
ATOM 2500 O O . HIS A 1 317 ? 69.503 33.839 34.049 1.00 17.53 317 HIS A O 1
ATOM 2507 N N . VAL A 1 318 ? 71.513 34.814 33.948 1.00 18.27 318 VAL A N 1
ATOM 2508 C CA . VAL A 1 318 ? 71.864 34.363 32.620 1.00 17.81 318 VAL A CA 1
ATOM 2509 C C . VAL A 1 318 ? 72.975 33.343 32.792 1.00 19.49 318 VAL A C 1
ATOM 2510 O O . VAL A 1 318 ? 73.951 33.603 33.529 1.00 19.00 318 VAL A O 1
ATOM 2514 N N . SER A 1 319 ? 72.843 32.207 32.121 1.00 18.81 319 SER A N 1
ATOM 2515 C CA . SER A 1 319 ? 73.887 31.194 32.234 1.00 22.45 319 SER A CA 1
ATOM 2516 C C . SER A 1 319 ? 73.927 30.236 31.052 1.00 22.89 319 SER A C 1
ATOM 2517 O O . SER A 1 319 ? 72.997 30.146 30.255 1.00 22.67 319 SER A O 1
ATOM 2520 N N . ALA A 1 320 ? 75.055 29.533 30.929 1.00 26.30 320 ALA A N 1
ATOM 2521 C CA . ALA A 1 320 ? 75.216 28.546 29.869 1.00 27.76 320 ALA A CA 1
ATOM 2522 C C . ALA A 1 320 ? 75.246 27.155 30.538 1.00 28.34 320 ALA A C 1
ATOM 2523 O O . ALA A 1 320 ? 76.151 26.852 31.314 1.00 30.21 320 ALA A O 1
ATOM 2525 N N . SER A 1 321 ? 74.240 26.327 30.286 1.00 26.00 321 SER A N 1
ATOM 2526 C CA . SER A 1 321 ? 74.269 24.996 30.872 1.00 30.50 321 SER A CA 1
ATOM 2527 C C . SER A 1 321 ? 74.933 23.963 29.948 1.00 32.26 321 SER A C 1
ATOM 2528 O O . SER A 1 321 ? 75.077 22.779 30.315 1.00 34.46 321 SER A O 1
ATOM 2531 N N . THR A 1 322 ? 75.316 24.405 28.749 1.00 33.10 322 THR A N 1
ATOM 2532 C CA . THR A 1 322 ? 76.043 23.587 27.789 1.00 32.40 322 THR A CA 1
ATOM 2533 C C . THR A 1 322 ? 77.139 24.461 27.166 1.00 29.30 322 THR A C 1
ATOM 2534 O O . THR A 1 322 ? 76.952 25.641 26.909 1.00 25.36 322 THR A O 1
ATOM 2538 N N . PRO A 1 323 ? 78.308 23.877 26.909 1.00 29.98 323 PRO A N 1
ATOM 2539 C CA . PRO A 1 323 ? 79.428 24.623 26.324 1.00 28.92 323 PRO A CA 1
ATOM 2540 C C . PRO A 1 323 ? 79.097 25.136 24.937 1.00 28.68 323 PRO A C 1
ATOM 2541 O O . PRO A 1 323 ? 78.577 24.402 24.105 1.00 27.85 323 PRO A O 1
ATOM 2545 N N . PRO A 1 324 ? 79.365 26.427 24.681 1.00 28.46 324 PRO A N 1
ATOM 2546 C CA . PRO A 1 324 ? 79.064 26.998 23.368 1.00 29.04 324 PRO A CA 1
ATOM 2547 C C . PRO A 1 324 ? 79.972 26.475 22.249 1.00 30.07 324 PRO A C 1
ATOM 2548 O O . PRO A 1 324 ? 81.197 26.412 22.409 1.00 30.23 324 PRO A O 1
ATOM 2552 N N A HIS A 1 325 ? 79.374 26.098 21.121 0.50 27.02 325 HIS A N 1
ATOM 2553 N N B HIS A 1 325 ? 79.336 26.102 21.137 0.50 28.68 325 HIS A N 1
ATOM 2554 C CA A HIS A 1 325 ? 80.155 25.578 20.000 0.50 26.87 325 HIS A CA 1
ATOM 2555 C CA B HIS A 1 325 ? 80.020 25.567 19.962 0.50 30.05 325 HIS A CA 1
ATOM 2556 C C A HIS A 1 325 ? 80.552 26.662 18.994 0.50 24.15 325 HIS A C 1
ATOM 2557 C C B HIS A 1 325 ? 80.525 26.665 19.019 0.50 27.92 325 HIS A C 1
ATOM 2558 O O A HIS A 1 325 ? 79.858 27.669 18.837 0.50 24.29 325 HIS A O 1
ATOM 2559 O O B HIS A 1 325 ? 79.975 27.766 18.967 0.50 28.29 325 HIS A O 1
ATOM 2572 N N A LEU A 1 326 ? 81.650 26.415 18.282 0.50 20.47 326 LEU A N 1
ATOM 2573 N N B LEU A 1 326 ? 81.549 26.331 18.241 0.50 25.62 326 LEU A N 1
ATOM 2574 C CA A LEU A 1 326 ? 82.135 27.298 17.236 0.50 21.63 326 LEU A CA 1
ATOM 2575 C CA B LEU A 1 326 ? 82.103 27.226 17.244 0.50 25.44 326 LEU A CA 1
ATOM 2576 C C A LEU A 1 326 ? 82.497 26.461 16.001 0.50 21.24 326 LEU A C 1
ATOM 2577 C C B LEU A 1 326 ? 82.469 26.421 15.997 0.50 23.88 326 LEU A C 1
ATOM 2578 O O A LEU A 1 326 ? 83.091 25.386 16.130 0.50 22.62 326 LEU A O 1
ATOM 2579 O O B LEU A 1 326 ? 83.050 25.336 16.108 0.50 24.48 326 LEU A O 1
ATOM 2588 N N . SER A 1 327 ? 82.083 26.910 14.819 1.00 21.24 327 SER A N 1
ATOM 2589 C CA . SER A 1 327 ? 82.457 26.209 13.584 1.00 20.71 327 SER A CA 1
ATOM 2590 C C . SER A 1 327 ? 83.269 27.160 12.689 1.00 20.90 327 SER A C 1
ATOM 2591 O O . SER A 1 327 ? 83.187 28.428 12.783 1.00 20.02 327 SER A O 1
ATOM 2594 N N . VAL A 1 328 ? 84.156 26.577 11.886 1.00 20.65 328 VAL A N 1
ATOM 2595 C CA . VAL A 1 328 ? 84.971 27.380 10.959 1.00 22.43 328 VAL A CA 1
ATOM 2596 C C . VAL A 1 328 ? 84.650 26.921 9.535 1.00 25.95 328 VAL A C 1
ATOM 2597 O O . VAL A 1 328 ? 84.693 25.734 9.251 1.00 24.62 328 VAL A O 1
ATOM 2601 N N . GLN A 1 329 ? 84.320 27.881 8.677 1.00 27.90 329 GLN A N 1
ATOM 2602 C CA . GLN A 1 329 ? 84.008 27.640 7.262 1.00 31.26 329 GLN A CA 1
ATOM 2603 C C . GLN A 1 329 ? 84.818 28.672 6.496 1.00 29.53 329 GLN A C 1
ATOM 2604 O O . GLN A 1 329 ? 85.318 29.624 7.079 1.00 29.67 329 GLN A O 1
ATOM 2610 N N . PRO A 1 330 ? 84.904 28.535 5.152 1.00 33.50 330 PRO A N 1
ATOM 2611 C CA . PRO A 1 330 ? 85.660 29.506 4.354 1.00 33.92 330 PRO A CA 1
ATOM 2612 C C . PRO A 1 330 ? 85.120 30.897 4.575 1.00 33.13 330 PRO A C 1
ATOM 2613 O O . PRO A 1 330 ? 85.830 31.864 4.384 1.00 35.50 330 PRO A O 1
ATOM 2617 N N . THR A 1 331 ? 83.873 30.975 5.039 1.00 36.17 331 THR A N 1
ATOM 2618 C CA . THR A 1 331 ? 83.200 32.248 5.325 1.00 40.14 331 THR A CA 1
ATOM 2619 C C . THR A 1 331 ? 83.712 32.945 6.607 1.00 41.02 331 THR A C 1
ATOM 2620 O O . THR A 1 331 ? 83.540 34.164 6.794 1.00 43.07 331 THR A O 1
ATOM 2624 N N . GLY A 1 332 ? 84.344 32.178 7.491 1.00 36.57 332 GLY A N 1
ATOM 2625 C CA . GLY A 1 332 ? 84.829 32.755 8.734 1.00 36.42 332 GLY A CA 1
ATOM 2626 C C . GLY A 1 332 ? 84.416 31.872 9.907 1.00 35.91 332 GLY A C 1
ATOM 2627 O O . GLY A 1 332 ? 83.954 30.736 9.701 1.00 36.09 332 GLY A O 1
ATOM 2628 N N . LEU A 1 333 ? 84.591 32.371 11.127 1.00 33.41 333 LEU A N 1
ATOM 2629 C CA . LEU A 1 333 ? 84.225 31.613 12.314 1.00 31.55 333 LEU A CA 1
ATOM 2630 C C . LEU A 1 333 ? 82.835 31.997 12.762 1.00 31.35 333 LEU A C 1
ATOM 2631 O O . LEU A 1 333 ? 82.464 33.178 12.773 1.00 28.77 333 LEU A O 1
ATOM 2636 N N . THR A 1 334 ? 82.059 30.988 13.130 1.00 27.54 334 THR A N 1
ATOM 2637 C CA . THR A 1 334 ? 80.701 31.188 13.591 1.00 27.09 334 THR A CA 1
ATOM 2638 C C . THR A 1 334 ? 80.538 30.590 14.970 1.00 27.41 334 THR A C 1
ATOM 2639 O O . THR A 1 334 ? 80.984 29.478 15.228 1.00 25.09 334 THR A O 1
ATOM 2643 N N . PHE A 1 335 ? 79.867 31.335 15.845 1.00 23.79 335 PHE A N 1
ATOM 2644 C CA . PHE A 1 335 ? 79.681 30.952 17.234 1.00 23.65 335 PHE A CA 1
ATOM 2645 C C . PHE A 1 335 ? 78.189 30.709 17.438 1.00 22.59 335 PHE A C 1
ATOM 2646 O O . PHE A 1 335 ? 77.375 31.479 16.938 1.00 22.87 335 PHE A O 1
ATOM 2654 N N . TYR A 1 336 ? 77.810 29.652 18.152 1.00 22.23 336 TYR A N 1
ATOM 2655 C CA . TYR A 1 336 ? 76.387 29.341 18.347 1.00 24.31 336 TYR A CA 1
ATOM 2656 C C . TYR A 1 336 ? 76.041 29.393 19.826 1.00 26.09 336 TYR A C 1
ATOM 2657 O O . TYR A 1 336 ? 75.847 28.362 20.443 1.00 27.05 336 TYR A O 1
ATOM 2666 N N . PRO A 1 337 ? 75.903 30.599 20.387 1.00 25.03 337 PRO A N 1
ATOM 2667 C CA . PRO A 1 337 ? 75.580 30.704 21.816 1.00 27.13 337 PRO A CA 1
ATOM 2668 C C . PRO A 1 337 ? 74.175 30.268 22.188 1.00 24.60 337 PRO A C 1
ATOM 2669 O O . PRO A 1 337 ? 73.223 30.522 21.438 1.00 25.96 337 PRO A O 1
ATOM 2673 N N . ALA A 1 338 ? 74.077 29.503 23.276 1.00 25.04 338 ALA A N 1
ATOM 2674 C CA . ALA A 1 338 ? 72.790 29.049 23.827 1.00 27.02 338 ALA A CA 1
ATOM 2675 C C . ALA A 1 338 ? 72.838 29.381 25.337 1.00 25.47 338 ALA A C 1
ATOM 2676 O O . ALA A 1 338 ? 73.761 28.907 26.082 1.00 25.07 338 ALA A O 1
ATOM 2678 N N . VAL A 1 339 ? 71.880 30.202 25.788 1.00 23.49 339 VAL A N 1
ATOM 2679 C CA . VAL A 1 339 ? 71.850 30.638 27.185 1.00 24.36 339 VAL A CA 1
ATOM 2680 C C . VAL A 1 339 ? 70.518 30.417 27.843 1.00 22.40 339 VAL A C 1
ATOM 2681 O O . VAL A 1 339 ? 69.490 30.375 27.174 1.00 20.04 339 VAL A O 1
ATOM 2685 N N . ASP A 1 340 ? 70.551 30.163 29.151 1.00 19.50 340 ASP A N 1
ATOM 2686 C CA . ASP A 1 340 ? 69.339 29.991 29.960 1.00 20.79 340 ASP A CA 1
ATOM 2687 C C . ASP A 1 340 ? 69.120 31.349 30.611 1.00 18.51 340 ASP A C 1
ATOM 2688 O O . ASP A 1 340 ? 70.080 31.973 31.060 1.00 18.68 340 ASP A O 1
ATOM 2693 N N . VAL A 1 341 ? 67.878 31.826 30.645 1.00 19.16 341 VAL A N 1
ATOM 2694 C CA . VAL A 1 341 ? 67.617 33.116 31.288 1.00 17.44 341 VAL A CA 1
ATOM 2695 C C . VAL A 1 341 ? 66.453 32.862 32.241 1.00 17.73 341 VAL A C 1
ATOM 2696 O O . VAL A 1 341 ? 65.372 32.467 31.808 1.00 17.27 341 VAL A O 1
ATOM 2700 N N . GLN A 1 342 ? 66.670 33.100 33.525 1.00 16.40 342 GLN A N 1
ATOM 2701 C CA . GLN A 1 342 ? 65.635 32.844 34.525 1.00 16.88 342 GLN A CA 1
ATOM 2702 C C . GLN A 1 342 ? 65.378 34.102 35.358 1.00 18.10 342 GLN A C 1
ATOM 2703 O O . GLN A 1 342 ? 66.298 34.757 35.819 1.00 16.79 342 GLN A O 1
ATOM 2709 N N . ALA A 1 343 ? 64.106 34.422 35.558 1.00 17.71 343 ALA A N 1
ATOM 2710 C CA . ALA A 1 343 ? 63.722 35.612 36.278 1.00 18.52 343 ALA A CA 1
ATOM 2711 C C . ALA A 1 343 ? 63.236 35.241 37.670 1.00 16.11 343 ALA A C 1
ATOM 2712 O O . ALA A 1 343 ? 62.529 34.247 37.819 1.00 20.52 343 ALA A O 1
ATOM 2714 N N . PHE A 1 344 ? 63.631 36.011 38.678 1.00 17.89 344 PHE A N 1
ATOM 2715 C CA . PHE A 1 344 ? 63.205 35.745 40.048 1.00 18.07 344 PHE A CA 1
ATOM 2716 C C . PHE A 1 344 ? 62.639 36.987 40.751 1.00 18.31 344 PHE A C 1
ATOM 2717 O O . PHE A 1 344 ? 63.092 38.095 40.494 1.00 22.64 344 PHE A O 1
ATOM 2725 N N . ALA A 1 345 ? 61.658 36.789 41.626 1.00 20.02 345 ALA A N 1
ATOM 2726 C CA . ALA A 1 345 ? 61.218 37.899 42.468 1.00 22.22 345 ALA A CA 1
ATOM 2727 C C . ALA A 1 345 ? 62.038 37.792 43.794 1.00 22.53 345 ALA A C 1
ATOM 2728 O O . ALA A 1 345 ? 62.272 36.672 44.294 1.00 22.99 345 ALA A O 1
ATOM 2730 N N . VAL A 1 346 ? 62.479 38.925 44.352 1.00 22.02 346 VAL A N 1
ATOM 2731 C CA . VAL A 1 346 ? 63.244 38.926 45.628 1.00 23.78 346 VAL A CA 1
ATOM 2732 C C . VAL A 1 346 ? 62.212 38.953 46.796 1.00 23.72 346 VAL A C 1
ATOM 2733 O O . VAL A 1 346 ? 61.489 39.944 46.984 1.00 23.56 346 VAL A O 1
ATOM 2737 N N . LEU A 1 347 ? 62.157 37.884 47.583 1.00 21.35 347 LEU A N 1
ATOM 2738 C CA . LEU A 1 347 ? 61.156 37.772 48.661 1.00 21.40 347 LEU A CA 1
ATOM 2739 C C . LEU A 1 347 ? 61.445 38.588 49.902 1.00 24.60 347 LEU A C 1
ATOM 2740 O O . LEU A 1 347 ? 62.552 39.111 50.069 1.00 24.52 347 LEU A O 1
ATOM 2745 N N . PRO A 1 348 ? 60.430 38.719 50.802 1.00 24.16 348 PRO A N 1
ATOM 2746 C CA . PRO A 1 348 ? 60.631 39.484 52.041 1.00 26.26 348 PRO A CA 1
ATOM 2747 C C . PRO A 1 348 ? 61.878 39.035 52.855 1.00 27.17 348 PRO A C 1
ATOM 2748 O O . PRO A 1 348 ? 62.495 39.884 53.528 1.00 27.43 348 PRO A O 1
ATOM 2752 N N . ASN A 1 349 ? 62.245 37.737 52.810 1.00 25.56 349 ASN A N 1
ATOM 2753 C CA . ASN A 1 349 ? 63.436 37.254 53.536 1.00 25.46 349 ASN A CA 1
ATOM 2754 C C . ASN A 1 349 ? 64.694 37.157 52.630 1.00 24.57 349 ASN A C 1
ATOM 2755 O O . ASN A 1 349 ? 65.704 36.568 53.028 1.00 24.12 349 ASN A O 1
ATOM 2760 N N . SER A 1 350 ? 64.623 37.817 51.458 1.00 23.66 350 SER A N 1
ATOM 2761 C CA . SER A 1 350 ? 65.698 37.934 50.446 1.00 22.16 350 SER A CA 1
ATOM 2762 C C . SER A 1 350 ? 65.909 36.680 49.570 1.00 20.19 350 SER A C 1
ATOM 2763 O O . SER A 1 350 ? 66.767 36.661 48.660 1.00 20.19 350 SER A O 1
ATOM 2766 N N . ALA A 1 351 ? 65.167 35.630 49.866 1.00 17.57 351 ALA A N 1
ATOM 2767 C CA . ALA A 1 351 ? 65.242 34.401 49.046 1.00 17.43 351 ALA A CA 1
ATOM 2768 C C . ALA A 1 351 ? 64.694 34.710 47.628 1.00 19.61 351 ALA A C 1
ATOM 2769 O O . ALA A 1 351 ? 63.839 35.608 47.447 1.00 19.94 351 ALA A O 1
ATOM 2771 N N . LEU A 1 352 ? 65.127 33.918 46.652 1.00 17.19 352 LEU A N 1
ATOM 2772 C CA . LEU A 1 352 ? 64.684 34.149 45.249 1.00 18.33 352 LEU A CA 1
ATOM 2773 C C . LEU A 1 352 ? 63.582 33.182 44.814 1.00 17.86 352 LEU A C 1
ATOM 2774 O O . LEU A 1 352 ? 63.717 31.963 44.881 1.00 19.93 352 LEU A O 1
ATOM 2779 N N . ALA A 1 353 ? 62.469 33.756 44.370 1.00 17.57 353 ALA A N 1
ATOM 2780 C CA . ALA A 1 353 ? 61.313 32.983 43.941 1.00 21.06 353 ALA A CA 1
ATOM 2781 C C . ALA A 1 353 ? 61.305 32.967 42.412 1.00 20.69 353 ALA A C 1
ATOM 2782 O O . ALA A 1 353 ? 61.239 34.015 41.806 1.00 20.98 353 ALA A O 1
ATOM 2784 N N . SER A 1 354 ? 61.398 31.784 41.813 1.00 19.36 354 SER A N 1
ATOM 2785 C CA . SER A 1 354 ? 61.416 31.692 40.356 1.00 19.68 354 SER A CA 1
ATOM 2786 C C . SER A 1 354 ? 60.084 32.128 39.696 1.00 19.49 354 SER A C 1
ATOM 2787 O O . SER A 1 354 ? 59.032 31.694 40.121 1.00 22.59 354 SER A O 1
ATOM 2790 N N . LEU A 1 355 ? 60.164 32.993 38.670 1.00 20.43 355 LEU A N 1
ATOM 2791 C CA . LEU A 1 355 ? 58.960 33.445 37.928 1.00 20.07 355 LEU A CA 1
ATOM 2792 C C . LEU A 1 355 ? 58.822 32.665 36.626 1.00 21.96 355 LEU A C 1
ATOM 2793 O O . LEU A 1 355 ? 57.739 32.156 36.303 1.00 24.19 355 LEU A O 1
ATOM 2798 N N . PHE A 1 356 ? 59.898 32.592 35.841 1.00 19.57 356 PHE A N 1
ATOM 2799 C CA . PHE A 1 356 ? 59.899 31.840 34.581 1.00 20.80 356 PHE A CA 1
ATOM 2800 C C . PHE A 1 356 ? 61.344 31.567 34.138 1.00 18.63 356 PHE A C 1
ATOM 2801 O O . PHE A 1 356 ? 62.292 32.207 34.593 1.00 19.60 356 PHE A O 1
ATOM 2809 N N . LEU A 1 357 ? 61.478 30.592 33.251 1.00 19.79 357 LEU A N 1
ATOM 2810 C CA . LEU A 1 357 ? 62.752 30.169 32.675 1.00 21.15 357 LEU A CA 1
ATOM 2811 C C . LEU A 1 357 ? 62.615 30.046 31.150 1.00 21.32 357 LEU A C 1
ATOM 2812 O O . LEU A 1 357 ? 61.776 29.289 30.654 1.00 20.75 357 LEU A O 1
ATOM 2817 N N . ILE A 1 358 ? 63.457 30.770 30.409 1.00 21.21 358 ILE A N 1
ATOM 2818 C CA . ILE A 1 358 ? 63.431 30.670 28.934 1.00 21.64 358 ILE A CA 1
ATOM 2819 C C . ILE A 1 358 ? 64.804 30.271 28.415 1.00 21.87 358 ILE A C 1
ATOM 2820 O O . ILE A 1 358 ? 65.807 30.386 29.126 1.00 22.77 358 ILE A O 1
ATOM 2825 N N . GLY A 1 359 ? 64.835 29.816 27.168 1.00 20.62 359 GLY A N 1
ATOM 2826 C CA . GLY A 1 359 ? 66.086 29.455 26.500 1.00 20.37 359 GLY A CA 1
ATOM 2827 C C . GLY A 1 359 ? 66.262 30.501 25.401 1.00 23.47 359 GLY A C 1
ATOM 2828 O O . GLY A 1 359 ? 65.265 30.938 24.788 1.00 22.13 359 GLY A O 1
ATOM 2829 N N . MET A 1 360 ? 67.497 30.920 25.168 1.00 20.48 360 MET A N 1
ATOM 2830 C CA . MET A 1 360 ? 67.765 31.937 24.169 1.00 24.38 360 MET A CA 1
ATOM 2831 C C . MET A 1 360 ? 68.943 31.537 23.330 1.00 25.27 360 MET A C 1
ATOM 2832 O O . MET A 1 360 ? 69.973 31.112 23.866 1.00 25.29 360 MET A O 1
ATOM 2837 N N . HIS A 1 361 ? 68.797 31.605 22.005 1.00 22.34 361 HIS A N 1
ATOM 2838 C CA . HIS A 1 361 ? 69.962 31.266 21.198 1.00 23.47 361 HIS A CA 1
ATOM 2839 C C . HIS A 1 361 ? 70.030 32.059 19.915 1.00 20.15 361 HIS A C 1
ATOM 2840 O O . HIS A 1 361 ? 69.053 32.667 19.491 1.00 19.89 361 HIS A O 1
ATOM 2847 N N . THR A 1 362 ? 71.213 32.049 19.322 1.00 19.48 362 THR A N 1
ATOM 2848 C CA . THR A 1 362 ? 71.428 32.776 18.090 1.00 19.69 362 THR A CA 1
ATOM 2849 C C . THR A 1 362 ? 72.731 32.299 17.443 1.00 20.11 362 THR A C 1
ATOM 2850 O O . THR A 1 362 ? 73.406 31.328 17.947 1.00 21.70 362 THR A O 1
ATOM 2854 N N A THR A 1 363 ? 73.064 32.898 16.305 0.50 18.46 363 THR A N 1
ATOM 2855 N N B THR A 1 363 ? 73.060 32.901 16.308 0.50 19.24 363 THR A N 1
ATOM 2856 C CA A THR A 1 363 ? 74.303 32.605 15.608 0.50 19.66 363 THR A CA 1
ATOM 2857 C CA B THR A 1 363 ? 74.297 32.620 15.606 0.50 21.08 363 THR A CA 1
ATOM 2858 C C A THR A 1 363 ? 75.084 33.914 15.691 0.50 22.23 363 THR A C 1
ATOM 2859 C C B THR A 1 363 ? 75.085 33.923 15.683 0.50 22.94 363 THR A C 1
ATOM 2860 O O A THR A 1 363 ? 74.496 34.998 15.696 0.50 23.41 363 THR A O 1
ATOM 2861 O O B THR A 1 363 ? 74.508 35.012 15.666 0.50 24.03 363 THR A O 1
ATOM 2868 N N . GLY A 1 364 ? 76.396 33.820 15.781 1.00 21.74 364 GLY A N 1
ATOM 2869 C CA . GLY A 1 364 ? 77.186 35.032 15.851 1.00 22.62 364 GLY A CA 1
ATOM 2870 C C . GLY A 1 364 ? 78.452 34.892 15.044 1.00 24.44 364 GLY A C 1
ATOM 2871 O O . GLY A 1 364 ? 78.956 33.787 14.843 1.00 25.40 364 GLY A O 1
ATOM 2872 N N . SER A 1 365 ? 78.945 36.003 14.527 1.00 23.38 365 SER A N 1
ATOM 2873 C CA . SER A 1 365 ? 80.192 35.942 13.792 1.00 22.86 365 SER A CA 1
ATOM 2874 C C . SER A 1 365 ? 81.290 36.241 14.802 1.00 24.57 365 SER A C 1
ATOM 2875 O O . SER A 1 365 ? 81.112 37.082 15.703 1.00 23.77 365 SER A O 1
ATOM 2878 N N . MET A 1 366 ? 82.426 35.565 14.659 1.00 21.45 366 MET A N 1
ATOM 2879 C CA . MET A 1 366 ? 83.558 35.814 15.541 1.00 23.58 366 MET A CA 1
ATOM 2880 C C . MET A 1 366 ? 84.711 36.287 14.663 1.00 22.96 366 MET A C 1
ATOM 2881 O O . MET A 1 366 ? 85.320 35.489 13.940 1.00 24.69 366 MET A O 1
ATOM 2886 N N . GLU A 1 367 ? 84.989 37.582 14.684 1.00 22.33 367 GLU A N 1
ATOM 2887 C CA . GLU A 1 367 ? 86.101 38.136 13.896 1.00 22.19 367 GLU A CA 1
ATOM 2888 C C . GLU A 1 367 ? 87.358 37.956 14.738 1.00 22.50 367 GLU A C 1
ATOM 2889 O O . GLU A 1 367 ? 87.382 38.407 15.863 1.00 24.63 367 GLU A O 1
ATOM 2895 N N . VAL A 1 368 ? 88.390 37.321 14.192 1.00 25.43 368 VAL A N 1
ATOM 2896 C CA . VAL A 1 368 ? 89.637 37.032 14.921 1.00 25.46 368 VAL A CA 1
ATOM 2897 C C . VAL A 1 368 ? 90.826 37.811 14.325 1.00 31.07 368 VAL A C 1
ATOM 2898 O O . VAL A 1 368 ? 91.007 37.853 13.087 1.00 33.39 368 VAL A O 1
ATOM 2902 N N . SER A 1 369 ? 91.635 38.413 15.198 1.00 29.11 369 SER A N 1
ATOM 2903 C CA . SER A 1 369 ? 92.799 39.176 14.777 1.00 29.86 369 SER A CA 1
ATOM 2904 C C . SER A 1 369 ? 94.057 38.867 15.598 1.00 29.30 369 SER A C 1
ATOM 2905 O O . SER A 1 369 ? 94.040 38.013 16.486 1.00 22.65 369 SER A O 1
ATOM 2908 N N . ALA A 1 370 ? 95.157 39.571 15.285 1.00 34.69 370 ALA A N 1
ATOM 2909 C CA . ALA A 1 370 ? 96.456 39.405 16.000 1.00 36.73 370 ALA A CA 1
ATOM 2910 C C . ALA A 1 370 ? 96.831 40.725 16.642 1.00 38.68 370 ALA A C 1
ATOM 2911 O O . ALA A 1 370 ? 96.547 41.804 16.106 1.00 39.76 370 ALA A O 1
ATOM 2913 N N . GLU A 1 371 ? 97.508 40.638 17.771 1.00 38.55 371 GLU A N 1
ATOM 2914 C CA . GLU A 1 371 ? 97.875 41.833 18.485 1.00 39.00 371 GLU A CA 1
ATOM 2915 C C . GLU A 1 371 ? 98.885 41.424 19.528 1.00 38.33 371 GLU A C 1
ATOM 2916 O O . GLU A 1 371 ? 98.551 40.729 20.485 1.00 39.69 371 GLU A O 1
ATOM 2922 N N . SER A 1 372 ? 100.132 41.821 19.314 1.00 35.49 372 SER A N 1
ATOM 2923 C CA . SER A 1 372 ? 101.190 41.511 20.248 1.00 31.31 372 SER A CA 1
ATOM 2924 C C . SER A 1 372 ? 101.323 40.052 20.641 1.00 27.35 372 SER A C 1
ATOM 2925 O O . SER A 1 372 ? 101.291 39.766 21.846 1.00 27.78 372 SER A O 1
ATOM 2928 N N A ASN A 1 373 ? 101.490 39.166 19.651 0.50 23.03 373 ASN A N 1
ATOM 2929 N N B ASN A 1 373 ? 101.462 39.128 19.684 0.50 21.92 373 ASN A N 1
ATOM 2930 C CA A ASN A 1 373 ? 101.663 37.736 19.885 0.50 20.77 373 ASN A CA 1
ATOM 2931 C CA B ASN A 1 373 ? 101.638 37.722 20.052 0.50 18.76 373 ASN A CA 1
ATOM 2932 C C A ASN A 1 373 ? 100.508 37.084 20.656 0.50 21.04 373 ASN A C 1
ATOM 2933 C C B ASN A 1 373 ? 100.435 37.083 20.742 0.50 19.62 373 ASN A C 1
ATOM 2934 O O A ASN A 1 373 ? 100.698 36.158 21.447 0.50 21.27 373 ASN A O 1
ATOM 2935 O O B ASN A 1 373 ? 100.566 36.140 21.532 0.50 18.66 373 ASN A O 1
ATOM 2944 N N A ARG A 1 374 ? 99.298 37.593 20.445 0.50 21.03 374 ARG A N 1
ATOM 2945 N N B ARG A 1 374 ? 99.252 37.617 20.497 0.50 20.06 374 ARG A N 1
ATOM 2946 C CA A ARG A 1 374 ? 98.121 37.002 21.069 0.50 21.58 374 ARG A CA 1
ATOM 2947 C CA B ARG A 1 374 ? 98.082 36.998 21.079 0.50 21.50 374 ARG A CA 1
ATOM 2948 C C A ARG A 1 374 ? 97.011 37.029 20.022 0.50 20.79 374 ARG A C 1
ATOM 2949 C C B ARG A 1 374 ? 96.991 37.046 20.034 0.50 20.80 374 ARG A C 1
ATOM 2950 O O A ARG A 1 374 ? 97.118 37.771 19.036 0.50 21.98 374 ARG A O 1
ATOM 2951 O O B ARG A 1 374 ? 97.089 37.807 19.060 0.50 22.34 374 ARG A O 1
ATOM 2966 N N . LEU A 1 375 ? 95.993 36.190 20.213 1.00 20.17 375 LEU A N 1
ATOM 2967 C CA . LEU A 1 375 ? 94.836 36.132 19.300 1.00 20.90 375 LEU A CA 1
ATOM 2968 C C . LEU A 1 375 ? 93.726 36.900 20.015 1.00 18.90 375 LEU A C 1
ATOM 2969 O O . LEU A 1 375 ? 93.488 36.679 21.200 1.00 18.99 375 LEU A O 1
ATOM 2974 N N . VAL A 1 376 ? 93.026 37.784 19.318 1.00 17.78 376 VAL A N 1
ATOM 2975 C CA . VAL A 1 376 ? 91.949 38.535 19.977 1.00 17.47 376 VAL A CA 1
ATOM 2976 C C . VAL A 1 376 ? 90.673 38.352 19.122 1.00 22.75 376 VAL A C 1
ATOM 2977 O O . VAL A 1 376 ? 90.747 38.096 17.909 1.00 20.82 376 VAL A O 1
ATOM 2981 N N . GLY A 1 377 ? 89.516 38.467 19.770 1.00 20.65 377 GLY A N 1
ATOM 2982 C CA . GLY A 1 377 ? 88.263 38.290 19.048 1.00 20.98 377 GLY A CA 1
ATOM 2983 C C . GLY A 1 377 ? 87.196 39.353 19.299 1.00 20.73 377 GLY A C 1
ATOM 2984 O O . GLY A 1 377 ? 87.263 40.094 20.292 1.00 21.26 377 GLY A O 1
ATOM 2985 N N . GLU A 1 378 ? 86.192 39.388 18.423 1.00 19.36 378 GLU A N 1
ATOM 2986 C CA . GLU A 1 378 ? 85.057 40.313 18.583 1.00 19.80 378 GLU A CA 1
ATOM 2987 C C . GLU A 1 378 ? 83.804 39.536 18.086 1.00 19.25 378 GLU A C 1
ATOM 2988 O O . GLU A 1 378 ? 83.764 39.095 16.949 1.00 20.85 378 GLU A O 1
ATOM 2994 N N . LEU A 1 379 ? 82.809 39.382 18.971 1.00 18.13 379 LEU A N 1
ATOM 2995 C CA . LEU A 1 379 ? 81.568 38.633 18.694 1.00 18.29 379 LEU A CA 1
ATOM 2996 C C . LEU A 1 379 ? 80.430 39.596 18.361 1.00 20.04 379 LEU A C 1
ATOM 2997 O O . LEU A 1 379 ? 80.247 40.584 19.087 1.00 18.78 379 LEU A O 1
ATOM 3002 N N . LYS A 1 380 ? 79.698 39.323 17.260 1.00 20.00 380 LYS A N 1
ATOM 3003 C CA . LYS A 1 380 ? 78.526 40.106 16.874 1.00 20.24 380 LYS A CA 1
ATOM 3004 C C . LYS A 1 380 ? 77.417 39.134 16.653 1.00 19.64 380 LYS A C 1
ATOM 3005 O O . LYS A 1 380 ? 77.629 38.088 16.020 1.00 23.51 380 LYS A O 1
ATOM 3011 N N . LEU A 1 381 ? 76.236 39.517 17.103 1.00 18.63 381 LEU A N 1
ATOM 3012 C CA . LEU A 1 381 ? 75.099 38.607 17.098 1.00 19.16 381 LEU A CA 1
ATOM 3013 C C . LEU A 1 381 ? 73.972 38.789 16.105 1.00 21.37 381 LEU A C 1
ATOM 3014 O O . LEU A 1 381 ? 73.656 39.899 15.714 1.00 20.52 381 LEU A O 1
ATOM 3019 N N . ASP A 1 382 ? 73.357 37.687 15.715 1.00 17.92 382 ASP A N 1
ATOM 3020 C CA . ASP A 1 382 ? 72.167 37.792 14.856 1.00 20.04 382 ASP A CA 1
ATOM 3021 C C . ASP A 1 382 ? 70.918 37.926 15.757 1.00 21.87 382 ASP A C 1
ATOM 3022 O O . ASP A 1 382 ? 71.002 38.201 16.959 1.00 22.38 382 ASP A O 1
ATOM 3027 N N . ARG A 1 383 ? 69.725 37.747 15.180 1.00 24.00 383 ARG A N 1
ATOM 3028 C CA . ARG A 1 383 ? 68.482 37.884 15.928 1.00 23.87 383 ARG A CA 1
ATOM 3029 C C . ARG A 1 383 ? 68.398 36.894 17.094 1.00 23.10 383 ARG A C 1
ATOM 3030 O O . ARG A 1 383 ? 68.840 35.752 16.952 1.00 24.99 383 ARG A O 1
ATOM 3038 N N . LEU A 1 384 ? 67.846 37.337 18.228 1.00 23.74 384 LEU A N 1
ATOM 3039 C CA . LEU A 1 384 ? 67.732 36.491 19.410 1.00 23.25 384 LEU A CA 1
ATOM 3040 C C . LEU A 1 384 ? 66.470 35.649 19.340 1.00 23.45 384 LEU A C 1
ATOM 3041 O O . LEU A 1 384 ? 65.358 36.174 19.247 1.00 25.21 384 LEU A O 1
ATOM 3046 N N . LEU A 1 385 ? 66.650 34.330 19.384 1.00 22.53 385 LEU A N 1
ATOM 3047 C CA . LEU A 1 385 ? 65.505 33.400 19.324 1.00 24.05 385 LEU A CA 1
ATOM 3048 C C . LEU A 1 385 ? 65.171 32.872 20.711 1.00 23.35 385 LEU A C 1
ATOM 3049 O O . LEU A 1 385 ? 66.019 32.238 21.346 1.00 24.19 385 LEU A O 1
ATOM 3054 N N . LEU A 1 386 ? 63.926 33.091 21.146 1.00 21.44 386 LEU A N 1
ATOM 3055 C CA . LEU A 1 386 ? 63.493 32.727 22.507 1.00 22.95 386 LEU A CA 1
ATOM 3056 C C . LEU A 1 386 ? 62.544 31.537 22.531 1.00 24.92 386 LEU A C 1
ATOM 3057 O O . LEU A 1 386 ? 61.762 31.339 21.592 1.00 23.54 386 LEU A O 1
ATOM 3062 N N . GLU A 1 387 ? 62.601 30.772 23.617 1.00 22.74 387 GLU A N 1
ATOM 3063 C CA . GLU A 1 387 ? 61.734 29.596 23.818 1.00 24.88 387 GLU A CA 1
ATOM 3064 C C . GLU A 1 387 ? 61.349 29.526 25.303 1.00 24.48 387 GLU A C 1
ATOM 3065 O O . GLU A 1 387 ? 62.230 29.627 26.175 1.00 23.17 387 GLU A O 1
ATOM 3071 N N . LEU A 1 388 ? 60.064 29.367 25.612 1.00 22.53 388 LEU A N 1
ATOM 3072 C CA . LEU A 1 388 ? 59.679 29.278 27.031 1.00 26.07 388 LEU A CA 1
ATOM 3073 C C . LEU A 1 388 ? 59.885 27.850 27.542 1.00 27.75 388 LEU A C 1
ATOM 3074 O O . LEU A 1 388 ? 59.395 26.875 26.935 1.00 28.32 388 LEU A O 1
ATOM 3079 N N . LYS A 1 389 ? 60.625 27.720 28.648 1.00 24.86 389 LYS A N 1
ATOM 3080 C CA . LYS A 1 389 ? 60.856 26.380 29.228 1.00 27.21 389 LYS A CA 1
ATOM 3081 C C . LYS A 1 389 ? 59.923 26.032 30.402 1.00 26.84 389 LYS A C 1
ATOM 3082 O O . LYS A 1 389 ? 59.414 24.902 30.497 1.00 27.04 389 LYS A O 1
ATOM 3088 N N . HIS A 1 390 ? 59.714 26.994 31.290 1.00 25.51 390 HIS A N 1
ATOM 3089 C CA . HIS A 1 390 ? 58.893 26.802 32.476 1.00 25.54 390 HIS A CA 1
ATOM 3090 C C . HIS A 1 390 ? 58.355 28.139 32.990 1.00 25.92 390 HIS A C 1
ATOM 3091 O O . HIS A 1 390 ? 58.976 29.182 32.776 1.00 24.09 390 HIS A O 1
ATOM 3098 N N . SER A 1 391 ? 57.175 28.125 33.624 1.00 24.26 391 SER A N 1
ATOM 3099 C CA . SER A 1 391 ? 56.600 29.348 34.162 1.00 25.33 391 SER A CA 1
ATOM 3100 C C . SER A 1 391 ? 55.911 29.073 35.490 1.00 28.33 391 SER A C 1
ATOM 3101 O O . SER A 1 391 ? 55.212 28.062 35.621 1.00 28.00 391 SER A O 1
ATOM 3104 N N . ASN A 1 392 ? 56.091 29.970 36.458 1.00 26.48 392 ASN A N 1
ATOM 3105 C CA . ASN A 1 392 ? 55.396 29.833 37.731 1.00 28.76 392 ASN A CA 1
ATOM 3106 C C . ASN A 1 392 ? 54.343 30.930 37.878 1.00 31.72 392 ASN A C 1
ATOM 3107 O O . ASN A 1 392 ? 53.783 31.109 38.964 1.00 33.11 392 ASN A O 1
ATOM 3112 N N . ILE A 1 393 ? 54.086 31.652 36.783 1.00 30.18 393 ILE A N 1
ATOM 3113 C CA . ILE A 1 393 ? 53.110 32.742 36.735 1.00 29.96 393 ILE A CA 1
ATOM 3114 C C . ILE A 1 393 ? 52.044 32.460 35.642 1.00 28.49 393 ILE A C 1
ATOM 3115 O O . ILE A 1 393 ? 51.394 33.395 35.155 1.00 28.83 393 ILE A O 1
ATOM 3120 N N . GLY A 1 394 ? 51.867 31.197 35.272 1.00 27.26 394 GLY A N 1
ATOM 3121 C CA . GLY A 1 394 ? 50.899 30.849 34.237 1.00 31.55 394 GLY A CA 1
ATOM 3122 C C . GLY A 1 394 ? 51.424 30.858 32.800 1.00 34.13 394 GLY A C 1
ATOM 3123 O O . GLY A 1 394 ? 52.579 31.227 32.548 1.00 31.23 394 GLY A O 1
ATOM 3124 N N . PRO A 1 395 ? 50.616 30.395 31.828 1.00 36.02 395 PRO A N 1
ATOM 3125 C CA . PRO A 1 395 ? 51.095 30.399 30.437 1.00 36.00 395 PRO A CA 1
ATOM 3126 C C . PRO A 1 395 ? 51.157 31.835 29.918 1.00 34.59 395 PRO A C 1
ATOM 3127 O O . PRO A 1 395 ? 50.467 32.707 30.435 1.00 33.77 395 PRO A O 1
ATOM 3131 N N . PHE A 1 396 ? 52.033 32.074 28.942 1.00 32.83 396 PHE A N 1
ATOM 3132 C CA . PHE A 1 396 ? 52.151 33.376 28.281 1.00 30.03 396 PHE A CA 1
ATOM 3133 C C . PHE A 1 396 ? 53.033 33.166 27.064 1.00 30.18 396 PHE A C 1
ATOM 3134 O O . PHE A 1 396 ? 53.814 32.216 27.003 1.00 30.26 396 PHE A O 1
ATOM 3142 N N . PRO A 1 397 ? 52.882 34.012 26.039 1.00 31.72 397 PRO A N 1
ATOM 3143 C CA . PRO A 1 397 ? 53.695 33.881 24.811 1.00 30.99 397 PRO A CA 1
ATOM 3144 C C . PRO A 1 397 ? 55.089 34.437 25.073 1.00 25.03 397 PRO A C 1
ATOM 3145 O O . PRO A 1 397 ? 55.209 35.577 25.501 1.00 25.74 397 PRO A O 1
ATOM 3149 N N . VAL A 1 398 ? 56.108 33.641 24.798 1.00 28.32 398 VAL A N 1
ATOM 3150 C CA . VAL A 1 398 ? 57.498 34.072 25.049 1.00 27.81 398 VAL A CA 1
ATOM 3151 C C . VAL A 1 398 ? 57.856 35.395 24.331 1.00 27.85 398 VAL A C 1
ATOM 3152 O O . VAL A 1 398 ? 58.757 36.123 24.746 1.00 24.15 398 VAL A O 1
ATOM 3156 N N . GLU A 1 399 ? 57.102 35.742 23.280 1.00 26.71 399 GLU A N 1
ATOM 3157 C CA . GLU A 1 399 ? 57.345 36.985 22.548 1.00 28.24 399 GLU A CA 1
ATOM 3158 C C . GLU A 1 399 ? 57.228 38.237 23.401 1.00 26.94 399 GLU A C 1
ATOM 3159 O O . GLU A 1 399 ? 57.781 39.288 23.047 1.00 30.28 399 GLU A O 1
ATOM 3165 N N . LEU A 1 400 ? 56.493 38.157 24.505 1.00 27.36 400 LEU A N 1
ATOM 3166 C CA . LEU A 1 400 ? 56.364 39.312 25.363 1.00 29.08 400 LEU A CA 1
ATOM 3167 C C . LEU A 1 400 ? 57.719 39.681 25.963 1.00 27.76 400 LEU A C 1
ATOM 3168 O O . LEU A 1 400 ? 57.899 40.793 26.382 1.00 29.05 400 LEU A O 1
ATOM 3173 N N . LEU A 1 401 ? 58.668 38.748 25.993 1.00 27.77 401 LEU A N 1
ATOM 3174 C CA . LEU A 1 401 ? 59.992 39.047 26.559 1.00 25.80 401 LEU A CA 1
ATOM 3175 C C . LEU A 1 401 ? 61.014 39.497 25.526 1.00 26.73 401 LEU A C 1
ATOM 3176 O O . LEU A 1 401 ? 62.151 39.842 25.872 1.00 27.57 401 LEU A O 1
ATOM 3181 N N . GLN A 1 402 ? 60.618 39.510 24.253 1.00 25.66 402 GLN A N 1
ATOM 3182 C CA . GLN A 1 402 ? 61.554 39.908 23.207 1.00 25.39 402 GLN A CA 1
ATOM 3183 C C . GLN A 1 402 ? 62.178 41.311 23.400 1.00 23.36 402 GLN A C 1
ATOM 3184 O O . GLN A 1 402 ? 63.403 41.455 23.306 1.00 23.87 402 GLN A O 1
ATOM 3190 N N . ASP A 1 403 ? 61.379 42.340 23.700 1.00 22.96 403 ASP A N 1
ATOM 3191 C CA . ASP A 1 403 ? 61.970 43.664 23.857 1.00 24.09 403 ASP A CA 1
ATOM 3192 C C . ASP A 1 403 ? 63.005 43.800 24.983 1.00 25.21 403 ASP A C 1
ATOM 3193 O O . ASP A 1 403 ? 64.048 44.438 24.807 1.00 24.96 403 ASP A O 1
ATOM 3198 N N . ILE A 1 404 ? 62.707 43.231 26.147 1.00 23.69 404 ILE A N 1
ATOM 3199 C CA . ILE A 1 404 ? 63.641 43.385 27.244 1.00 22.82 404 ILE A CA 1
ATOM 3200 C C . ILE A 1 404 ? 64.902 42.587 26.923 1.00 23.27 404 ILE A C 1
ATOM 3201 O O . ILE A 1 404 ? 65.993 43.048 27.218 1.00 22.20 404 ILE A O 1
ATOM 3206 N N . MET A 1 405 ? 64.762 41.428 26.273 1.00 22.62 405 MET A N 1
ATOM 3207 C CA . MET A 1 405 ? 65.945 40.635 25.940 1.00 23.69 405 MET A CA 1
ATOM 3208 C C . MET A 1 405 ? 66.774 41.330 24.842 1.00 23.83 405 MET A C 1
ATOM 3209 O O . MET A 1 405 ? 68.008 41.322 24.887 1.00 21.48 405 MET A O 1
ATOM 3214 N N . ASN A 1 406 ? 66.108 41.997 23.892 1.00 25.32 406 ASN A N 1
ATOM 3215 C CA . ASN A 1 406 ? 66.821 42.700 22.803 1.00 25.01 406 ASN A CA 1
ATOM 3216 C C . ASN A 1 406 ? 67.659 43.868 23.339 1.00 25.74 406 ASN A C 1
ATOM 3217 O O . ASN A 1 406 ? 68.622 44.306 22.685 1.00 23.75 406 ASN A O 1
ATOM 3222 N N . TYR A 1 407 ? 67.299 44.356 24.532 1.00 23.43 407 TYR A N 1
ATOM 3223 C CA . TYR A 1 407 ? 68.029 45.434 25.166 1.00 24.18 407 TYR A CA 1
ATOM 3224 C C . TYR A 1 407 ? 69.144 44.861 26.052 1.00 22.82 407 TYR A C 1
ATOM 3225 O O . TYR A 1 407 ? 70.354 45.119 25.829 1.00 21.93 407 TYR A O 1
ATOM 3234 N N . ILE A 1 408 ? 68.738 44.065 27.034 1.00 22.57 408 ILE A N 1
ATOM 3235 C CA . ILE A 1 408 ? 69.681 43.439 27.981 1.00 24.17 408 ILE A CA 1
ATOM 3236 C C . ILE A 1 408 ? 70.892 42.753 27.338 1.00 23.46 408 ILE A C 1
ATOM 3237 O O . ILE A 1 408 ? 72.002 42.873 27.825 1.00 24.38 408 ILE A O 1
ATOM 3242 N N . VAL A 1 409 ? 70.695 42.017 26.250 1.00 24.76 409 VAL A N 1
ATOM 3243 C CA . VAL A 1 409 ? 71.828 41.335 25.645 1.00 23.94 409 VAL A CA 1
ATOM 3244 C C . VAL A 1 409 ? 72.953 42.192 25.083 1.00 26.77 409 VAL A C 1
ATOM 3245 O O . VAL A 1 409 ? 74.074 42.096 25.554 1.00 25.67 409 VAL A O 1
ATOM 3249 N N . PRO A 1 410 ? 72.686 43.085 24.091 1.00 26.72 410 PRO A N 1
ATOM 3250 C CA . PRO A 1 410 ? 73.799 43.893 23.565 1.00 26.51 410 PRO A CA 1
ATOM 3251 C C . PRO A 1 410 ? 74.300 44.993 24.515 1.00 25.72 410 PRO A C 1
ATOM 3252 O O . PRO A 1 410 ? 75.468 45.438 24.451 1.00 26.09 410 PRO A O 1
ATOM 3256 N N . ILE A 1 411 ? 73.426 45.447 25.402 1.00 22.55 411 ILE A N 1
ATOM 3257 C CA . ILE A 1 411 ? 73.842 46.484 26.333 1.00 25.31 411 ILE A CA 1
ATOM 3258 C C . ILE A 1 411 ? 74.587 45.988 27.585 1.00 25.38 411 ILE A C 1
ATOM 3259 O O . ILE A 1 411 ? 75.588 46.575 27.971 1.00 25.04 411 ILE A O 1
ATOM 3264 N N . LEU A 1 412 ? 74.102 44.900 28.192 1.00 23.47 412 LEU A N 1
ATOM 3265 C CA . LEU A 1 412 ? 74.698 44.420 29.431 1.00 24.03 412 LEU A CA 1
ATOM 3266 C C . LEU A 1 412 ? 75.429 43.082 29.373 1.00 24.12 412 LEU A C 1
ATOM 3267 O O . LEU A 1 412 ? 76.404 42.906 30.089 1.00 24.47 412 LEU A O 1
ATOM 3272 N N . VAL A 1 413 ? 74.966 42.143 28.550 1.00 19.71 413 VAL A N 1
ATOM 3273 C CA . VAL A 1 413 ? 75.630 40.815 28.508 1.00 20.71 413 VAL A CA 1
ATOM 3274 C C . VAL A 1 413 ? 76.776 40.677 27.515 1.00 19.12 413 VAL A C 1
ATOM 3275 O O . VAL A 1 413 ? 77.899 40.309 27.907 1.00 20.36 413 VAL A O 1
ATOM 3279 N N . LEU A 1 414 ? 76.521 40.964 26.234 1.00 16.47 414 LEU A N 1
ATOM 3280 C CA . LEU A 1 414 ? 77.551 40.904 25.217 1.00 17.77 414 LEU A CA 1
ATOM 3281 C C . LEU A 1 414 ? 78.846 41.686 25.529 1.00 17.11 414 LEU A C 1
ATOM 3282 O O . LEU A 1 414 ? 79.938 41.196 25.226 1.00 19.03 414 LEU A O 1
ATOM 3287 N N . PRO A 1 415 ? 78.752 42.895 26.089 1.00 19.05 415 PRO A N 1
ATOM 3288 C CA . PRO A 1 415 ? 79.993 43.620 26.370 1.00 19.48 415 PRO A CA 1
ATOM 3289 C C . PRO A 1 415 ? 80.941 42.886 27.304 1.00 21.66 415 PRO A C 1
ATOM 3290 O O . PRO A 1 415 ? 82.165 42.926 27.109 1.00 19.36 415 PRO A O 1
ATOM 3294 N N . ARG A 1 416 ? 80.389 42.205 28.304 1.00 19.80 416 ARG A N 1
ATOM 3295 C CA . ARG A 1 416 ? 81.270 41.466 29.231 1.00 21.10 416 ARG A CA 1
ATOM 3296 C C . ARG A 1 416 ? 82.018 40.387 28.463 1.00 19.17 416 ARG A C 1
ATOM 3297 O O . ARG A 1 416 ? 83.172 40.116 28.717 1.00 19.00 416 ARG A O 1
ATOM 3305 N N . VAL A 1 417 ? 81.348 39.791 27.495 1.00 19.02 417 VAL A N 1
ATOM 3306 C CA . VAL A 1 417 ? 81.962 38.768 26.652 1.00 22.54 417 VAL A CA 1
ATOM 3307 C C . VAL A 1 417 ? 83.081 39.351 25.777 1.00 16.77 417 VAL A C 1
ATOM 3308 O O . VAL A 1 417 ? 84.194 38.828 25.715 1.00 16.49 417 VAL A O 1
ATOM 3312 N N . ASN A 1 418 ? 82.770 40.440 25.075 1.00 15.55 418 ASN A N 1
ATOM 3313 C CA . ASN A 1 418 ? 83.722 41.065 24.231 1.00 14.24 418 ASN A CA 1
ATOM 3314 C C . ASN A 1 418 ? 84.917 41.675 24.949 1.00 14.58 418 ASN A C 1
ATOM 3315 O O . ASN A 1 418 ? 85.968 41.782 24.318 1.00 14.77 418 ASN A O 1
ATOM 3320 N N . GLU A 1 419 ? 84.769 42.093 26.217 1.00 14.50 419 GLU A N 1
ATOM 3321 C CA . GLU A 1 419 ? 85.928 42.590 26.986 1.00 19.31 419 GLU A CA 1
ATOM 3322 C C . GLU A 1 419 ? 86.934 41.443 27.153 1.00 16.18 419 GLU A C 1
ATOM 3323 O O . GLU A 1 419 ? 88.111 41.627 27.010 1.00 18.20 419 GLU A O 1
ATOM 3329 N N . LYS A 1 420 ? 86.423 40.246 27.425 1.00 18.41 420 LYS A N 1
ATOM 3330 C CA . LYS A 1 420 ? 87.305 39.096 27.568 1.00 19.49 420 LYS A CA 1
ATOM 3331 C C . LYS A 1 420 ? 87.917 38.617 26.233 1.00 19.26 420 LYS A C 1
ATOM 3332 O O . LYS A 1 420 ? 89.085 38.244 26.180 1.00 19.03 420 LYS A O 1
ATOM 3338 N N . LEU A 1 421 ? 87.126 38.654 25.139 1.00 19.68 421 LEU A N 1
ATOM 3339 C CA . LEU A 1 421 ? 87.625 38.253 23.826 1.00 21.74 421 LEU A CA 1
ATOM 3340 C C . LEU A 1 421 ? 88.700 39.238 23.338 1.00 18.03 421 LEU A C 1
ATOM 3341 O O . LEU A 1 421 ? 89.656 38.864 22.661 1.00 18.45 421 LEU A O 1
ATOM 3346 N N . GLN A 1 422 ? 88.550 40.508 23.692 1.00 18.48 422 GLN A N 1
ATOM 3347 C CA . GLN A 1 422 ? 89.557 41.499 23.327 1.00 19.41 422 GLN A CA 1
ATOM 3348 C C . GLN A 1 422 ? 90.847 41.397 24.127 1.00 18.53 422 GLN A C 1
ATOM 3349 O O . GLN A 1 422 ? 91.907 41.756 23.603 1.00 22.07 422 GLN A O 1
ATOM 3355 N N . LYS A 1 423 ? 90.767 40.909 25.369 1.00 19.30 423 LYS A N 1
ATOM 3356 C CA . LYS A 1 423 ? 91.945 40.710 26.211 1.00 21.18 423 LYS A CA 1
ATOM 3357 C C . LYS A 1 423 ? 92.758 39.605 25.502 1.00 23.74 423 LYS A C 1
ATOM 3358 O O . LYS A 1 423 ? 93.983 39.598 25.520 1.00 24.05 423 LYS A O 1
ATOM 3364 N N . GLY A 1 424 ? 92.040 38.684 24.873 1.00 22.38 424 GLY A N 1
ATOM 3365 C CA . GLY A 1 424 ? 92.679 37.641 24.079 1.00 22.35 424 GLY A CA 1
ATOM 3366 C C . GLY A 1 424 ? 93.355 36.440 24.745 1.00 19.62 424 GLY A C 1
ATOM 3367 O O . GLY A 1 424 ? 93.200 36.206 25.947 1.00 22.15 424 GLY A O 1
ATOM 3368 N N A PHE A 1 425 ? 94.119 35.697 23.948 0.50 18.88 425 PHE A N 1
ATOM 3369 N N B PHE A 1 425 ? 94.107 35.708 23.923 0.50 20.46 425 PHE A N 1
ATOM 3370 C CA A PHE A 1 425 ? 94.822 34.497 24.434 0.50 16.32 425 PHE A CA 1
ATOM 3371 C CA B PHE A 1 425 ? 94.790 34.473 24.332 0.50 19.97 425 PHE A CA 1
ATOM 3372 C C A PHE A 1 425 ? 96.190 34.458 23.787 0.50 15.57 425 PHE A C 1
ATOM 3373 C C B PHE A 1 425 ? 96.201 34.439 23.746 0.50 17.46 425 PHE A C 1
ATOM 3374 O O A PHE A 1 425 ? 96.362 34.816 22.614 0.50 18.72 425 PHE A O 1
ATOM 3375 O O B PHE A 1 425 ? 96.414 34.802 22.579 0.50 19.98 425 PHE A O 1
ATOM 3390 N N . PRO A 1 426 ? 97.194 34.013 24.543 1.00 15.33 426 PRO A N 1
ATOM 3391 C CA . PRO A 1 426 ? 98.587 33.935 24.058 1.00 17.85 426 PRO A CA 1
ATOM 3392 C C . PRO A 1 426 ? 98.749 32.890 22.944 1.00 19.06 426 PRO A C 1
ATOM 3393 O O . PRO A 1 426 ? 98.135 31.825 23.021 1.00 18.81 426 PRO A O 1
ATOM 3397 N N . LEU A 1 427 ? 99.556 33.251 21.932 1.00 17.88 427 LEU A N 1
ATOM 3398 C CA . LEU A 1 427 ? 99.940 32.379 20.803 1.00 19.44 427 LEU A CA 1
ATOM 3399 C C . LEU A 1 427 ? 101.255 31.734 21.294 1.00 17.83 427 LEU A C 1
ATOM 3400 O O . LEU A 1 427 ? 101.910 32.201 22.246 1.00 17.76 427 LEU A O 1
ATOM 3405 N N . PRO A 1 428 ? 101.665 30.649 20.645 1.00 17.74 428 PRO A N 1
ATOM 3406 C CA . PRO A 1 428 ? 102.879 29.954 21.041 1.00 21.49 428 PRO A CA 1
ATOM 3407 C C . PRO A 1 428 ? 104.137 30.525 20.445 1.00 21.45 428 PRO A C 1
ATOM 3408 O O . PRO A 1 428 ? 104.814 29.868 19.654 1.00 23.23 428 PRO A O 1
ATOM 3412 N N . THR A 1 429 ? 104.491 31.725 20.870 1.00 18.87 429 THR A N 1
ATOM 3413 C CA . THR A 1 429 ? 105.688 32.345 20.317 1.00 20.98 429 THR A CA 1
ATOM 3414 C C . THR A 1 429 ? 106.866 32.119 21.236 1.00 21.62 429 THR A C 1
ATOM 3415 O O . THR A 1 429 ? 106.711 32.179 22.435 1.00 24.02 429 THR A O 1
ATOM 3419 N N . PRO A 1 430 ? 108.055 31.846 20.676 1.00 23.16 430 PRO A N 1
ATOM 3420 C CA . PRO A 1 430 ? 109.281 31.638 21.461 1.00 25.95 430 PRO A CA 1
ATOM 3421 C C . PRO A 1 430 ? 109.782 33.003 21.900 1.00 27.94 430 PRO A C 1
ATOM 3422 O O . PRO A 1 430 ? 109.184 34.023 21.560 1.00 23.22 430 PRO A O 1
ATOM 3426 N N . ALA A 1 431 ? 110.885 33.022 22.650 1.00 27.17 431 ALA A N 1
ATOM 3427 C CA . ALA A 1 431 ? 111.414 34.289 23.151 1.00 27.49 431 ALA A CA 1
ATOM 3428 C C . ALA A 1 431 ? 111.787 35.293 22.052 1.00 25.89 431 ALA A C 1
ATOM 3429 O O . ALA A 1 431 ? 112.258 34.923 20.969 1.00 24.83 431 ALA A O 1
ATOM 3431 N N . ARG A 1 432 ? 111.572 36.570 22.355 1.00 28.54 432 ARG A N 1
ATOM 3432 C CA . ARG A 1 432 ? 111.911 37.680 21.458 1.00 30.43 432 ARG A CA 1
ATOM 3433 C C . ARG A 1 432 ? 111.367 37.638 20.026 1.00 30.67 432 ARG A C 1
ATOM 3434 O O . ARG A 1 432 ? 111.992 38.221 19.114 1.00 31.09 432 ARG A O 1
ATOM 3442 N N . VAL A 1 433 ? 110.241 36.970 19.797 1.00 21.77 433 VAL A N 1
ATOM 3443 C CA . VAL A 1 433 ? 109.677 36.906 18.459 1.00 26.93 433 VAL A CA 1
ATOM 3444 C C . VAL A 1 433 ? 108.329 37.595 18.423 1.00 30.21 433 VAL A C 1
ATOM 3445 O O . VAL A 1 433 ? 107.530 37.377 19.314 1.00 32.17 433 VAL A O 1
ATOM 3449 N N . GLN A 1 434 ? 108.095 38.435 17.406 1.00 29.12 434 GLN A N 1
ATOM 3450 C CA . GLN A 1 434 ? 106.808 39.104 17.222 1.00 30.27 434 GLN A CA 1
ATOM 3451 C C . GLN A 1 434 ? 106.286 38.853 15.785 1.00 31.28 434 GLN A C 1
ATOM 3452 O O . GLN A 1 434 ? 107.075 38.756 14.827 1.00 29.65 434 GLN A O 1
ATOM 3458 N N . LEU A 1 435 ? 104.965 38.736 15.621 1.00 30.10 435 LEU A N 1
ATOM 3459 C CA . LEU A 1 435 ? 104.378 38.469 14.308 1.00 30.39 435 LEU A CA 1
ATOM 3460 C C . LEU A 1 435 ? 103.920 39.711 13.523 1.00 30.20 435 LEU A C 1
ATOM 3461 O O . LEU A 1 435 ? 103.413 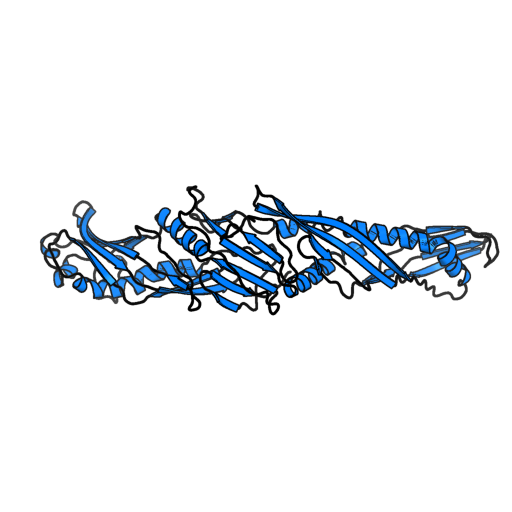40.628 14.126 1.00 33.46 435 LEU A O 1
ATOM 3466 N N . TYR A 1 436 ? 104.083 39.739 12.190 1.00 29.33 436 TYR A N 1
ATOM 3467 C CA . TYR A 1 436 ? 103.605 40.868 11.383 1.00 27.87 436 TYR A CA 1
ATOM 3468 C C . TYR A 1 436 ? 103.174 40.410 10.000 1.00 30.05 436 TYR A C 1
ATOM 3469 O O . TYR A 1 436 ? 103.297 39.212 9.676 1.00 28.38 436 TYR A O 1
ATOM 3478 N N A ASN A 1 437 ? 102.667 41.343 9.190 0.50 28.37 437 ASN A N 1
ATOM 3479 N N B ASN A 1 437 ? 102.668 41.340 9.186 0.50 26.79 437 ASN A N 1
ATOM 3480 C CA A ASN A 1 437 ? 102.179 41.039 7.848 0.50 29.41 437 ASN A CA 1
ATOM 3481 C CA B ASN A 1 437 ? 102.204 41.033 7.832 0.50 26.48 437 ASN A CA 1
ATOM 3482 C C A ASN A 1 437 ? 101.207 39.872 7.930 0.50 30.78 437 ASN A C 1
ATOM 3483 C C B ASN A 1 437 ? 101.216 39.866 7.930 0.50 29.14 437 ASN A C 1
ATOM 3484 O O A ASN A 1 437 ? 101.254 38.968 7.105 0.50 29.23 437 ASN A O 1
ATOM 3485 O O B ASN A 1 437 ? 101.259 38.955 7.112 0.50 27.72 437 ASN A O 1
ATOM 3494 N N . VAL A 1 438 ? 100.316 39.913 8.915 1.00 30.56 438 VAL A N 1
ATOM 3495 C CA . VAL A 1 438 ? 99.348 38.823 9.108 1.00 32.47 438 VAL A CA 1
ATOM 3496 C C . VAL A 1 438 ? 98.194 38.788 8.127 1.00 34.47 438 VAL A C 1
ATOM 3497 O O . VAL A 1 438 ? 97.598 39.810 7.761 1.00 32.50 438 VAL A O 1
ATOM 3501 N N . VAL A 1 439 ? 97.905 37.588 7.652 1.00 31.32 439 VAL A N 1
ATOM 3502 C CA . VAL A 1 439 ? 96.800 37.406 6.759 1.00 36.11 439 VAL A CA 1
ATOM 3503 C C . VAL A 1 439 ? 95.986 36.241 7.345 1.00 37.14 439 VAL A C 1
ATOM 3504 O O . VAL A 1 439 ? 96.522 35.377 8.071 1.00 35.65 439 VAL A O 1
ATOM 3508 N N . LEU A 1 440 ? 94.685 36.266 7.089 1.00 34.94 440 LEU A N 1
ATOM 3509 C CA . LEU A 1 440 ? 93.828 35.207 7.575 1.00 36.32 440 LEU A CA 1
ATOM 3510 C C . LEU A 1 440 ? 92.984 34.651 6.445 1.00 37.21 440 LEU A C 1
ATOM 3511 O O . LEU A 1 440 ? 92.425 35.383 5.629 1.00 34.43 440 LEU A O 1
ATOM 3516 N N . GLN A 1 441 ? 92.916 33.341 6.386 1.00 34.60 441 GLN A N 1
ATOM 3517 C CA . GLN A 1 441 ? 92.098 32.713 5.409 1.00 35.49 441 GLN A CA 1
ATOM 3518 C C . GLN A 1 441 ? 91.343 31.610 6.155 1.00 35.54 441 GLN A C 1
ATOM 3519 O O . GLN A 1 441 ? 91.944 30.698 6.754 1.00 34.07 441 GLN A O 1
ATOM 3525 N N . PRO A 1 442 ? 90.017 31.731 6.220 1.00 33.67 442 PRO A N 1
ATOM 3526 C CA . PRO A 1 442 ? 89.398 30.621 6.927 1.00 30.02 442 PRO A CA 1
ATOM 3527 C C . PRO A 1 442 ? 89.342 29.430 5.977 1.00 29.82 442 PRO A C 1
ATOM 3528 O O . PRO A 1 442 ? 89.255 29.584 4.766 1.00 29.81 442 PRO A O 1
ATOM 3532 N N . HIS A 1 443 ? 89.457 28.240 6.525 1.00 26.17 443 HIS A N 1
ATOM 3533 C CA . HIS A 1 443 ? 89.329 27.030 5.749 1.00 25.42 443 HIS A CA 1
ATOM 3534 C C . HIS A 1 443 ? 88.255 26.234 6.431 1.00 23.53 443 HIS A C 1
ATOM 3535 O O . HIS A 1 443 ? 87.791 26.574 7.509 1.00 25.93 443 HIS A O 1
ATOM 3542 N N . GLN A 1 444 ? 87.854 25.147 5.792 1.00 26.75 444 GLN A N 1
ATOM 3543 C CA . GLN A 1 444 ? 86.854 24.293 6.415 1.00 26.51 444 GLN A CA 1
ATOM 3544 C C . GLN A 1 444 ? 87.498 23.631 7.672 1.00 24.96 444 GLN A C 1
ATOM 3545 O O . GLN A 1 444 ? 88.513 22.934 7.578 1.00 23.07 444 GLN A O 1
ATOM 3551 N N . ASN A 1 445 ? 86.895 23.873 8.829 1.00 20.79 445 ASN A N 1
ATOM 3552 C CA . ASN A 1 445 ? 87.343 23.289 10.111 1.00 20.60 445 ASN A CA 1
ATOM 3553 C C . ASN A 1 445 ? 88.584 23.879 10.766 1.00 20.05 445 ASN A C 1
ATOM 3554 O O . ASN A 1 445 ? 89.017 23.403 11.832 1.00 16.72 445 ASN A O 1
ATOM 3559 N N . PHE A 1 446 ? 89.151 24.900 10.148 1.00 19.07 446 PHE A N 1
ATOM 3560 C CA . PHE A 1 446 ? 90.285 25.573 10.798 1.00 17.78 446 PHE A CA 1
ATOM 3561 C C . PHE A 1 446 ? 90.559 26.925 10.190 1.00 20.51 446 PHE A C 1
ATOM 3562 O O . PHE A 1 446 ? 90.317 27.167 9.011 1.00 20.33 446 PHE A O 1
ATOM 3570 N N . LEU A 1 447 ? 91.118 27.787 11.022 1.00 18.73 447 LEU A N 1
ATOM 3571 C CA . LEU A 1 447 ? 91.515 29.117 10.589 1.00 19.06 447 LEU A CA 1
ATOM 3572 C C . LEU A 1 447 ? 93.019 29.026 10.292 1.00 21.79 447 LEU A C 1
ATOM 3573 O O . LEU A 1 447 ? 93.777 28.502 11.118 1.00 19.94 447 LEU A O 1
ATOM 3578 N N . LEU A 1 448 ? 93.433 29.576 9.149 1.00 19.34 448 LEU A N 1
ATOM 3579 C CA . LEU A 1 448 ? 94.839 29.605 8.781 1.00 22.65 448 LEU A CA 1
ATOM 3580 C C . LEU A 1 448 ? 95.354 31.026 8.837 1.00 26.10 448 LEU A C 1
ATOM 3581 O O . LEU A 1 448 ? 94.854 31.881 8.103 1.00 28.78 448 LEU A O 1
ATOM 3586 N N . PHE A 1 449 ? 96.353 31.252 9.690 1.00 22.16 449 PHE A N 1
ATOM 3587 C CA . PHE A 1 449 ? 97.002 32.548 9.818 1.00 27.70 449 PHE A CA 1
ATOM 3588 C C . PHE A 1 449 ? 98.413 32.464 9.259 1.00 27.30 449 PHE A C 1
ATOM 3589 O O . PHE A 1 449 ? 99.200 31.625 9.668 1.00 30.52 449 PHE A O 1
ATOM 3597 N N . GLY A 1 450 ? 98.679 33.319 8.293 1.00 27.97 450 GLY A N 1
ATOM 3598 C CA . GLY A 1 450 ? 99.989 33.412 7.652 1.00 29.22 450 GLY A CA 1
ATOM 3599 C C . GLY A 1 450 ? 100.637 34.680 8.164 1.00 29.80 450 GLY A C 1
ATOM 3600 O O . GLY A 1 450 ? 99.952 35.700 8.345 1.00 29.78 450 GLY A O 1
ATOM 3601 N N . ALA A 1 451 ? 101.945 34.627 8.394 1.00 29.19 451 ALA A N 1
ATOM 3602 C CA . ALA A 1 451 ? 102.642 35.773 8.944 1.00 25.12 451 ALA A CA 1
ATOM 3603 C C . ALA A 1 451 ? 104.145 35.754 8.809 1.00 27.49 451 ALA A C 1
ATOM 3604 O O . ALA A 1 451 ? 104.737 34.686 8.622 1.00 21.59 451 ALA A O 1
ATOM 3606 N N . ASP A 1 452 ? 104.752 36.953 8.898 1.00 25.36 452 ASP A N 1
ATOM 3607 C CA . ASP A 1 452 ? 106.208 37.056 8.886 1.00 25.80 452 ASP A CA 1
ATOM 3608 C C . ASP A 1 452 ? 106.617 37.246 10.329 1.00 24.82 452 ASP A C 1
ATOM 3609 O O . ASP A 1 452 ? 105.785 37.610 11.171 1.00 27.57 452 ASP A O 1
ATOM 3614 N N A VAL A 1 453 ? 107.879 36.957 10.609 0.50 22.35 453 VAL A N 1
ATOM 3615 N N B VAL A 1 453 ? 107.875 36.991 10.664 0.50 22.88 453 VAL A N 1
ATOM 3616 C CA A VAL A 1 453 ? 108.427 37.025 11.938 0.50 21.03 453 VAL A CA 1
ATOM 3617 C CA B VAL A 1 453 ? 108.305 37.131 12.042 0.50 22.64 453 VAL A CA 1
ATOM 3618 C C A VAL A 1 453 ? 109.584 38.001 12.019 0.50 22.27 453 VAL A C 1
ATOM 3619 C C B VAL A 1 453 ? 109.499 38.050 12.221 0.50 24.32 453 VAL A C 1
ATOM 3620 O O A VAL A 1 453 ? 110.375 38.146 11.080 0.50 19.85 453 VAL A O 1
ATOM 3621 O O B VAL A 1 453 ? 110.375 38.141 11.356 0.50 23.04 453 VAL A O 1
ATOM 3628 N N A VAL A 1 454 ? 109.655 38.697 13.144 0.50 21.67 454 VAL A N 1
ATOM 3629 N N B VAL A 1 454 ? 109.510 38.758 13.344 0.50 24.28 454 VAL A N 1
ATOM 3630 C CA A VAL A 1 454 ? 110.747 39.611 13.387 0.50 22.52 454 VAL A CA 1
ATOM 3631 C CA B VAL A 1 454 ? 110.608 39.646 13.667 0.50 25.20 454 VAL A CA 1
ATOM 3632 C C A VAL A 1 454 ? 111.300 39.164 14.747 0.50 22.17 454 VAL A C 1
ATOM 3633 C C B VAL A 1 454 ? 111.308 39.127 14.895 0.50 24.52 454 VAL A C 1
ATOM 3634 O O A VAL A 1 454 ? 110.539 38.979 15.702 0.50 24.20 454 VAL A O 1
ATOM 3635 O O B VAL A 1 454 ? 110.673 38.901 15.931 0.50 26.42 454 VAL A O 1
ATOM 3642 N N . TYR A 1 455 ? 112.615 38.928 14.786 1.00 22.38 455 TYR A N 1
ATOM 3643 C CA . TYR A 1 455 ? 113.375 38.470 15.950 1.00 22.98 455 TYR A CA 1
ATOM 3644 C C . TYR A 1 455 ? 114.315 39.571 16.504 1.00 29.35 455 TYR A C 1
ATOM 3645 O O . TYR A 1 455 ? 114.931 40.303 15.742 1.00 27.45 455 TYR A O 1
ATOM 3654 N N . LYS A 1 456 ? 114.453 39.685 17.822 1.00 34.22 456 LYS A N 1
ATOM 3655 C CA . LYS A 1 456 ? 115.368 40.710 18.335 1.00 40.96 456 LYS A CA 1
ATOM 3656 C C . LYS A 1 456 ? 116.207 40.240 19.531 1.00 44.03 456 LYS A C 1
ATOM 3657 O O . LYS A 1 456 ? 117.455 40.143 19.415 1.00 45.32 456 LYS A O 1
#

Solvent-accessible surface area: 22044 Å² total; per-residue (Å²): 116,70,12,1,0,10,20,28,32,2,62,65,7,10,76,41,40,5,105,43,40,13,41,48,10,51,127,14,0,84,154,11,82,16,47,90,32,85,50,42,8,184,57,57,32,111,31,107,7,120,5,7,0,61,71,18,70,2,135,74,8,72,27,81,66,27,109,14,45,20,48,66,139,110,4,15,75,20,19,1,65,89,0,21,0,45,1,28,7,100,1,108,5,88,4,163,167,87,81,32,68,18,98,3,68,1,35,0,74,21,0,46,2,36,2,48,17,43,31,14,24,63,120,130,45,7,63,10,40,14,76,27,82,58,36,52,11,118,15,111,28,6,99,18,112,12,99,92,112,137,0,45,48,0,36,100,2,0,65,138,90,5,30,80,51,2,60,104,88,2,28,60,28,0,20,119,47,5,60,84,14,11,81,58,82,52,47,62,35,63,51,59,24,36,32,118,15,126,22,29,109,37,2,0,0,35,1,6,11,70,23,76,19,51,6,56,72,79,11,10,21,14,40,2,82,0,24,6,33,24,125,103,61,104,85,108,16,125,78,80,38,24,108,27,126,10,98,39,31,94,93,63,13,21,4,22,0,1,0,27,10,4,27,22,0,16,12,20,12,24,29,117,51,34,71,61,129,38,38,0,101,23,112,66,8,41,196,127,8,149,35,65,1,32,0,159,49,0,26,105,56,6,59,80,0,35,145,115,22,71,136,32,103,2,27,4,51,9,33,21,82,76,39,18,112,16,32,1,45,90,120,14,9,19,35,88,28,50,28,34,1,50,0,27,0,39,55,129,119,82,47,73,18,31,0,4,52,0,9,11,93,11,51,1,56,19,110,19,57,31,91,69,56,68,14,11,8,64,7,62,52,93,187,14,71,27,107,53,104,102,28,69,3,34,130,20,81,18,118,74,3,47,92,5,3,73,34,0,8,65,71,18,27,27,40,114,55,20,101,62,34,87,109,4,30,46,17,10,30,24,33,127,18,84,52,94,83,70,52,63,77,33,44,102,52,6,1,5,22,1,6,7,19,54,57,132